Protein AF-A0A954YP99-F1 (afdb_monomer)

Structure (mmCIF, N/CA/C/O backbone):
data_AF-A0A954YP99-F1
#
_entry.id   AF-A0A954YP99-F1
#
loop_
_atom_site.group_PDB
_atom_site.id
_atom_site.type_symbol
_atom_site.label_atom_id
_atom_site.label_alt_id
_atom_site.label_comp_id
_atom_site.label_asym_id
_at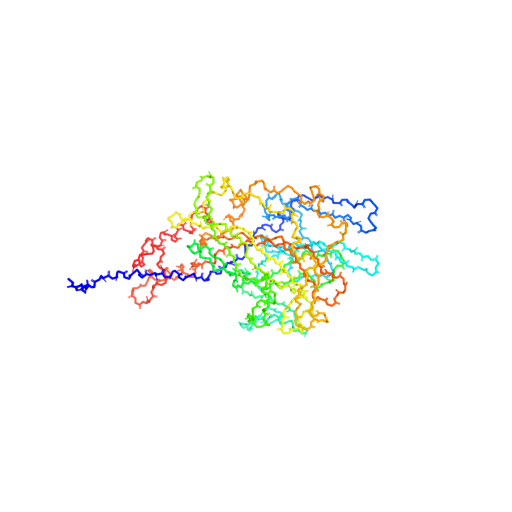om_site.label_entity_id
_atom_site.label_seq_id
_atom_site.pdbx_PDB_ins_code
_atom_site.Cartn_x
_atom_site.Cartn_y
_atom_site.Cartn_z
_atom_site.occupancy
_atom_site.B_iso_or_equiv
_atom_site.auth_seq_id
_atom_site.auth_comp_id
_atom_site.auth_asym_id
_atom_site.auth_atom_id
_atom_site.pdbx_PDB_model_num
ATOM 1 N N . MET A 1 1 ? 7.974 -40.562 61.029 1.00 40.94 1 MET A N 1
ATOM 2 C CA . MET A 1 1 ? 8.725 -40.797 59.776 1.00 40.94 1 MET A C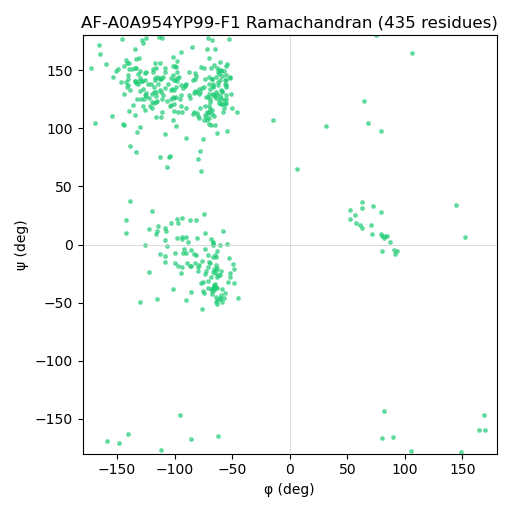A 1
ATOM 3 C C . MET A 1 1 ? 7.793 -41.476 58.787 1.00 40.94 1 MET A C 1
ATOM 5 O O . MET A 1 1 ? 6.973 -42.268 59.222 1.00 40.94 1 MET A O 1
ATOM 9 N N . HIS A 1 2 ? 7.946 -41.130 57.508 1.00 35.91 2 HIS A N 1
ATOM 10 C CA . HIS A 1 2 ? 7.177 -41.537 56.323 1.00 35.91 2 HIS A CA 1
ATOM 11 C C . HIS A 1 2 ? 5.825 -40.853 56.044 1.00 35.91 2 HIS A C 1
ATOM 13 O O . HIS A 1 2 ? 4.777 -41.191 56.578 1.00 35.91 2 HIS A O 1
ATOM 19 N N . LYS A 1 3 ? 5.947 -39.863 55.145 1.00 39.12 3 LYS A N 1
ATOM 20 C CA . LYS A 1 3 ? 4.950 -39.244 54.266 1.00 39.12 3 LYS A CA 1
ATOM 21 C C . LYS A 1 3 ? 4.755 -40.105 53.006 1.00 39.12 3 LYS A C 1
ATOM 23 O O . LYS A 1 3 ? 5.763 -40.579 52.487 1.00 39.12 3 LYS A O 1
ATOM 28 N N . SER A 1 4 ? 3.539 -40.113 52.457 1.00 35.22 4 SER A N 1
ATOM 29 C CA . SER A 1 4 ? 3.223 -40.114 51.008 1.00 35.22 4 SER A CA 1
ATOM 30 C C . SER A 1 4 ? 1.713 -39.842 50.862 1.00 35.22 4 SER A C 1
ATOM 32 O O . SER A 1 4 ? 0.910 -40.574 51.423 1.00 35.22 4 SER A O 1
ATOM 34 N N . PHE A 1 5 ? 1.297 -38.634 50.460 1.00 41.06 5 PHE A N 1
ATOM 35 C CA . PHE A 1 5 ? 1.070 -38.136 49.087 1.00 41.06 5 PHE A CA 1
ATOM 36 C C . PHE A 1 5 ? -0.115 -38.801 48.367 1.00 41.06 5 PHE A C 1
ATOM 38 O O . PHE A 1 5 ? -0.005 -39.920 47.881 1.00 41.06 5 PHE A O 1
ATOM 45 N N . GLY A 1 6 ? -1.223 -38.058 48.268 1.00 32.31 6 GLY A N 1
ATOM 46 C CA . GLY A 1 6 ? -2.384 -38.366 47.436 1.00 32.31 6 GLY A CA 1
ATOM 47 C C . GLY A 1 6 ? -2.767 -37.142 46.604 1.00 32.31 6 GLY A C 1
ATOM 48 O O . GLY A 1 6 ? -3.326 -36.194 47.141 1.00 32.31 6 GLY A O 1
ATOM 49 N N . LEU A 1 7 ? -2.362 -37.193 45.332 1.00 34.50 7 LEU A N 1
ATOM 50 C CA . LEU A 1 7 ? -2.960 -36.608 44.125 1.00 34.50 7 LEU A CA 1
ATOM 51 C C . LEU A 1 7 ? -3.726 -35.274 44.260 1.00 34.50 7 LEU A C 1
ATOM 53 O O . LEU A 1 7 ? -4.898 -35.239 44.625 1.00 34.50 7 LEU A O 1
ATOM 57 N N . GLY A 1 8 ? -3.071 -34.183 43.853 1.00 36.72 8 GLY A N 1
ATOM 58 C CA . GLY A 1 8 ? -3.746 -32.951 43.452 1.00 36.72 8 GLY A CA 1
ATOM 59 C C . GLY A 1 8 ? -4.282 -33.090 42.027 1.00 36.72 8 GLY A C 1
ATOM 60 O O . GLY A 1 8 ? -3.546 -33.490 41.126 1.00 36.72 8 GLY A O 1
ATOM 61 N N . ALA A 1 9 ? -5.560 -32.775 41.834 1.00 40.75 9 ALA A N 1
ATOM 62 C CA . ALA A 1 9 ? -6.166 -32.631 40.520 1.00 40.75 9 ALA A CA 1
ATOM 63 C C . ALA A 1 9 ? -5.625 -31.354 39.854 1.00 40.75 9 ALA A C 1
ATOM 65 O O . ALA A 1 9 ? -5.887 -30.248 40.324 1.00 40.75 9 ALA A O 1
ATOM 66 N N . MET A 1 10 ? -4.850 -31.512 38.779 1.00 38.91 10 MET A N 1
ATOM 67 C CA . MET A 1 10 ? -4.581 -30.435 37.827 1.00 38.91 10 MET A CA 1
ATOM 68 C C . MET A 1 10 ? -5.858 -30.194 37.021 1.00 38.91 10 MET A C 1
ATOM 70 O O . MET A 1 10 ? -6.283 -31.056 36.255 1.00 38.91 10 MET A O 1
ATOM 74 N N . PHE A 1 11 ? -6.460 -29.021 37.200 1.00 43.19 11 PHE A N 1
ATOM 75 C CA . PHE A 1 11 ? -7.370 -28.442 36.220 1.00 43.19 11 PHE A CA 1
ATOM 76 C C . PHE A 1 11 ? -6.549 -28.120 34.966 1.00 43.19 11 PHE A C 1
ATOM 78 O O . PHE A 1 11 ? -5.684 -27.246 35.000 1.00 43.19 11 PHE A O 1
ATOM 85 N N . GLY A 1 12 ? -6.780 -28.862 33.884 1.00 38.53 12 GLY A N 1
ATOM 86 C CA . GLY A 1 12 ? -6.288 -28.498 32.562 1.00 38.53 12 GLY A CA 1
ATOM 87 C C . GLY A 1 12 ? -7.093 -27.308 32.057 1.00 38.53 12 GLY A C 1
ATOM 88 O O . GLY A 1 12 ? -8.267 -27.462 31.729 1.00 38.53 12 GLY A O 1
ATOM 89 N N . LEU A 1 13 ? -6.476 -26.128 32.038 1.00 39.25 13 LEU A N 1
ATOM 90 C CA . LEU A 1 13 ? -6.964 -25.001 31.253 1.00 39.25 13 LEU A CA 1
ATOM 91 C C . LEU A 1 13 ? -6.729 -25.374 29.783 1.00 39.25 13 LEU A C 1
ATOM 93 O O . LEU A 1 13 ? -5.582 -25.468 29.347 1.00 39.25 13 LEU A O 1
ATOM 97 N N . ALA A 1 14 ? -7.796 -25.660 29.042 1.00 38.12 14 ALA A N 1
ATOM 98 C CA . ALA A 1 14 ? -7.721 -25.730 27.593 1.00 38.12 14 ALA A CA 1
ATOM 99 C C . ALA A 1 14 ? -7.518 -24.295 27.087 1.00 38.12 14 ALA A C 1
ATOM 101 O O . ALA A 1 14 ? -8.441 -23.486 27.138 1.00 38.12 14 ALA A O 1
ATOM 102 N N . LEU A 1 15 ? -6.291 -23.965 26.680 1.00 36.72 15 LEU A N 1
ATOM 103 C CA . LEU A 1 15 ? -6.023 -22.803 25.840 1.00 36.72 15 LEU A CA 1
ATOM 104 C C . LEU A 1 15 ? -6.711 -23.076 24.503 1.00 36.72 15 LEU A C 1
ATOM 106 O O . LEU A 1 15 ? -6.240 -23.900 23.720 1.00 36.72 15 LEU A O 1
ATOM 110 N N . VAL A 1 16 ? -7.862 -22.445 24.289 1.00 41.12 16 VAL A N 1
ATOM 111 C CA . VAL A 1 16 ? -8.417 -22.291 22.948 1.00 41.12 16 VAL A CA 1
ATOM 112 C C . VAL A 1 16 ? -7.462 -21.328 22.258 1.00 41.12 16 VAL A C 1
ATOM 114 O O . VAL A 1 16 ? -7.430 -20.150 22.595 1.00 41.12 16 VAL A O 1
ATOM 117 N N . ALA A 1 17 ? -6.587 -21.853 21.405 1.00 42.00 17 ALA A N 1
ATOM 118 C CA . ALA A 1 17 ? -5.835 -21.009 20.494 1.00 42.00 17 ALA A CA 1
ATOM 119 C C . ALA A 1 17 ? -6.859 -20.436 19.512 1.00 42.00 17 ALA A C 1
ATOM 121 O O . ALA A 1 17 ? -7.464 -21.202 18.759 1.00 42.00 17 ALA A O 1
ATOM 122 N N . SER A 1 18 ? -7.106 -19.128 19.576 1.00 45.28 18 SER A N 1
ATOM 123 C CA . SER A 1 18 ? -7.709 -18.409 18.461 1.00 45.28 18 SER A CA 1
ATOM 124 C C . SER A 1 18 ? -6.796 -18.639 17.262 1.00 45.28 18 SER A C 1
ATOM 126 O O . SER A 1 18 ? -5.599 -18.360 17.305 1.00 45.28 18 SER A O 1
ATOM 128 N N . THR A 1 19 ? -7.318 -19.276 16.222 1.00 47.50 19 THR A N 1
ATOM 129 C CA . THR A 1 19 ? -6.629 -19.313 14.938 1.00 47.50 19 THR A CA 1
ATOM 130 C C . THR A 1 19 ? -6.906 -17.977 14.277 1.00 47.50 19 THR A C 1
ATOM 132 O O . THR A 1 19 ? -8.053 -17.712 13.925 1.00 47.50 19 THR A O 1
ATOM 135 N N . ALA A 1 20 ? -5.884 -17.134 14.148 1.00 57.62 20 ALA A N 1
ATOM 136 C CA . ALA A 1 20 ? -5.952 -15.982 13.266 1.00 57.62 20 ALA A CA 1
ATOM 137 C C . ALA A 1 20 ? -6.299 -16.485 11.859 1.00 57.62 20 ALA A C 1
ATOM 139 O O . ALA A 1 20 ? -5.607 -17.353 11.319 1.00 57.62 20 ALA A O 1
ATOM 140 N N . PHE A 1 21 ? -7.410 -16.009 11.308 1.00 63.62 21 PHE A N 1
ATOM 141 C CA . PHE A 1 21 ? -7.768 -16.280 9.924 1.00 63.62 21 PHE A CA 1
ATOM 142 C C . PHE A 1 21 ? -7.177 -15.173 9.055 1.00 63.62 21 PHE A C 1
ATOM 144 O O . PHE A 1 21 ? -7.192 -14.002 9.433 1.00 63.62 21 PHE A O 1
ATOM 151 N N . ALA A 1 22 ? -6.622 -15.564 7.911 1.00 72.06 22 ALA A N 1
ATOM 152 C CA . ALA A 1 22 ? -6.276 -14.630 6.854 1.00 72.06 22 ALA A CA 1
ATOM 153 C C . ALA A 1 22 ? -7.556 -13.936 6.390 1.00 72.06 22 ALA A C 1
ATOM 155 O O . ALA A 1 22 ? -8.525 -14.629 6.068 1.00 72.06 22 ALA A O 1
ATOM 156 N N . VAL A 1 23 ? -7.555 -12.605 6.365 1.00 80.44 23 VAL A N 1
ATOM 157 C CA . VAL A 1 23 ? -8.650 -11.837 5.783 1.00 80.44 23 VAL A CA 1
ATOM 158 C C . VAL A 1 23 ? -8.098 -11.038 4.604 1.00 80.44 23 VAL A C 1
ATOM 160 O O . VAL A 1 23 ? -7.138 -10.281 4.786 1.00 80.44 23 VAL A O 1
ATOM 163 N N . PRO A 1 24 ? -8.642 -11.228 3.395 1.00 85.50 24 PRO A N 1
ATOM 164 C CA . PRO A 1 24 ? -8.290 -10.398 2.254 1.00 85.50 24 PRO A CA 1
ATOM 165 C C . PRO A 1 24 ? -8.787 -8.965 2.455 1.00 85.50 24 PRO A C 1
ATOM 167 O O . PRO A 1 24 ? -9.859 -8.736 3.019 1.00 85.50 24 PRO A O 1
ATOM 170 N N . PHE A 1 25 ? -7.999 -7.986 2.009 1.00 94.38 25 PHE A N 1
ATOM 171 C CA . PHE A 1 25 ? -8.396 -6.583 1.980 1.00 94.38 25 PHE A CA 1
ATOM 172 C C . PHE A 1 25 ? -8.318 -6.031 0.556 1.00 94.38 25 PHE A C 1
ATOM 174 O O . PHE A 1 25 ? -7.265 -6.050 -0.078 1.00 94.38 25 PHE A O 1
ATOM 181 N N . GLU A 1 26 ? -9.416 -5.458 0.072 1.00 94.12 26 GLU A N 1
ATOM 182 C CA . GLU A 1 26 ? -9.487 -4.814 -1.240 1.00 94.12 26 GLU A CA 1
ATOM 183 C C . GLU A 1 26 ? -8.972 -3.374 -1.161 1.00 94.12 26 GLU A C 1
ATOM 185 O O . GLU A 1 26 ? -9.419 -2.586 -0.319 1.00 94.12 26 GLU A O 1
ATOM 190 N N . LEU A 1 27 ? -8.068 -2.987 -2.064 1.00 94.44 27 LEU A N 1
ATOM 191 C CA . LEU A 1 27 ? -7.575 -1.612 -2.138 1.00 94.44 27 LEU A CA 1
ATOM 192 C C . LEU A 1 27 ? -8.719 -0.652 -2.490 1.00 94.44 27 LEU A C 1
ATOM 194 O O . LEU A 1 27 ? -9.439 -0.836 -3.476 1.00 94.44 27 LEU A O 1
ATOM 198 N N . LEU A 1 28 ? -8.856 0.415 -1.701 1.00 91.56 28 LEU A N 1
ATOM 199 C CA . LEU A 1 28 ? -9.925 1.388 -1.890 1.00 91.56 28 LEU A CA 1
ATOM 200 C C . LEU A 1 28 ? -9.701 2.229 -3.149 1.00 91.56 28 LEU A C 1
ATOM 202 O O . LEU A 1 28 ? -8.664 2.880 -3.325 1.00 91.56 28 LEU A O 1
ATOM 206 N N . THR A 1 29 ? -10.735 2.252 -3.987 1.00 87.06 29 THR A N 1
ATOM 207 C CA . THR A 1 29 ? -10.801 3.019 -5.234 1.00 87.06 29 THR A CA 1
ATOM 208 C C . THR A 1 29 ? -12.026 3.940 -5.263 1.00 87.06 29 THR A C 1
ATOM 210 O O . THR A 1 29 ? -12.814 3.972 -4.319 1.00 87.06 29 THR A O 1
ATOM 213 N N . GLY A 1 30 ? -12.193 4.731 -6.325 1.00 74.12 30 GLY A N 1
ATOM 214 C CA . GLY A 1 30 ? -13.378 5.568 -6.543 1.00 74.12 30 GLY A CA 1
ATOM 215 C C . GLY A 1 30 ? -13.323 6.953 -5.895 1.00 74.12 30 GLY A C 1
ATOM 216 O O . GLY A 1 30 ? -14.272 7.732 -6.020 1.00 74.12 30 GLY A O 1
ATOM 217 N N . VAL A 1 31 ? -12.215 7.306 -5.238 1.00 68.31 31 VAL A N 1
ATOM 218 C CA . VAL A 1 31 ? -11.969 8.684 -4.795 1.00 68.31 31 VAL A CA 1
ATOM 219 C C . VAL A 1 31 ? -11.614 9.535 -6.011 1.00 68.31 31 VAL A C 1
ATOM 221 O O . VAL A 1 31 ? -10.565 9.326 -6.606 1.00 68.31 31 VAL A O 1
ATOM 224 N N . ASP A 1 32 ? -12.530 10.453 -6.366 1.00 64.19 32 ASP A N 1
ATOM 225 C CA . ASP A 1 32 ? -12.520 11.390 -7.511 1.00 64.19 32 ASP A CA 1
ATOM 226 C C . ASP A 1 32 ? -11.138 11.524 -8.177 1.00 64.19 32 ASP A C 1
ATOM 228 O O . ASP A 1 32 ? -10.235 12.155 -7.621 1.00 64.19 32 ASP A O 1
ATOM 232 N N . GLU A 1 33 ? -11.005 10.939 -9.375 1.00 61.28 33 GLU A N 1
ATOM 233 C CA . GLU A 1 33 ? -9.792 10.866 -10.211 1.00 61.28 33 GLU A CA 1
ATOM 234 C C . GLU A 1 33 ? -9.068 12.218 -10.391 1.00 61.28 33 GLU A C 1
ATOM 236 O O . GLU A 1 33 ? -7.871 12.259 -10.680 1.00 61.28 33 GLU A O 1
ATOM 241 N N . GLY A 1 34 ? -9.779 13.335 -10.183 1.00 59.06 34 GLY A N 1
ATOM 242 C CA . GLY A 1 34 ? -9.252 14.692 -10.251 1.00 59.06 34 GLY A CA 1
ATOM 243 C C . GLY A 1 34 ? -9.112 15.413 -8.911 1.00 59.06 34 GLY A C 1
ATOM 244 O O . GLY A 1 34 ? -8.787 16.588 -8.929 1.00 59.06 34 GLY A O 1
ATOM 245 N N . ARG A 1 35 ? -9.375 14.809 -7.744 1.00 61.12 35 ARG A N 1
ATOM 246 C CA . ARG A 1 35 ? -9.148 15.428 -6.409 1.00 61.12 35 ARG A CA 1
ATOM 247 C C . ARG A 1 35 ? -7.773 15.161 -5.828 1.00 61.12 35 ARG A C 1
ATOM 249 O O . ARG A 1 35 ? -7.486 15.557 -4.699 1.00 61.12 35 ARG A O 1
ATOM 256 N N . TRP A 1 36 ? -6.927 14.539 -6.627 1.00 63.28 36 TRP A N 1
ATOM 257 C CA . TRP A 1 36 ? -5.536 14.342 -6.325 1.00 63.28 36 TRP A CA 1
ATOM 258 C C . TRP A 1 36 ? -4.647 15.065 -7.330 1.00 63.28 36 TRP A C 1
ATOM 260 O O . TRP A 1 36 ? -4.923 15.027 -8.530 1.00 63.28 36 TRP A O 1
ATOM 270 N N . PRO A 1 37 ? -3.528 15.623 -6.870 1.00 57.78 37 PRO A N 1
ATOM 271 C CA . PRO A 1 37 ? -3.311 16.249 -5.563 1.00 57.78 37 PRO A CA 1
ATOM 272 C C . PRO A 1 37 ? -3.769 17.722 -5.589 1.00 57.78 37 PRO A C 1
ATOM 274 O O . PRO A 1 37 ? -4.090 18.282 -6.639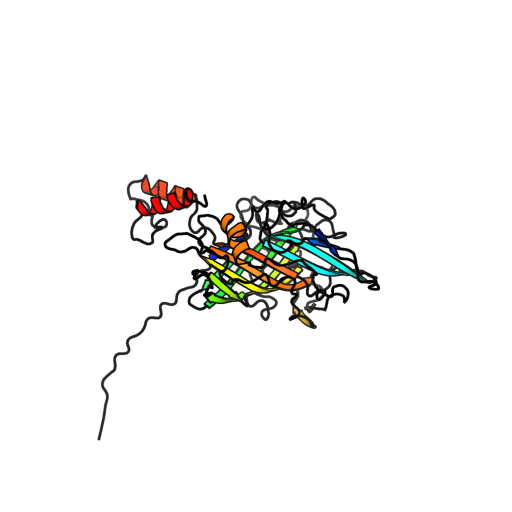 1.00 57.78 37 PRO A O 1
ATOM 277 N N . GLY A 1 38 ? -3.829 18.365 -4.422 1.00 56.12 38 GLY A N 1
ATOM 278 C CA . GLY A 1 38 ? -4.167 19.784 -4.272 1.00 56.12 38 GLY A CA 1
ATOM 279 C C . GLY A 1 38 ? -3.173 20.730 -4.961 1.00 56.12 38 GLY A C 1
ATOM 280 O O . GLY A 1 38 ? -2.387 20.320 -5.803 1.00 56.12 38 GLY A O 1
ATOM 281 N N . PRO A 1 39 ? -3.170 22.040 -4.664 1.00 56.53 39 PRO A N 1
ATOM 282 C CA . PRO A 1 39 ? -2.305 22.997 -5.356 1.00 56.53 39 PRO A CA 1
ATOM 283 C C . PRO A 1 39 ? -0.809 22.631 -5.322 1.00 56.53 39 PRO A C 1
ATOM 285 O O . PRO A 1 39 ? -0.252 22.293 -4.279 1.00 56.53 39 PRO A O 1
ATOM 288 N N . GLY A 1 40 ? -0.147 22.753 -6.475 1.00 61.34 40 GLY A N 1
ATOM 289 C CA . GLY A 1 40 ? 1.287 22.505 -6.629 1.00 61.34 40 GLY A CA 1
ATOM 290 C C . GLY A 1 40 ? 2.161 23.621 -6.052 1.00 61.34 40 GLY A C 1
ATOM 291 O O . GLY A 1 40 ? 1.943 24.804 -6.321 1.00 61.34 40 GLY A O 1
ATOM 292 N N . ARG A 1 41 ? 3.209 23.249 -5.319 1.00 56.59 41 ARG A N 1
ATOM 293 C CA . ARG A 1 41 ? 4.344 24.080 -4.910 1.00 56.59 41 ARG A CA 1
ATOM 294 C C . ARG A 1 41 ? 5.566 23.767 -5.754 1.00 56.59 41 ARG A C 1
ATOM 296 O O . ARG A 1 41 ? 6.058 22.645 -5.795 1.00 56.59 41 ARG A O 1
ATOM 303 N N . THR A 1 42 ? 6.121 24.801 -6.371 1.00 61.31 42 THR A N 1
ATOM 304 C CA . THR A 1 42 ? 7.378 24.687 -7.107 1.00 61.31 42 THR A CA 1
ATOM 305 C C . THR A 1 42 ? 8.560 24.542 -6.150 1.00 61.31 42 THR A C 1
ATOM 307 O O . THR A 1 42 ? 8.782 25.387 -5.281 1.00 61.31 42 THR A O 1
ATOM 310 N N . VAL A 1 43 ? 9.359 23.505 -6.367 1.00 53.31 43 VAL A N 1
ATOM 311 C CA . VAL A 1 43 ? 10.661 23.301 -5.732 1.00 53.31 43 VAL A CA 1
ATOM 312 C C . VAL A 1 43 ? 11.697 24.028 -6.561 1.00 53.31 43 VAL A C 1
ATOM 314 O O . VAL A 1 43 ? 11.789 23.828 -7.774 1.00 53.31 43 VAL A O 1
ATOM 317 N N . VAL A 1 44 ? 12.468 24.899 -5.919 1.00 53.84 44 VAL A N 1
ATOM 318 C CA . VAL A 1 44 ? 13.526 25.648 -6.595 1.00 53.84 44 VAL A CA 1
ATOM 319 C C . VAL A 1 44 ? 14.841 24.880 -6.462 1.00 53.84 44 VAL A C 1
ATOM 321 O O . VAL A 1 44 ? 15.176 24.467 -5.351 1.00 53.84 44 VAL A O 1
ATOM 324 N N . PRO A 1 45 ? 15.615 24.734 -7.551 1.00 53.03 45 PRO A N 1
ATOM 325 C CA . PRO A 1 45 ? 16.947 24.157 -7.496 1.00 53.03 45 PRO A CA 1
ATOM 326 C C . PRO A 1 45 ? 17.851 24.807 -6.451 1.00 53.03 45 PRO A C 1
ATOM 328 O O . PRO A 1 45 ? 17.864 26.033 -6.299 1.00 53.03 45 PRO A O 1
ATOM 331 N N . VAL A 1 46 ? 18.701 24.009 -5.806 1.00 49.34 46 VAL A N 1
ATOM 332 C CA . VAL A 1 46 ? 19.753 24.532 -4.929 1.00 49.34 46 VAL A CA 1
ATOM 333 C C . VAL A 1 46 ? 20.813 25.240 -5.773 1.00 49.34 46 VAL A C 1
ATOM 335 O O . VAL A 1 46 ? 21.435 24.653 -6.662 1.00 49.34 46 VAL A O 1
ATOM 338 N N . ALA A 1 47 ? 21.056 26.518 -5.477 1.00 40.69 47 ALA A N 1
ATOM 339 C CA . ALA A 1 47 ? 22.056 27.312 -6.180 1.00 40.69 47 ALA A CA 1
ATOM 340 C C . ALA A 1 47 ? 23.461 26.693 -6.036 1.00 40.69 47 ALA A C 1
ATOM 342 O O . ALA A 1 47 ? 23.982 26.558 -4.931 1.00 40.69 47 ALA A O 1
ATOM 343 N N . GLY A 1 48 ? 24.088 26.347 -7.166 1.00 50.44 48 GLY A N 1
ATOM 344 C CA . GLY A 1 48 ? 25.417 25.723 -7.214 1.00 50.44 48 GLY A CA 1
ATOM 345 C C . GLY A 1 48 ? 25.416 24.189 -7.245 1.00 50.44 48 GLY A C 1
ATOM 346 O O . GLY A 1 48 ? 26.478 23.600 -7.442 1.00 50.44 48 GLY A O 1
ATOM 347 N N . GLY A 1 49 ? 24.253 23.539 -7.115 1.00 49.47 49 GLY A N 1
ATOM 348 C CA . GLY A 1 49 ? 24.096 22.107 -7.374 1.00 49.47 49 GLY A CA 1
ATOM 349 C C . GLY A 1 49 ? 24.004 21.855 -8.877 1.00 49.47 49 GLY A C 1
ATOM 350 O O . GLY A 1 49 ? 23.010 22.216 -9.497 1.00 49.47 49 GLY A O 1
ATOM 351 N N . GLY A 1 50 ? 25.044 21.265 -9.473 1.00 42.91 50 GLY A N 1
ATOM 352 C CA . GLY A 1 50 ? 25.209 21.161 -10.931 1.00 42.91 50 GLY A CA 1
ATOM 353 C C . GLY A 1 50 ? 24.023 20.572 -11.708 1.00 42.91 50 GLY A C 1
ATOM 354 O O . GLY A 1 50 ? 23.827 20.970 -12.851 1.00 42.91 50 GLY A O 1
ATOM 355 N N . ASN A 1 51 ? 23.204 19.706 -11.098 1.00 48.62 51 ASN A N 1
ATOM 356 C CA . ASN A 1 51 ? 21.972 19.187 -11.714 1.00 48.62 51 ASN A CA 1
ATOM 357 C C . ASN A 1 51 ? 20.783 19.096 -10.726 1.00 48.62 51 ASN A C 1
ATOM 359 O O . ASN A 1 51 ? 19.964 18.187 -10.808 1.00 48.62 51 ASN A O 1
ATOM 363 N N . SER A 1 52 ? 20.649 20.067 -9.814 1.00 44.72 52 SER A N 1
ATOM 364 C CA . SER A 1 52 ? 19.371 20.275 -9.115 1.00 44.72 52 SER A CA 1
ATOM 365 C C . SER A 1 52 ? 18.343 20.824 -10.121 1.00 44.72 52 SER A C 1
ATOM 367 O O . SER A 1 52 ? 18.631 21.802 -10.815 1.00 44.72 52 SER A O 1
ATOM 369 N N . GLN A 1 53 ? 17.183 20.174 -10.255 1.00 48.09 53 GLN A N 1
ATOM 370 C CA . GLN A 1 53 ? 16.129 20.554 -11.208 1.00 48.09 53 GLN A CA 1
ATOM 371 C C . GLN A 1 53 ? 14.925 21.161 -10.482 1.00 48.09 53 GLN A C 1
ATOM 373 O O . GLN A 1 53 ? 14.657 20.801 -9.335 1.00 48.09 53 GLN A O 1
ATOM 378 N N . PRO A 1 54 ? 14.205 22.105 -11.114 1.00 53.44 54 PRO A N 1
ATOM 379 C CA . PRO A 1 54 ? 12.939 22.561 -10.579 1.00 53.44 54 PRO A CA 1
ATOM 380 C C . PRO A 1 54 ? 11.932 21.411 -10.637 1.00 53.44 54 PRO A C 1
ATOM 382 O O . PRO A 1 54 ? 11.850 20.707 -11.641 1.00 53.44 54 PRO A O 1
ATOM 385 N N . GLY A 1 55 ? 11.168 21.242 -9.566 1.00 57.56 55 GLY A N 1
ATOM 386 C CA . GLY A 1 55 ? 10.097 20.251 -9.463 1.00 57.56 55 GLY A CA 1
ATOM 387 C C . GLY A 1 55 ? 8.796 20.902 -9.014 1.00 57.56 55 GLY A C 1
ATOM 388 O O . GLY A 1 55 ? 8.767 22.095 -8.706 1.00 57.56 55 GLY A O 1
ATOM 389 N N . THR A 1 56 ? 7.721 20.126 -8.958 1.00 58.22 56 THR A N 1
ATOM 390 C CA . THR A 1 56 ? 6.489 20.521 -8.267 1.00 58.22 56 THR A CA 1
ATOM 391 C C . THR A 1 56 ? 6.137 19.416 -7.281 1.00 58.22 56 THR A C 1
ATOM 393 O O . THR A 1 56 ? 6.071 18.265 -7.691 1.00 58.22 56 THR A O 1
ATOM 396 N N . PHE A 1 57 ? 5.965 19.766 -6.006 1.00 57.94 57 PHE A N 1
ATOM 397 C CA . PHE A 1 57 ? 5.264 18.931 -5.028 1.00 57.94 57 PHE A CA 1
ATOM 398 C C . PHE A 1 57 ? 3.859 19.464 -4.920 1.00 57.94 57 PHE A C 1
ATOM 400 O O . PHE A 1 57 ? 3.694 20.675 -4.801 1.00 57.94 57 PHE A O 1
ATOM 407 N N . TYR A 1 58 ? 2.859 18.617 -4.903 1.00 61.00 58 TYR A N 1
ATOM 408 C CA . TYR A 1 58 ? 1.522 19.059 -4.591 1.00 61.00 58 TYR A CA 1
ATOM 409 C C . TYR A 1 58 ? 1.253 18.860 -3.106 1.00 61.00 58 TYR A C 1
ATOM 411 O O . TYR A 1 58 ? 1.662 17.883 -2.487 1.00 61.00 58 TYR A O 1
ATOM 419 N N . ASP A 1 59 ? 0.619 19.860 -2.500 1.00 50.47 59 ASP A N 1
ATOM 420 C CA . ASP A 1 59 ? 0.533 19.963 -1.040 1.00 50.47 59 ASP A CA 1
ATOM 421 C C . ASP A 1 59 ? -0.234 18.832 -0.374 1.00 50.47 59 ASP A C 1
ATOM 423 O O . ASP A 1 59 ? -0.000 18.548 0.803 1.00 50.47 59 ASP A O 1
ATOM 427 N N . ASP A 1 60 ? -1.084 18.179 -1.158 1.00 57.97 60 ASP A N 1
ATOM 428 C CA . ASP A 1 60 ? -1.899 17.064 -0.730 1.00 57.97 60 ASP A CA 1
ATOM 429 C C . ASP A 1 60 ? -1.428 15.735 -1.328 1.00 57.97 60 ASP A C 1
ATOM 431 O O . ASP A 1 60 ? -2.173 14.788 -1.177 1.00 57.97 60 ASP A O 1
ATOM 435 N N . ASP A 1 61 ? -0.223 15.620 -1.919 1.00 55.41 61 ASP A N 1
ATOM 436 C CA . ASP A 1 61 ? 0.377 14.384 -2.504 1.00 55.41 61 ASP A CA 1
ATOM 437 C C . ASP A 1 61 ? 0.525 13.194 -1.527 1.00 55.41 61 ASP A C 1
ATOM 439 O O . ASP A 1 61 ? 1.210 12.212 -1.807 1.00 55.41 61 ASP A O 1
ATOM 443 N N . ARG A 1 62 ? -0.089 13.254 -0.344 1.00 66.88 62 ARG A N 1
ATOM 444 C CA . ARG A 1 62 ? 0.147 12.315 0.759 1.00 66.88 62 ARG A CA 1
ATOM 445 C C . ARG A 1 62 ? -1.090 11.573 1.245 1.00 66.88 62 ARG A C 1
ATOM 447 O O . ARG A 1 62 ? -0.950 10.528 1.861 1.00 66.88 62 ARG A O 1
ATOM 454 N N . LEU A 1 63 ? -2.285 12.120 1.028 1.00 72.94 63 LEU A N 1
ATOM 455 C CA . LEU A 1 63 ? -3.555 11.509 1.437 1.00 72.94 63 LEU A CA 1
ATOM 456 C C . LEU A 1 63 ? -4.618 11.822 0.390 1.00 72.94 63 LEU A C 1
ATOM 458 O O . LEU A 1 63 ? -5.050 12.969 0.272 1.00 72.94 63 LEU A O 1
ATOM 462 N N . ALA A 1 64 ? -4.965 10.850 -0.447 1.00 71.69 64 ALA A N 1
ATOM 463 C CA . ALA A 1 64 ? -5.825 11.112 -1.594 1.00 71.69 64 ALA A CA 1
ATOM 464 C C . ALA A 1 64 ? -7.209 11.604 -1.168 1.00 71.69 64 ALA A C 1
ATOM 466 O O . ALA A 1 64 ? -7.756 11.157 -0.172 1.00 71.69 64 ALA A O 1
ATOM 467 N N . GLY A 1 65 ? -7.767 12.579 -1.894 1.00 69.31 65 GLY A N 1
ATOM 468 C CA . GLY A 1 65 ? -9.119 13.092 -1.641 1.00 69.31 65 GLY A CA 1
ATOM 469 C C . GLY A 1 65 ? -9.277 14.152 -0.538 1.00 69.31 65 GLY A C 1
ATOM 470 O O . GLY A 1 65 ? -10.411 14.533 -0.251 1.00 69.31 65 GLY A O 1
ATOM 471 N N . VAL A 1 66 ? -8.198 14.679 0.059 1.00 65.69 66 VAL A N 1
ATOM 472 C CA . VAL A 1 66 ? -8.277 15.713 1.126 1.00 65.69 66 VAL A CA 1
ATOM 473 C C . VAL A 1 66 ? -8.472 17.158 0.639 1.00 65.69 66 VAL A C 1
ATOM 475 O O . VAL A 1 66 ? -8.715 18.050 1.454 1.00 65.69 66 VAL A O 1
ATOM 478 N N . GLY A 1 67 ? -8.367 17.410 -0.668 1.00 61.97 67 GLY A N 1
ATOM 479 C CA . GLY A 1 67 ? -8.304 18.756 -1.244 1.00 61.97 67 GLY A CA 1
ATOM 480 C C . GLY A 1 67 ? -9.529 19.190 -2.059 1.00 61.97 67 GLY A C 1
ATOM 481 O O . GLY A 1 67 ? -10.486 18.448 -2.293 1.00 61.97 67 GLY A O 1
ATOM 482 N N . THR A 1 68 ? -9.487 20.435 -2.548 1.00 59.97 68 THR A N 1
ATOM 483 C CA . THR A 1 68 ? -10.299 20.841 -3.709 1.00 59.97 68 THR A CA 1
ATOM 484 C C . THR A 1 68 ? -9.921 19.993 -4.918 1.00 59.97 68 THR A C 1
ATOM 486 O O . THR A 1 68 ? -8.787 19.535 -4.978 1.00 59.97 68 THR A O 1
ATOM 489 N N . GLN A 1 69 ? -10.815 19.859 -5.906 1.00 65.81 69 GLN A N 1
ATOM 490 C CA . GLN A 1 69 ? -10.475 19.228 -7.186 1.00 65.81 69 GLN A CA 1
ATOM 491 C C . GLN A 1 69 ? -9.129 19.765 -7.703 1.00 65.81 69 GLN A C 1
ATOM 493 O O . GLN A 1 69 ? -8.979 20.965 -7.952 1.00 65.81 69 GLN A O 1
ATOM 498 N N . GLY A 1 70 ? -8.150 18.867 -7.741 1.00 63.56 70 GLY A N 1
ATOM 499 C CA . GLY A 1 70 ? -6.832 19.051 -8.308 1.00 63.56 70 GLY A CA 1
ATOM 500 C C . GLY A 1 70 ? -6.882 19.120 -9.837 1.00 63.56 70 GLY A C 1
ATOM 501 O O . GLY A 1 70 ? -7.950 19.059 -10.458 1.00 63.56 70 GLY A O 1
ATOM 502 N N . PRO A 1 71 ? -5.728 19.340 -10.481 1.00 65.31 71 PRO A N 1
ATOM 503 C CA . PRO A 1 71 ? -5.643 19.279 -11.932 1.00 65.31 71 PRO A CA 1
ATOM 504 C C . PRO A 1 71 ? -5.893 17.848 -12.428 1.00 65.31 71 PRO A C 1
ATOM 506 O O . PRO A 1 71 ? -5.614 16.881 -11.731 1.00 65.31 71 PRO A O 1
ATOM 509 N N . THR A 1 72 ? -6.360 17.704 -13.670 1.00 72.44 72 THR A N 1
ATOM 510 C CA . THR A 1 72 ? -6.413 16.390 -14.325 1.00 72.44 72 THR A CA 1
ATOM 511 C C . THR A 1 72 ? -5.023 15.765 -14.353 1.00 72.44 72 THR A C 1
ATOM 513 O O . THR A 1 72 ? -4.088 16.354 -14.910 1.00 72.44 72 THR A O 1
ATOM 516 N N . ILE A 1 73 ? -4.906 14.558 -13.803 1.00 72.50 73 ILE A N 1
ATOM 517 C CA . ILE A 1 73 ? -3.670 13.784 -13.843 1.00 72.50 73 ILE A CA 1
ATOM 518 C C . ILE A 1 73 ? -3.470 13.340 -15.288 1.00 72.50 73 ILE A C 1
ATOM 520 O O . ILE A 1 73 ? -4.272 12.619 -15.875 1.00 72.50 73 ILE A O 1
ATOM 524 N N . THR A 1 74 ? -2.422 13.867 -15.908 1.00 72.31 74 THR A N 1
ATOM 525 C CA . THR A 1 74 ? -2.092 13.566 -17.298 1.00 72.31 74 THR A CA 1
ATOM 526 C C . THR A 1 74 ? -0.858 12.696 -17.301 1.00 72.31 74 THR A C 1
ATOM 528 O O . THR A 1 74 ? 0.109 13.019 -16.623 1.00 72.31 74 THR A O 1
ATOM 531 N N . PHE A 1 75 ? -0.860 11.635 -18.101 1.00 73.19 75 PHE A N 1
ATOM 532 C CA . PHE A 1 75 ? 0.338 10.833 -18.309 1.00 73.19 75 PHE A CA 1
ATOM 533 C C . PHE A 1 75 ? 1.479 11.698 -18.870 1.00 73.19 75 PHE A C 1
ATOM 535 O O . PHE A 1 75 ? 1.359 12.289 -19.950 1.00 73.19 75 PHE A O 1
ATOM 542 N N . ILE A 1 76 ? 2.594 11.760 -18.140 1.00 67.56 76 ILE A N 1
ATOM 543 C CA . ILE A 1 76 ? 3.807 12.493 -18.508 1.00 67.56 76 ILE A CA 1
ATOM 544 C C . ILE A 1 76 ? 4.852 11.475 -18.965 1.00 67.56 76 ILE A C 1
ATOM 546 O O . ILE A 1 76 ? 5.814 11.153 -18.272 1.00 67.56 76 ILE A O 1
ATOM 550 N N . GLY A 1 77 ? 4.657 10.966 -20.176 1.00 66.06 77 GLY A N 1
ATOM 551 C CA . GLY A 1 77 ? 5.559 10.010 -20.800 1.00 66.06 77 GLY A CA 1
ATOM 552 C C . GLY A 1 77 ? 5.404 9.988 -22.314 1.00 66.06 77 GLY A C 1
ATOM 553 O O . GLY A 1 77 ? 4.766 10.849 -22.921 1.00 66.06 77 GLY A O 1
ATOM 554 N N . THR A 1 78 ? 6.023 9.002 -22.951 1.00 61.47 78 THR A N 1
ATOM 555 C CA . THR A 1 78 ? 5.854 8.754 -24.390 1.00 61.47 78 THR A CA 1
ATOM 556 C C . THR A 1 78 ? 4.816 7.644 -24.602 1.00 61.47 78 THR A C 1
ATOM 558 O O . THR A 1 78 ? 4.749 6.723 -23.807 1.00 61.47 78 THR A O 1
ATOM 561 N N . GLY A 1 79 ? 3.978 7.719 -25.642 1.00 66.81 79 GLY A N 1
ATOM 562 C CA . GLY A 1 79 ? 2.938 6.704 -25.900 1.00 66.81 79 GLY A CA 1
ATOM 563 C C . GLY A 1 79 ? 1.581 6.979 -25.235 1.00 66.81 79 GLY A C 1
ATOM 564 O O . GLY A 1 79 ? 1.291 8.111 -24.846 1.00 66.81 79 GLY A O 1
ATOM 565 N N . GLN A 1 80 ? 0.722 5.957 -25.193 1.00 72.69 80 GLN A N 1
ATOM 566 C CA . GLN A 1 80 ? -0.574 5.959 -24.504 1.00 72.69 80 GLN A CA 1
ATOM 567 C C . GLN A 1 80 ? -0.637 4.707 -23.617 1.00 72.69 80 GLN A C 1
ATOM 569 O O . GLN A 1 80 ? -0.402 3.620 -24.151 1.00 72.69 80 GLN A O 1
ATOM 574 N N . PRO A 1 81 ? -0.895 4.841 -22.306 1.00 75.62 81 PRO A N 1
ATOM 575 C CA . PRO A 1 81 ? -1.021 3.693 -21.413 1.00 75.62 81 PRO A CA 1
ATOM 576 C C . PRO A 1 81 ? -2.311 2.905 -21.702 1.00 75.62 81 PRO A C 1
ATOM 578 O O . PRO A 1 81 ? -3.234 3.442 -22.318 1.00 75.62 81 PRO A O 1
ATOM 581 N N . LEU A 1 82 ? -2.370 1.641 -21.264 1.00 81.94 82 LEU A N 1
ATOM 582 C CA . LEU A 1 82 ? -3.589 0.824 -21.317 1.00 81.94 82 LEU A CA 1
ATOM 583 C C . LEU A 1 82 ? -4.677 1.442 -20.434 1.00 81.94 82 LEU A C 1
ATOM 585 O O . LEU A 1 82 ? -5.806 1.598 -20.890 1.00 81.94 82 LEU A O 1
ATOM 589 N N . LEU A 1 83 ? -4.301 1.803 -19.204 1.00 85.12 83 LEU A N 1
ATOM 590 C CA . LEU A 1 83 ? -5.155 2.504 -18.244 1.00 85.12 83 LEU A CA 1
ATOM 591 C C . LEU A 1 83 ? -4.534 3.860 -17.915 1.00 85.12 83 LEU A C 1
ATOM 593 O O . LEU A 1 83 ? -3.319 3.955 -17.709 1.00 85.12 83 LEU A O 1
ATOM 597 N N . GLY A 1 84 ? -5.359 4.901 -17.891 1.00 81.69 84 GLY A N 1
ATOM 598 C CA . GLY A 1 84 ? -4.936 6.254 -17.556 1.00 81.69 84 GLY A CA 1
ATOM 599 C C . GLY A 1 84 ? -4.422 6.351 -16.113 1.00 81.69 84 GLY A C 1
ATOM 600 O O . GLY A 1 84 ? -4.863 5.592 -15.250 1.00 81.69 84 GLY A O 1
ATOM 601 N N . PRO A 1 85 ? -3.506 7.289 -15.811 1.00 78.75 85 PRO A N 1
ATOM 602 C CA . PRO A 1 85 ? -3.111 7.547 -14.431 1.00 78.75 85 PRO A CA 1
ATOM 603 C C . PRO A 1 85 ? -4.327 7.880 -13.565 1.00 78.75 85 PRO A C 1
ATOM 605 O O . PRO A 1 85 ? -5.106 8.765 -13.925 1.00 78.75 85 PRO A O 1
ATOM 608 N N . ASN A 1 86 ? -4.462 7.190 -12.430 1.00 79.38 86 ASN A N 1
ATOM 609 C CA . ASN A 1 86 ? -5.568 7.356 -11.484 1.00 79.38 86 ASN A CA 1
ATOM 610 C C . ASN A 1 86 ? -6.968 7.148 -12.104 1.00 79.38 86 ASN A C 1
ATOM 612 O O . ASN A 1 86 ? -7.944 7.681 -11.582 1.00 79.38 86 ASN A O 1
ATOM 616 N N . GLU A 1 87 ? -7.084 6.375 -13.194 1.00 83.56 87 GLU A N 1
ATOM 617 C CA . GLU A 1 87 ? -8.346 6.163 -13.931 1.00 83.56 87 GLU A CA 1
ATOM 618 C C . GLU A 1 87 ? -9.501 5.674 -13.044 1.00 83.56 87 GLU A C 1
ATOM 620 O O . GLU A 1 87 ? -10.657 6.018 -13.272 1.00 83.56 87 GLU A O 1
ATOM 625 N N . PHE A 1 88 ? -9.205 4.890 -12.006 1.00 84.69 88 PHE A N 1
ATOM 626 C CA . PHE A 1 88 ? -10.227 4.374 -11.091 1.00 84.69 88 PHE A CA 1
ATOM 627 C C . PHE A 1 88 ? -10.453 5.257 -9.862 1.00 84.69 88 PHE A C 1
ATOM 629 O O . PHE A 1 88 ? -11.368 4.984 -9.086 1.00 84.69 88 PHE A O 1
ATOM 636 N N . GLY A 1 89 ? -9.628 6.289 -9.660 1.00 81.38 89 GLY A N 1
ATOM 637 C CA . GLY A 1 89 ? -9.456 6.941 -8.366 1.00 81.38 89 GLY A CA 1
ATOM 638 C C . GLY A 1 89 ? -8.843 5.974 -7.351 1.00 81.38 89 GLY A C 1
ATOM 639 O O . GLY A 1 89 ? -9.402 4.911 -7.107 1.00 81.38 89 GLY A O 1
ATOM 640 N N . ALA A 1 90 ? -7.711 6.305 -6.740 1.00 82.62 90 ALA A N 1
ATOM 641 C CA . ALA A 1 90 ? -7.044 5.425 -5.781 1.00 82.62 90 ALA A CA 1
ATOM 642 C C . ALA A 1 90 ? -6.679 6.158 -4.491 1.00 82.62 90 ALA A C 1
ATOM 644 O O . ALA A 1 90 ? -6.229 7.304 -4.509 1.00 82.62 90 ALA A O 1
ATOM 645 N N . LEU A 1 91 ? -6.853 5.462 -3.365 1.00 86.56 91 LEU A N 1
ATOM 646 C CA . LEU A 1 91 ? -6.334 5.890 -2.067 1.00 86.56 91 LEU A CA 1
ATOM 647 C C . LEU A 1 91 ? -4.956 5.297 -1.746 1.00 86.56 91 LEU A C 1
ATOM 649 O O . LEU A 1 91 ? -4.245 5.831 -0.895 1.00 86.56 91 LEU A O 1
ATOM 653 N N . SER A 1 92 ? -4.591 4.216 -2.436 1.00 90.19 92 SER A N 1
ATOM 654 C CA . SER A 1 92 ? -3.303 3.540 -2.306 1.00 90.19 92 SER A CA 1
ATOM 655 C C . SER A 1 92 ? -2.352 3.980 -3.411 1.00 90.19 92 SER A C 1
ATOM 657 O O . SER A 1 92 ? -2.758 4.153 -4.561 1.00 90.19 92 SER A O 1
ATOM 659 N N . PHE A 1 93 ? -1.077 4.156 -3.086 1.00 86.88 93 PHE A N 1
ATOM 660 C CA . PHE A 1 93 ? -0.072 4.568 -4.057 1.00 86.88 93 PHE A CA 1
ATOM 661 C C . PHE A 1 93 ? 1.353 4.239 -3.608 1.00 86.88 93 PHE A C 1
ATOM 663 O O . PHE A 1 93 ? 1.658 4.167 -2.416 1.00 86.88 93 PHE A O 1
ATOM 670 N N . VAL A 1 94 ? 2.244 4.103 -4.590 1.00 85.50 94 VAL A N 1
ATOM 671 C CA . VAL A 1 94 ? 3.697 4.137 -4.400 1.00 85.50 94 VAL A CA 1
ATOM 672 C C . VAL A 1 94 ? 4.203 5.499 -4.852 1.00 85.50 94 VAL A C 1
ATOM 674 O O . VAL A 1 94 ? 4.065 5.870 -6.018 1.00 85.50 94 VAL A O 1
ATOM 677 N N . PHE A 1 95 ? 4.829 6.238 -3.945 1.00 79.06 95 PHE A N 1
ATOM 678 C CA . PHE A 1 95 ? 5.549 7.460 -4.269 1.00 79.06 95 PHE A CA 1
ATOM 679 C C . PHE A 1 95 ? 7.025 7.143 -4.478 1.00 79.06 95 PHE A C 1
ATOM 681 O O . PHE A 1 95 ? 7.726 6.671 -3.580 1.00 79.06 95 PHE A O 1
ATOM 688 N N . LYS A 1 96 ? 7.512 7.415 -5.685 1.00 76.62 96 LYS A N 1
ATOM 689 C CA . LYS A 1 96 ? 8.904 7.206 -6.072 1.00 76.62 96 LYS A CA 1
ATOM 690 C C . LYS A 1 96 ? 9.622 8.539 -6.012 1.00 76.62 96 LYS A C 1
ATOM 692 O O . LYS A 1 96 ? 9.194 9.497 -6.650 1.00 76.62 96 LYS A O 1
ATOM 697 N N . ARG A 1 97 ? 10.727 8.592 -5.272 1.00 70.25 97 ARG A N 1
ATOM 698 C CA . ARG A 1 97 ? 11.590 9.775 -5.150 1.00 70.25 97 ARG A CA 1
ATOM 699 C C . ARG A 1 97 ? 13.054 9.355 -5.174 1.00 70.25 97 ARG A C 1
ATOM 701 O O . ARG A 1 97 ? 13.687 9.183 -4.140 1.00 70.25 97 ARG A O 1
ATOM 708 N N . SER A 1 98 ? 13.613 9.195 -6.363 1.00 64.31 98 SER A N 1
ATOM 709 C CA . SER A 1 98 ? 14.965 8.663 -6.545 1.00 64.31 98 SER A CA 1
ATOM 710 C C . SER A 1 98 ? 15.840 9.567 -7.409 1.00 64.31 98 SER A C 1
ATOM 712 O O . SER A 1 98 ? 15.388 10.564 -7.968 1.00 64.31 98 SER A O 1
ATOM 714 N N . SER A 1 99 ? 17.122 9.218 -7.514 1.00 57.81 99 SER A N 1
ATOM 715 C CA . SER A 1 99 ? 18.055 9.832 -8.457 1.00 57.81 99 SER A CA 1
ATOM 716 C C . SER A 1 99 ? 18.537 8.806 -9.471 1.00 57.81 99 SER A C 1
ATOM 718 O O . SER A 1 99 ? 19.009 7.722 -9.134 1.00 57.81 99 SER A O 1
ATOM 720 N N . VAL A 1 100 ? 18.458 9.203 -10.727 1.00 55.12 100 VAL A N 1
ATOM 721 C CA . VAL A 1 100 ? 18.731 8.429 -11.930 1.00 55.12 100 VAL A CA 1
ATOM 722 C C . VAL A 1 100 ? 20.113 8.810 -12.447 1.00 55.12 100 VAL A C 1
ATOM 724 O O . VAL A 1 100 ? 20.262 9.929 -12.936 1.00 55.12 100 VAL A O 1
ATOM 727 N N . PRO A 1 101 ? 21.179 7.997 -12.351 1.00 50.25 101 PRO A N 1
ATOM 728 C CA . PRO A 1 101 ? 22.422 8.356 -13.024 1.00 50.25 101 PRO A CA 1
ATOM 729 C C . PRO A 1 101 ? 22.224 8.495 -14.539 1.00 50.25 101 PRO A C 1
ATOM 731 O O . PRO A 1 101 ? 21.692 7.643 -15.240 1.00 50.25 101 PRO A O 1
ATOM 734 N N . LEU A 1 102 ? 22.758 9.575 -15.076 1.00 54.22 102 LEU A N 1
ATOM 735 C CA . LEU A 1 102 ? 22.992 9.761 -16.494 1.00 54.22 102 LEU A CA 1
ATOM 736 C C . LEU A 1 102 ? 24.507 9.800 -16.705 1.00 54.22 102 LEU A C 1
ATOM 738 O O . LEU A 1 102 ? 25.259 10.165 -15.807 1.00 54.22 102 LEU A O 1
ATOM 742 N N . GLY A 1 103 ? 24.993 9.481 -17.906 1.00 46.47 103 GLY A N 1
ATOM 743 C CA . GLY A 1 103 ? 26.439 9.417 -18.195 1.00 46.47 103 GLY A CA 1
ATOM 744 C C . GLY A 1 103 ? 27.267 10.669 -17.829 1.00 46.47 103 GLY A C 1
ATOM 745 O O . GLY A 1 103 ? 28.490 10.590 -17.811 1.00 46.47 103 GLY A O 1
ATOM 746 N N . ASN A 1 104 ? 26.621 11.800 -17.502 1.00 51.78 104 ASN A N 1
ATOM 747 C CA . ASN A 1 104 ? 27.240 13.045 -17.034 1.00 51.78 104 ASN A CA 1
ATOM 748 C C . ASN A 1 104 ? 26.731 13.539 -15.649 1.00 51.78 104 ASN A C 1
ATOM 750 O O . ASN A 1 104 ? 26.967 14.699 -15.311 1.00 51.78 104 ASN A O 1
ATOM 754 N N . GLY A 1 105 ? 26.013 12.733 -14.852 1.00 52.69 105 GLY A N 1
ATOM 755 C CA . GLY A 1 105 ? 25.465 13.162 -13.553 1.00 52.69 105 GLY A CA 1
ATOM 756 C C . GLY A 1 105 ? 24.376 12.248 -12.985 1.00 52.69 105 GLY A C 1
ATOM 757 O O . GLY A 1 105 ? 24.279 11.103 -13.384 1.00 52.69 105 GLY A O 1
ATOM 758 N N . GLN A 1 106 ? 23.549 12.740 -12.065 1.00 52.50 106 GLN A N 1
ATOM 759 C CA . GLN A 1 106 ? 22.275 12.115 -11.681 1.00 52.50 106 GLN A CA 1
ATOM 760 C C . GLN A 1 106 ? 21.113 13.057 -12.056 1.00 52.50 106 GLN A C 1
ATOM 762 O O . GLN A 1 106 ? 21.321 14.269 -12.175 1.00 52.50 106 GLN A O 1
ATOM 767 N N . PHE A 1 107 ? 19.931 12.507 -12.322 1.00 54.25 107 PHE A N 1
ATOM 768 C CA . PHE A 1 107 ? 18.686 13.185 -12.668 1.00 54.25 107 PHE A CA 1
ATOM 769 C C . PHE A 1 107 ? 17.642 12.826 -11.605 1.00 54.25 107 PHE A C 1
ATOM 771 O O . PHE A 1 107 ? 17.394 11.647 -11.394 1.00 54.25 107 PHE A O 1
ATOM 778 N N . PRO A 1 108 ? 17.030 13.787 -10.908 1.00 55.69 108 PRO A N 1
ATOM 779 C CA . PRO A 1 108 ? 15.993 13.453 -9.942 1.00 55.69 108 PRO A CA 1
ATOM 780 C C . PRO A 1 108 ? 14.766 12.887 -10.673 1.00 55.69 108 PRO A C 1
ATOM 782 O O . PRO A 1 108 ? 14.269 13.493 -11.623 1.00 55.69 108 PRO A O 1
ATOM 785 N N . TYR A 1 109 ? 14.283 11.732 -10.229 1.00 63.41 109 TYR A N 1
ATOM 786 C CA . TYR A 1 109 ? 13.046 11.108 -10.679 1.00 63.41 109 TYR A CA 1
ATOM 787 C C . TYR A 1 109 ? 12.028 11.153 -9.547 1.00 63.41 109 TYR A C 1
ATOM 789 O O . TYR A 1 109 ? 12.281 10.697 -8.432 1.00 63.41 109 TYR A O 1
ATOM 797 N N . MET A 1 110 ? 10.868 11.716 -9.858 1.00 68.81 110 MET A N 1
ATOM 798 C CA . MET A 1 110 ? 9.699 11.665 -9.000 1.00 68.81 110 MET A CA 1
ATOM 799 C C . MET A 1 110 ? 8.532 11.160 -9.826 1.00 68.81 110 MET A C 1
ATOM 801 O O . MET A 1 110 ? 8.413 11.525 -10.999 1.00 68.81 110 MET A O 1
ATOM 805 N N . GLY A 1 111 ? 7.704 10.329 -9.216 1.00 71.62 111 GLY A N 1
ATOM 806 C CA . GLY A 1 111 ? 6.487 9.854 -9.843 1.00 71.62 111 GLY A CA 1
ATOM 807 C C . GLY A 1 111 ? 5.640 9.059 -8.869 1.00 71.62 111 GLY A C 1
ATOM 808 O O . GLY A 1 111 ? 6.156 8.422 -7.948 1.00 71.62 111 GLY A O 1
ATOM 809 N N . ILE A 1 112 ? 4.341 9.088 -9.106 1.00 77.88 112 ILE A N 1
ATOM 810 C CA . ILE A 1 112 ? 3.364 8.278 -8.396 1.00 77.88 112 ILE A CA 1
ATOM 811 C C . ILE A 1 112 ? 2.974 7.075 -9.250 1.00 77.88 112 ILE A C 1
ATOM 813 O O . ILE A 1 112 ? 2.845 7.146 -10.479 1.00 77.88 112 ILE A O 1
ATOM 817 N N . ASP A 1 113 ? 2.802 5.950 -8.574 1.00 82.88 113 ASP A N 1
ATOM 818 C CA . ASP A 1 113 ? 2.072 4.803 -9.079 1.00 82.88 113 ASP A CA 1
ATOM 819 C C . ASP A 1 113 ? 0.788 4.646 -8.266 1.00 82.88 113 ASP A C 1
ATOM 821 O O . ASP A 1 113 ? 0.847 4.343 -7.074 1.00 82.88 113 ASP A O 1
ATOM 825 N N . PHE A 1 114 ? -0.359 4.925 -8.882 1.00 86.12 114 PHE A N 1
ATOM 826 C CA . PHE A 1 114 ? -1.660 4.789 -8.234 1.00 86.12 114 PHE A CA 1
ATOM 827 C C . PHE A 1 114 ? -2.042 3.319 -8.221 1.00 86.12 114 PHE A C 1
ATOM 829 O O . PHE A 1 114 ? -2.203 2.724 -9.286 1.00 86.12 114 PHE A O 1
ATOM 836 N N . LEU A 1 115 ? -2.186 2.754 -7.027 1.00 91.00 115 LEU A N 1
ATOM 837 C CA . LEU A 1 115 ? -2.460 1.339 -6.834 1.00 91.00 115 LEU A CA 1
ATOM 838 C C . LEU A 1 115 ? -3.959 1.119 -6.669 1.00 91.00 115 LEU A C 1
ATOM 840 O O . LEU A 1 115 ? -4.589 1.708 -5.788 1.00 91.00 115 LEU A O 1
ATOM 844 N N . GLY A 1 116 ? -4.525 0.243 -7.488 1.00 88.25 116 GLY A N 1
ATOM 845 C CA . GLY A 1 116 ? -5.937 -0.094 -7.414 1.00 88.25 116 GLY A CA 1
ATOM 846 C C . GLY A 1 116 ? -6.534 -0.463 -8.764 1.00 88.25 116 GLY A C 1
ATOM 847 O O . GLY A 1 116 ? -5.874 -0.467 -9.801 1.00 88.25 116 GLY A O 1
ATOM 848 N N . GLY A 1 117 ? -7.833 -0.744 -8.735 1.00 87.69 117 GLY A N 1
ATOM 849 C CA . GLY A 1 117 ? -8.573 -1.205 -9.901 1.00 87.69 117 GLY A CA 1
ATOM 850 C C . GLY A 1 117 ? -8.378 -2.702 -10.157 1.00 87.69 117 GLY A C 1
ATOM 851 O O . GLY A 1 117 ? -7.910 -3.426 -9.268 1.00 87.69 117 GLY A O 1
ATOM 852 N N . PRO A 1 118 ? -8.780 -3.176 -11.346 1.00 89.00 118 PRO A N 1
ATOM 853 C CA . PRO A 1 118 ? -8.743 -4.587 -11.689 1.00 89.00 118 PRO A CA 1
ATOM 854 C C . PRO A 1 118 ? -7.325 -5.081 -11.967 1.00 89.00 118 PRO A C 1
ATOM 856 O O . PRO A 1 118 ? -6.462 -4.328 -12.426 1.00 89.00 118 PRO A O 1
ATOM 859 N N . LEU A 1 119 ? -7.099 -6.368 -11.720 1.00 89.88 119 LEU A N 1
ATOM 860 C CA . LEU A 1 119 ? -5.843 -7.050 -12.007 1.00 89.88 119 LEU A CA 1
ATOM 861 C C . LEU A 1 119 ? -5.626 -7.174 -13.520 1.00 89.88 119 LEU A C 1
ATOM 863 O O . LEU A 1 119 ? -6.573 -7.220 -14.314 1.00 89.88 119 LEU A O 1
ATOM 867 N N . LEU A 1 120 ? -4.356 -7.218 -13.916 1.00 87.06 120 LEU A N 1
ATOM 868 C CA . LEU A 1 120 ? -3.946 -7.382 -15.307 1.00 87.06 120 LEU A CA 1
ATOM 869 C C . LEU A 1 120 ? -3.425 -8.792 -15.560 1.00 87.06 120 LEU A C 1
ATOM 871 O O . LEU A 1 120 ? -2.642 -9.327 -14.773 1.00 87.06 120 LEU A O 1
ATOM 875 N N . ASP A 1 121 ? -3.831 -9.341 -16.696 1.00 86.00 121 ASP A N 1
ATOM 876 C CA . ASP A 1 121 ? -3.277 -10.552 -17.280 1.00 86.00 121 ASP A CA 1
ATOM 877 C C . ASP A 1 121 ? -2.303 -10.171 -18.398 1.00 86.00 121 ASP A C 1
ATOM 879 O O . ASP A 1 121 ? -2.657 -9.442 -19.332 1.00 86.00 121 ASP A O 1
ATOM 883 N N . LEU A 1 122 ? -1.046 -10.591 -18.254 1.00 83.56 122 LEU A N 1
ATOM 884 C CA . LEU A 1 122 ? 0.051 -10.085 -19.075 1.00 83.56 122 LEU A CA 1
ATOM 885 C C . LEU A 1 122 ? 0.219 -10.848 -20.388 1.00 83.56 122 LEU A C 1
ATOM 887 O O . LEU A 1 122 ? 0.809 -10.298 -21.319 1.00 83.56 122 LEU A O 1
ATOM 891 N N . ASP A 1 123 ? -0.326 -12.060 -20.505 1.00 80.44 123 ASP A N 1
ATOM 892 C CA . ASP A 1 123 ? -0.245 -12.838 -21.746 1.00 80.44 123 ASP A CA 1
ATOM 893 C C . ASP A 1 123 ? -1.323 -12.467 -22.783 1.00 80.44 123 ASP A C 1
ATOM 895 O O . ASP A 1 123 ? -1.248 -12.889 -23.940 1.00 80.44 123 ASP A O 1
ATOM 899 N N . GLY A 1 124 ? -2.283 -11.627 -22.384 1.00 79.75 124 GLY A N 1
ATOM 900 C CA . GLY A 1 124 ? -3.348 -11.108 -23.235 1.00 79.75 124 GLY A CA 1
ATOM 901 C C . GLY A 1 124 ? -4.568 -12.021 -23.373 1.00 79.75 124 GLY A C 1
ATOM 902 O O . GLY A 1 124 ? -5.464 -11.711 -24.171 1.00 79.75 124 GLY A O 1
ATOM 903 N N . ASN A 1 125 ? -4.652 -13.116 -22.612 1.00 81.88 125 ASN A N 1
ATOM 904 C CA . ASN A 1 125 ? -5.725 -14.096 -22.710 1.00 81.88 125 ASN A CA 1
ATOM 905 C C . ASN A 1 125 ? -6.758 -13.997 -21.574 1.00 81.88 125 ASN A C 1
ATOM 907 O O . ASN A 1 125 ? -6.932 -14.907 -20.769 1.00 81.88 125 ASN A O 1
ATOM 911 N N . ALA A 1 126 ? -7.637 -12.994 -21.658 1.00 68.69 126 ALA A N 1
ATOM 912 C CA . ALA A 1 126 ? -8.760 -12.812 -20.725 1.00 68.69 126 ALA A CA 1
ATOM 913 C C . ALA A 1 126 ? -9.786 -13.978 -20.675 1.00 68.69 126 ALA A C 1
ATOM 915 O O . ALA A 1 126 ? -10.809 -13.873 -19.997 1.00 68.69 126 ALA A O 1
ATOM 916 N N . GLY A 1 127 ? -9.598 -15.040 -21.470 1.00 71.00 127 GLY A N 1
ATOM 917 C CA . GLY A 1 127 ? -10.506 -16.178 -21.593 1.00 71.00 127 GLY A CA 1
ATOM 918 C C . GLY A 1 127 ? -10.004 -17.482 -20.974 1.00 71.00 127 GLY A C 1
ATOM 919 O O . GLY A 1 127 ? -10.794 -18.431 -20.903 1.00 71.00 127 GLY A O 1
ATOM 920 N N . ASP A 1 128 ? -8.741 -17.568 -20.551 1.00 69.31 128 ASP A N 1
ATOM 921 C CA . ASP A 1 128 ? -8.323 -18.641 -19.657 1.00 69.31 128 ASP A CA 1
ATOM 922 C C . ASP A 1 128 ? -8.488 -18.159 -18.211 1.00 69.31 128 ASP A C 1
ATOM 924 O O . ASP A 1 128 ? -8.307 -16.995 -17.884 1.00 69.31 128 ASP A O 1
ATOM 928 N N . ALA A 1 129 ? -9.008 -19.011 -17.336 1.00 63.16 129 ALA A N 1
ATOM 929 C CA . ALA A 1 129 ? -9.365 -18.609 -15.975 1.00 63.16 129 ALA A CA 1
ATOM 930 C C . ALA A 1 129 ? -8.123 -18.430 -15.072 1.00 63.16 129 ALA A C 1
ATOM 932 O O . ALA A 1 129 ? -8.204 -18.665 -13.867 1.00 63.16 129 ALA A O 1
ATOM 933 N N . THR A 1 130 ? -6.964 -18.116 -15.656 1.00 73.50 130 THR A N 1
ATOM 934 C CA . THR A 1 130 ? -5.650 -18.147 -15.022 1.00 73.50 130 THR A CA 1
ATOM 935 C C . THR A 1 130 ? -4.888 -16.879 -15.356 1.00 73.50 130 THR A C 1
ATOM 937 O O . THR A 1 130 ? -4.460 -16.682 -16.478 1.00 73.50 130 THR A O 1
ATOM 940 N N . ARG A 1 131 ? -4.665 -16.022 -14.363 1.00 81.75 131 ARG A N 1
ATOM 941 C CA . ARG A 1 131 ? -3.821 -14.847 -14.563 1.00 81.75 131 ARG A CA 1
ATOM 942 C C . ARG A 1 131 ? -2.381 -15.259 -14.867 1.00 81.75 131 ARG A C 1
ATOM 944 O O . ARG A 1 131 ? -1.798 -16.023 -14.098 1.00 81.75 131 ARG A O 1
ATOM 951 N N . SER A 1 132 ? -1.797 -14.677 -15.911 1.00 82.38 132 SER A N 1
ATOM 952 C CA . SER A 1 132 ? -0.365 -14.755 -16.181 1.00 82.38 132 SER A CA 1
ATOM 953 C C . SER A 1 132 ? 0.335 -13.455 -15.795 1.00 82.38 132 SER A C 1
ATOM 955 O O . SER A 1 132 ? -0.084 -12.355 -16.164 1.00 82.38 132 SER A O 1
ATOM 957 N N . LEU A 1 133 ? 1.455 -13.583 -15.083 1.00 82.62 133 LEU A N 1
ATOM 958 C CA . LEU A 1 133 ? 2.395 -12.488 -14.840 1.00 82.62 133 LEU A CA 1
ATOM 959 C C . LEU A 1 133 ? 3.533 -12.449 -15.876 1.00 82.62 133 LEU A C 1
ATOM 961 O O . LEU A 1 133 ? 4.458 -11.653 -15.750 1.00 82.62 133 LEU A O 1
ATOM 965 N N . ILE A 1 134 ? 3.485 -13.284 -16.919 1.00 79.00 134 ILE A N 1
ATOM 966 C CA . ILE A 1 134 ? 4.472 -13.274 -18.006 1.00 79.00 134 ILE A CA 1
ATOM 967 C C . ILE A 1 134 ? 3.864 -12.605 -19.244 1.00 79.00 134 ILE A C 1
ATOM 969 O O . ILE A 1 134 ? 2.908 -13.143 -19.807 1.00 79.00 134 ILE A O 1
ATOM 973 N N . PRO A 1 135 ? 4.445 -11.495 -19.736 1.00 75.44 135 PRO A N 1
ATOM 974 C CA . PRO A 1 135 ? 4.098 -10.943 -21.034 1.00 75.44 135 PRO A CA 1
ATOM 975 C C . PRO A 1 135 ? 4.407 -11.918 -22.173 1.00 75.44 135 PRO A C 1
ATOM 977 O O . PRO A 1 135 ? 5.486 -12.513 -22.216 1.00 75.44 135 PRO A O 1
ATOM 980 N N . VAL A 1 136 ? 3.493 -12.037 -23.138 1.00 76.69 136 VAL A N 1
ATOM 981 C CA . VAL A 1 136 ? 3.718 -12.809 -24.369 1.00 76.69 136 VAL A CA 1
ATOM 982 C C . VAL A 1 136 ? 4.049 -11.873 -25.525 1.00 76.69 136 VAL A C 1
ATOM 984 O O . VAL A 1 136 ? 3.307 -10.941 -25.831 1.00 76.69 136 VAL A O 1
ATOM 987 N N . ASP A 1 137 ? 5.166 -12.147 -26.203 1.00 74.25 137 ASP A N 1
ATOM 988 C CA . ASP A 1 137 ? 5.615 -11.392 -27.374 1.00 74.25 137 ASP A CA 1
ATOM 989 C C . ASP A 1 137 ? 4.494 -11.225 -28.414 1.00 74.25 137 ASP A C 1
ATOM 991 O O . ASP A 1 137 ? 4.049 -12.187 -29.045 1.00 74.25 137 ASP A O 1
ATOM 995 N N . GLY A 1 138 ? 4.109 -9.972 -28.663 1.00 73.62 138 GLY A N 1
ATOM 996 C CA . GLY A 1 138 ? 3.104 -9.612 -29.666 1.00 73.62 138 GLY A CA 1
ATOM 997 C C . GLY A 1 138 ? 1.666 -9.555 -29.151 1.00 73.62 138 GLY A C 1
ATOM 998 O O . GLY A 1 138 ? 0.800 -9.113 -29.907 1.00 73.62 138 GLY A O 1
ATOM 999 N N . GLU A 1 139 ? 1.432 -9.922 -27.893 1.00 78.50 139 GLU A N 1
ATOM 1000 C CA . GLU A 1 139 ? 0.154 -9.757 -27.205 1.00 78.50 139 GLU A CA 1
ATOM 1001 C C . GLU A 1 139 ? 0.185 -8.515 -26.299 1.00 78.50 139 GLU A C 1
ATOM 1003 O O . GLU A 1 139 ? 1.243 -8.053 -25.869 1.00 78.50 139 GLU A O 1
ATOM 1008 N N . ASN A 1 140 ? -0.987 -7.930 -26.048 1.00 79.00 140 ASN A N 1
ATOM 1009 C CA . ASN A 1 140 ? -1.127 -6.824 -25.100 1.00 79.00 140 ASN A CA 1
ATOM 1010 C C . ASN A 1 140 ? -1.735 -7.355 -23.809 1.00 79.00 140 ASN A C 1
ATOM 1012 O O . ASN A 1 140 ? -2.666 -8.154 -23.876 1.00 79.00 140 ASN A O 1
ATOM 1016 N N . ALA A 1 141 ? -1.293 -6.829 -22.667 1.00 81.88 141 ALA A N 1
ATOM 1017 C CA . ALA A 1 141 ? -1.952 -7.100 -21.399 1.00 81.88 141 ALA A CA 1
ATOM 1018 C C . ALA A 1 141 ? -3.443 -6.728 -21.457 1.00 81.88 141 ALA A C 1
ATOM 1020 O O . ALA A 1 141 ? -3.839 -5.753 -22.111 1.00 81.88 141 ALA A O 1
ATOM 1021 N N . VAL A 1 142 ? -4.260 -7.496 -20.747 1.00 86.25 142 VAL A N 1
ATOM 1022 C CA . VAL A 1 142 ? -5.712 -7.328 -20.693 1.00 86.25 142 VAL A CA 1
ATOM 1023 C C . VAL A 1 142 ? -6.183 -7.208 -19.254 1.00 86.25 142 VAL A C 1
ATOM 1025 O O . VAL A 1 142 ? -5.611 -7.778 -18.331 1.00 86.25 142 VAL A O 1
ATOM 1028 N N . VAL A 1 143 ? -7.246 -6.434 -19.061 1.00 87.44 143 VAL A N 1
ATOM 1029 C CA . VAL A 1 143 ? -7.926 -6.334 -17.771 1.00 87.44 143 VAL A CA 1
ATOM 1030 C C . VAL A 1 143 ? -8.651 -7.645 -17.495 1.00 87.44 143 VAL A C 1
ATOM 1032 O O . VAL A 1 143 ? -9.433 -8.089 -18.339 1.00 87.44 143 VAL A O 1
ATOM 1035 N N . ILE A 1 144 ? -8.442 -8.221 -16.310 1.00 86.06 144 ILE A N 1
ATOM 1036 C CA . ILE A 1 144 ? -9.214 -9.369 -15.835 1.00 86.06 144 ILE A CA 1
ATOM 1037 C C . ILE A 1 144 ? -10.509 -8.836 -15.214 1.00 86.06 144 ILE A C 1
ATOM 1039 O O . ILE A 1 144 ? -10.459 -8.149 -14.187 1.00 86.06 144 ILE A O 1
ATOM 1043 N N . PRO A 1 145 ? -11.679 -9.100 -15.819 1.00 82.69 145 PRO A N 1
ATOM 1044 C CA . PRO A 1 145 ? -12.943 -8.604 -15.291 1.00 82.69 145 PRO A CA 1
ATOM 1045 C C . PRO A 1 145 ? -13.201 -9.114 -13.872 1.00 82.69 145 PRO A C 1
ATOM 1047 O O . PRO A 1 145 ? -12.798 -10.221 -13.534 1.00 82.69 145 PRO A O 1
ATOM 1050 N N . GLU A 1 146 ? -13.914 -8.316 -13.074 1.00 80.62 146 GLU A N 1
ATOM 1051 C CA . GLU A 1 146 ? -14.390 -8.701 -11.730 1.00 80.62 146 GLU A CA 1
ATOM 1052 C C . GLU A 1 146 ? -13.278 -9.005 -10.712 1.00 80.62 146 GLU A C 1
ATOM 1054 O O . GLU A 1 146 ? -13.552 -9.526 -9.638 1.00 80.62 146 GLU A O 1
ATOM 1059 N N . THR A 1 147 ? -12.035 -8.631 -11.015 1.00 86.44 147 THR A N 1
ATOM 1060 C CA . THR A 1 147 ? -10.928 -8.667 -10.055 1.00 86.44 147 THR A CA 1
ATOM 1061 C C . THR A 1 147 ? -10.690 -7.295 -9.441 1.00 86.44 147 THR A C 1
ATOM 1063 O O . THR A 1 147 ? -11.037 -6.262 -10.024 1.00 86.44 147 THR A O 1
ATOM 1066 N N . THR A 1 148 ? -10.067 -7.288 -8.270 1.00 89.31 148 THR A N 1
ATOM 1067 C CA . THR A 1 148 ? -9.651 -6.090 -7.543 1.00 89.31 148 THR A CA 1
ATOM 1068 C C . THR A 1 148 ? -8.214 -6.270 -7.064 1.00 89.31 148 THR A C 1
ATOM 1070 O O . THR A 1 148 ? -7.737 -7.385 -6.872 1.00 89.31 148 THR A O 1
ATOM 1073 N N . SER A 1 149 ? -7.494 -5.160 -6.925 1.00 93.50 149 SER A N 1
ATOM 1074 C CA . SER A 1 149 ? -6.183 -5.150 -6.275 1.00 93.50 149 SER A CA 1
ATOM 1075 C C . SER A 1 149 ? -6.348 -5.389 -4.772 1.00 93.50 149 SER A C 1
ATOM 1077 O O . SER A 1 149 ? -7.238 -4.788 -4.162 1.00 93.50 149 SER A O 1
ATOM 1079 N N . ILE A 1 150 ? -5.484 -6.209 -4.174 1.00 93.69 150 ILE A N 1
ATOM 1080 C CA . ILE A 1 150 ? -5.629 -6.697 -2.797 1.00 93.69 150 ILE A CA 1
ATOM 1081 C C . ILE A 1 150 ? -4.342 -6.611 -1.968 1.00 93.69 150 ILE A C 1
ATOM 1083 O O . ILE A 1 150 ? -3.221 -6.567 -2.485 1.00 93.69 150 ILE A O 1
ATOM 1087 N N . ILE A 1 151 ? -4.531 -6.630 -0.651 1.00 94.44 151 ILE A N 1
ATOM 1088 C CA . ILE A 1 151 ? -3.524 -6.959 0.354 1.00 94.44 151 ILE A CA 1
ATOM 1089 C C . ILE A 1 151 ? -4.137 -7.951 1.346 1.00 94.44 151 ILE A C 1
ATOM 1091 O O . ILE A 1 151 ? -5.165 -7.667 1.951 1.00 94.44 151 ILE A O 1
ATOM 1095 N N . ASP A 1 152 ? -3.505 -9.101 1.548 1.00 93.12 152 ASP A N 1
ATOM 1096 C CA . ASP A 1 152 ? -4.003 -10.107 2.487 1.00 93.12 152 ASP A CA 1
ATOM 1097 C C . ASP A 1 152 ? -3.256 -9.994 3.807 1.00 93.12 152 ASP A C 1
ATOM 1099 O O . ASP A 1 152 ? -2.021 -10.046 3.850 1.00 93.12 152 ASP A O 1
ATOM 1103 N N . LEU A 1 153 ? -4.014 -9.874 4.897 1.00 94.25 153 LEU A N 1
ATOM 1104 C CA . LEU A 1 153 ? -3.468 -9.737 6.240 1.00 94.25 153 LEU A CA 1
ATOM 1105 C C . LEU A 1 153 ? -4.099 -10.777 7.167 1.00 94.25 153 LEU A C 1
ATOM 1107 O O . LEU A 1 153 ? -5.318 -10.929 7.217 1.00 94.25 153 LEU A O 1
ATOM 1111 N N . ALA A 1 154 ? -3.282 -11.459 7.966 1.00 94.31 154 ALA A N 1
ATOM 1112 C CA . ALA A 1 154 ? -3.778 -12.188 9.132 1.00 94.31 154 ALA A CA 1
ATOM 1113 C C . ALA A 1 154 ? -3.545 -11.332 10.374 1.00 94.31 154 ALA A C 1
ATOM 1115 O O . ALA A 1 154 ? -2.423 -11.237 10.868 1.00 94.31 154 ALA A O 1
ATOM 1116 N N . ILE A 1 155 ? -4.601 -10.682 10.865 1.00 93.44 155 ILE A N 1
ATOM 1117 C CA . ILE A 1 155 ? -4.529 -9.791 12.027 1.00 93.44 155 ILE A CA 1
ATOM 1118 C C . ILE A 1 155 ? -5.041 -10.534 13.264 1.00 93.44 155 ILE A C 1
ATOM 1120 O O . ILE A 1 155 ? -6.226 -10.849 13.361 1.00 93.44 155 ILE A O 1
ATOM 1124 N N . ASP A 1 156 ? -4.161 -10.766 14.239 1.00 93.12 156 ASP A N 1
ATOM 1125 C CA . ASP A 1 156 ? -4.508 -11.329 15.545 1.00 93.12 156 ASP A CA 1
ATOM 1126 C C . ASP A 1 156 ? -4.404 -10.256 16.631 1.00 93.12 156 ASP A C 1
ATOM 1128 O O . ASP A 1 156 ? -3.339 -9.987 17.199 1.00 93.12 156 ASP A O 1
ATOM 1132 N N . THR A 1 157 ? -5.538 -9.633 16.941 1.00 91.38 157 THR A N 1
ATOM 1133 C CA . THR A 1 157 ? -5.602 -8.575 17.953 1.00 91.38 157 THR A CA 1
ATOM 1134 C C . THR A 1 157 ? -5.415 -9.080 19.384 1.00 91.38 157 THR A C 1
ATOM 1136 O O . THR A 1 157 ? -5.089 -8.275 20.257 1.00 91.38 157 THR A O 1
ATOM 1139 N N . ASP A 1 158 ? -5.607 -10.378 19.636 1.00 89.56 158 ASP A N 1
ATOM 1140 C CA . ASP A 1 158 ? -5.477 -10.979 20.968 1.00 89.56 158 ASP A CA 1
ATOM 1141 C C . ASP A 1 158 ? -4.024 -11.363 21.269 1.00 89.56 158 ASP A C 1
ATOM 1143 O O . ASP A 1 158 ? -3.527 -11.145 22.379 1.00 89.56 158 ASP A O 1
ATOM 1147 N N . LEU A 1 159 ? -3.324 -11.913 20.272 1.00 90.31 159 LEU A N 1
ATOM 1148 C CA . LEU A 1 159 ? -1.894 -12.219 20.350 1.00 90.31 159 LEU A CA 1
ATOM 1149 C C . LEU A 1 159 ? -1.011 -11.001 20.066 1.00 90.31 159 LEU A C 1
ATOM 1151 O O . LEU A 1 159 ? 0.172 -11.011 20.414 1.00 90.31 159 LEU A O 1
ATOM 1155 N N . GLY A 1 160 ? -1.582 -9.953 19.475 1.00 94.38 160 GLY A N 1
ATOM 1156 C CA . GLY A 1 160 ? -0.880 -8.727 19.125 1.00 94.38 160 GLY A CA 1
ATOM 1157 C C . GLY A 1 160 ? 0.069 -8.891 17.937 1.00 94.38 160 GLY A C 1
ATOM 1158 O O . GLY A 1 160 ? 1.119 -8.247 17.897 1.00 94.38 160 GLY A O 1
ATOM 1159 N N . ALA A 1 161 ? -0.290 -9.756 16.987 1.00 95.94 161 ALA A N 1
ATOM 1160 C CA . ALA A 1 161 ? 0.485 -10.046 15.784 1.00 95.94 161 ALA A CA 1
ATOM 1161 C C . ALA A 1 161 ? -0.291 -9.694 14.506 1.00 95.94 161 ALA A C 1
ATOM 1163 O O . ALA A 1 161 ? -1.522 -9.743 14.475 1.00 95.94 161 ALA A O 1
ATOM 1164 N N . VAL A 1 162 ? 0.438 -9.343 13.452 1.00 96.25 162 VAL A N 1
ATOM 1165 C CA . VAL A 1 162 ? -0.110 -9.208 12.101 1.00 96.25 162 VAL A CA 1
ATOM 1166 C C . VAL A 1 162 ? 0.865 -9.794 11.095 1.00 96.25 162 V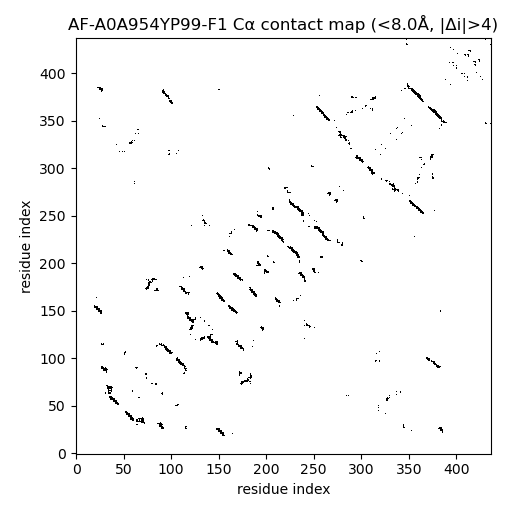AL A C 1
ATOM 1168 O O . VAL A 1 162 ? 2.053 -9.472 11.137 1.00 96.25 162 VAL A O 1
ATOM 1171 N N . ASP A 1 163 ? 0.346 -10.601 10.178 1.00 94.94 163 ASP A N 1
ATOM 1172 C CA . ASP A 1 163 ? 1.130 -11.217 9.114 1.00 94.94 163 ASP A CA 1
ATOM 1173 C C . ASP A 1 163 ? 0.674 -10.665 7.758 1.00 94.94 163 ASP A C 1
ATOM 1175 O O . ASP A 1 163 ? -0.526 -10.518 7.515 1.00 94.94 163 ASP A O 1
ATOM 1179 N N . LEU A 1 164 ? 1.631 -10.376 6.879 1.00 94.12 164 LEU A N 1
ATOM 1180 C CA . LEU A 1 164 ? 1.400 -10.009 5.483 1.00 94.12 164 LEU A CA 1
ATOM 1181 C C . LEU A 1 164 ? 1.481 -11.272 4.627 1.00 94.12 164 LEU A C 1
ATOM 1183 O O . LEU A 1 164 ? 2.535 -11.895 4.523 1.00 94.12 164 LEU A O 1
ATOM 1187 N N . LEU A 1 165 ? 0.361 -11.668 4.035 1.00 90.94 165 LEU A N 1
ATOM 1188 C CA . LEU A 1 165 ? 0.254 -12.963 3.365 1.00 90.94 165 LEU A CA 1
ATOM 1189 C C . LEU A 1 165 ? 0.358 -12.865 1.854 1.00 90.94 165 LEU A C 1
ATOM 1191 O O . LEU A 1 165 ? 0.982 -13.734 1.262 1.00 90.94 165 LEU A O 1
ATOM 1195 N N . THR A 1 166 ? -0.224 -11.812 1.282 1.00 90.62 166 THR A N 1
ATOM 1196 C CA . THR A 1 166 ? -0.276 -11.546 -0.158 1.00 90.62 166 THR A CA 1
ATOM 1197 C C . THR A 1 166 ? -0.327 -10.039 -0.371 1.00 90.62 166 THR A C 1
ATOM 1199 O O . THR A 1 166 ? -0.894 -9.293 0.429 1.00 90.62 166 THR A O 1
ATOM 1202 N N . PHE A 1 167 ? 0.224 -9.580 -1.482 1.00 92.50 167 PHE A N 1
ATOM 1203 C CA . PHE A 1 167 ? -0.011 -8.251 -2.020 1.00 92.50 167 PHE A CA 1
ATOM 1204 C C . PHE A 1 167 ? -0.032 -8.384 -3.529 1.00 92.50 167 PHE A C 1
ATOM 1206 O O . PHE A 1 167 ? 0.881 -8.987 -4.096 1.00 92.50 167 PHE A O 1
ATOM 1213 N N . ASP A 1 168 ? -1.070 -7.845 -4.155 1.00 91.31 168 ASP A N 1
ATOM 1214 C CA . ASP A 1 168 ? -1.238 -7.949 -5.591 1.00 91.31 168 ASP A CA 1
ATOM 1215 C C . ASP A 1 168 ? -2.071 -6.787 -6.121 1.00 91.31 168 ASP A C 1
ATOM 1217 O O . ASP A 1 168 ? -3.267 -6.667 -5.846 1.00 91.31 168 ASP A O 1
ATOM 1221 N N . ALA A 1 169 ? -1.423 -5.893 -6.858 1.00 92.50 169 ALA A N 1
ATOM 1222 C CA . ALA A 1 169 ? -2.039 -4.664 -7.310 1.00 92.50 169 ALA A CA 1
ATOM 1223 C C . ALA A 1 169 ? -1.638 -4.292 -8.732 1.00 92.50 169 ALA A C 1
ATOM 1225 O O . ALA A 1 169 ? -0.460 -4.283 -9.105 1.00 92.50 169 ALA A O 1
ATOM 1226 N N . THR A 1 170 ? -2.631 -3.855 -9.498 1.00 90.44 170 THR A N 1
ATOM 1227 C CA . THR A 1 170 ? -2.384 -3.068 -10.702 1.00 90.44 170 THR A CA 1
ATOM 1228 C C . THR A 1 170 ? -2.020 -1.651 -10.296 1.00 90.44 170 THR A C 1
ATOM 1230 O O . THR A 1 170 ? -2.676 -1.043 -9.446 1.00 90.44 170 THR A O 1
ATOM 1233 N N . GLY A 1 171 ? -0.975 -1.118 -10.917 1.00 87.75 171 GLY A N 1
ATOM 1234 C CA . GLY A 1 171 ? -0.616 0.283 -10.811 1.00 87.75 171 GLY A CA 1
ATOM 1235 C C . GLY A 1 171 ? -0.850 1.040 -12.116 1.00 87.75 171 GLY A C 1
ATOM 1236 O O . GLY A 1 171 ? -0.672 0.519 -13.226 1.00 87.75 171 GLY A O 1
ATOM 1237 N N . THR A 1 172 ? -1.271 2.294 -11.981 1.00 83.62 172 THR A N 1
ATOM 1238 C CA . THR A 1 172 ? -1.316 3.270 -13.072 1.00 83.62 172 THR A CA 1
ATOM 1239 C C . THR A 1 172 ? -0.351 4.398 -12.737 1.00 83.62 172 THR A C 1
ATOM 1241 O O . THR A 1 172 ? -0.572 5.177 -11.811 1.00 83.62 172 THR A O 1
ATOM 1244 N N . SER A 1 173 ? 0.755 4.492 -13.471 1.00 76.44 173 SER A N 1
ATOM 1245 C CA . SER A 1 173 ? 1.772 5.496 -13.180 1.00 76.44 173 SER A CA 1
ATOM 1246 C C . SER A 1 173 ? 1.509 6.775 -13.959 1.00 76.44 173 SER A C 1
ATOM 1248 O O . SER A 1 173 ? 1.271 6.753 -15.168 1.00 76.44 173 SER A O 1
ATOM 1250 N N . GLU A 1 174 ? 1.656 7.920 -13.290 1.00 69.12 174 GLU A N 1
ATOM 1251 C CA . GLU A 1 174 ? 1.680 9.222 -13.969 1.00 69.12 174 GLU A CA 1
ATOM 1252 C C . GLU A 1 174 ? 2.889 9.381 -14.913 1.00 69.12 174 GLU A C 1
ATOM 1254 O O . GLU A 1 174 ? 2.916 10.289 -15.748 1.00 69.12 174 GLU A O 1
ATOM 1259 N N . GLY A 1 175 ? 3.855 8.457 -14.847 1.00 62.38 175 GLY A N 1
ATOM 1260 C CA . GLY A 1 175 ? 5.103 8.511 -15.593 1.00 62.38 175 GLY A CA 1
ATOM 1261 C C . GLY A 1 175 ? 6.077 9.532 -15.006 1.00 62.38 175 GLY A C 1
ATOM 1262 O O . GLY A 1 175 ? 5.807 10.195 -14.012 1.00 62.38 175 GLY A O 1
ATOM 1263 N N . GLY A 1 176 ? 7.252 9.655 -15.621 1.00 56.81 176 GLY A N 1
ATOM 1264 C CA . GLY A 1 176 ? 8.170 10.752 -15.327 1.00 56.81 176 GLY A CA 1
ATOM 1265 C C . GLY A 1 176 ? 8.726 11.363 -16.609 1.00 56.81 176 GLY A C 1
ATOM 1266 O O . GLY A 1 176 ? 8.857 10.667 -17.623 1.00 56.81 176 GLY A O 1
ATOM 1267 N N . PRO A 1 177 ? 9.099 12.655 -16.599 1.00 49.38 177 PRO A N 1
ATOM 1268 C CA . PRO A 1 177 ? 9.656 13.309 -17.775 1.00 49.38 177 PRO A CA 1
ATOM 1269 C C . PRO A 1 177 ? 10.883 12.558 -18.311 1.00 49.38 177 PRO A C 1
ATOM 1271 O O . PRO A 1 177 ? 11.877 12.395 -17.610 1.00 49.38 177 PRO A O 1
ATOM 1274 N N . GLY A 1 178 ? 10.832 12.128 -19.575 1.00 48.03 178 GLY A N 1
ATOM 1275 C CA . GLY A 1 178 ? 11.949 11.428 -20.224 1.00 48.03 178 GLY A CA 1
ATOM 1276 C C . GLY A 1 178 ? 12.064 9.936 -19.892 1.00 48.03 178 GLY A C 1
ATOM 1277 O O . GLY A 1 178 ? 13.028 9.308 -20.327 1.00 48.03 178 GLY A O 1
ATOM 1278 N N . VAL A 1 179 ? 11.087 9.367 -19.182 1.00 47.22 179 VAL A N 1
ATOM 1279 C CA . VAL A 1 179 ? 10.990 7.926 -18.925 1.00 47.22 179 VAL A CA 1
ATOM 1280 C C . VAL A 1 179 ? 10.312 7.216 -20.108 1.00 47.22 179 VAL A C 1
ATOM 1282 O O . VAL A 1 179 ? 9.419 7.762 -20.762 1.00 47.22 179 VAL A O 1
ATOM 1285 N N . SER A 1 180 ? 10.812 6.021 -20.441 1.00 38.44 180 SER A N 1
ATOM 1286 C CA . SER A 1 180 ? 10.419 5.231 -21.619 1.00 38.44 180 SER A CA 1
ATOM 1287 C C . SER A 1 180 ? 8.907 4.943 -21.694 1.00 38.44 180 SER A C 1
ATOM 1289 O O . SER A 1 180 ? 8.211 4.866 -20.688 1.00 38.44 180 SER A O 1
ATOM 1291 N N . TRP A 1 181 ? 8.408 4.749 -22.917 1.00 37.47 181 TRP A N 1
ATOM 1292 C CA . TRP A 1 181 ? 6.998 4.724 -23.347 1.00 37.47 181 TRP A CA 1
ATOM 1293 C C . TRP A 1 181 ? 6.116 3.578 -22.828 1.00 37.47 181 TRP A C 1
ATOM 1295 O O . TRP A 1 181 ? 4.942 3.493 -23.174 1.00 37.47 181 TRP A O 1
ATOM 1305 N N . LYS A 1 182 ? 6.672 2.678 -22.027 1.00 46.50 182 LYS A N 1
ATOM 1306 C CA . LYS A 1 182 ? 6.029 1.436 -21.569 1.00 46.50 182 LYS A CA 1
ATOM 1307 C C . LYS A 1 182 ? 5.799 1.407 -20.048 1.00 46.50 182 LYS A C 1
ATOM 1309 O O . LYS A 1 182 ? 5.495 0.376 -19.470 1.00 46.50 182 LYS A O 1
ATOM 1314 N N . VAL A 1 183 ? 5.964 2.551 -19.383 1.00 57.59 183 VAL A N 1
ATOM 1315 C CA . VAL A 1 183 ? 5.893 2.693 -17.913 1.00 57.59 183 VAL A CA 1
ATOM 1316 C C . VAL A 1 183 ? 4.509 3.184 -17.453 1.00 57.59 183 VAL A C 1
ATOM 1318 O O . VAL A 1 183 ? 4.355 3.698 -16.358 1.00 57.59 183 VAL A O 1
ATOM 1321 N N . GLY A 1 184 ? 3.480 3.062 -18.294 1.00 68.12 184 GLY A N 1
ATOM 1322 C CA . GLY A 1 184 ? 2.141 3.575 -17.990 1.00 68.12 184 GLY A CA 1
ATOM 1323 C C . GLY A 1 184 ? 1.352 2.733 -16.990 1.00 68.12 184 GLY A C 1
ATOM 1324 O O . GLY A 1 184 ? 0.693 3.267 -16.104 1.00 68.12 184 GLY A O 1
ATOM 1325 N N . ASN A 1 185 ? 1.454 1.413 -17.121 1.00 80.50 185 ASN A N 1
ATOM 1326 C CA . ASN A 1 185 ? 0.789 0.452 -16.252 1.00 80.50 185 ASN A CA 1
ATOM 1327 C C . ASN A 1 185 ? 1.820 -0.493 -15.664 1.00 80.50 185 ASN A C 1
ATOM 1329 O O . ASN A 1 185 ? 2.862 -0.764 -16.277 1.00 80.50 185 ASN A O 1
ATOM 1333 N N . THR A 1 186 ? 1.539 -0.939 -14.450 1.00 82.38 186 THR A N 1
ATOM 1334 C CA . THR A 1 186 ? 2.473 -1.706 -13.642 1.00 82.38 186 THR A CA 1
ATOM 1335 C C . THR A 1 186 ? 1.726 -2.816 -12.924 1.00 82.38 186 THR A C 1
ATOM 1337 O O . THR A 1 186 ? 0.513 -2.742 -12.718 1.00 82.38 186 THR A O 1
ATOM 1340 N N . VAL A 1 187 ? 2.454 -3.864 -12.569 1.00 86.75 187 VAL A N 1
ATOM 1341 C CA . VAL A 1 187 ? 1.973 -4.906 -11.667 1.00 86.75 187 VAL A CA 1
ATOM 1342 C C . VAL A 1 187 ? 2.876 -4.893 -10.453 1.00 86.75 187 VAL A C 1
ATOM 1344 O O . VAL A 1 187 ? 4.096 -4.862 -10.603 1.00 86.75 187 VAL A O 1
ATOM 1347 N N . ASN A 1 188 ? 2.272 -4.875 -9.271 1.00 89.06 188 ASN A N 1
ATOM 1348 C CA . ASN A 1 188 ? 2.963 -4.826 -7.998 1.00 89.06 188 ASN A CA 1
ATOM 1349 C C . ASN A 1 188 ? 2.558 -6.057 -7.188 1.00 89.06 188 ASN A C 1
ATOM 1351 O O . ASN A 1 188 ? 1.376 -6.227 -6.912 1.00 89.06 188 ASN A O 1
ATOM 1355 N N . VAL A 1 189 ? 3.513 -6.909 -6.830 1.00 89.62 189 VAL A N 1
ATOM 1356 C CA . VAL A 1 189 ? 3.262 -8.164 -6.102 1.00 89.62 189 VAL A CA 1
ATOM 1357 C C . VAL A 1 189 ? 4.254 -8.346 -4.961 1.00 89.62 189 VAL A C 1
ATOM 1359 O O . VAL A 1 189 ? 5.258 -7.637 -4.896 1.00 89.62 189 VAL A O 1
ATOM 1362 N N . MET A 1 190 ? 4.026 -9.306 -4.067 1.00 90.19 190 MET A N 1
ATOM 1363 C CA . MET A 1 190 ? 5.064 -9.690 -3.107 1.00 90.19 190 MET A CA 1
ATOM 1364 C C . MET A 1 190 ? 6.307 -10.256 -3.789 1.00 90.19 190 MET A C 1
ATOM 1366 O O . MET A 1 190 ? 6.233 -10.923 -4.824 1.00 90.19 190 MET A O 1
ATOM 1370 N N . ALA A 1 191 ? 7.465 -10.029 -3.174 1.00 85.19 191 ALA A N 1
ATOM 1371 C CA . ALA A 1 191 ? 8.679 -10.700 -3.593 1.00 85.19 191 ALA A CA 1
ATOM 1372 C C . ALA A 1 191 ? 8.563 -12.222 -3.450 1.00 85.19 191 ALA A C 1
ATOM 1374 O O . ALA A 1 191 ? 7.894 -12.735 -2.556 1.00 85.19 191 ALA A O 1
ATOM 1375 N N . GLY A 1 192 ? 9.207 -12.953 -4.350 1.00 78.75 192 GLY A N 1
ATOM 1376 C CA . GLY A 1 192 ? 9.098 -14.406 -4.457 1.00 78.75 192 GLY A CA 1
ATOM 1377 C C . GLY A 1 192 ? 7.832 -14.891 -5.170 1.00 78.75 192 GLY A C 1
ATOM 1378 O O . GLY A 1 192 ? 7.571 -16.092 -5.140 1.00 78.75 192 GLY A O 1
ATOM 1379 N N . THR A 1 193 ? 7.048 -14.001 -5.792 1.00 82.94 193 THR A N 1
ATOM 1380 C CA . THR A 1 193 ? 5.857 -14.374 -6.576 1.00 82.94 193 THR A CA 1
ATOM 1381 C C . THR A 1 193 ? 6.248 -14.840 -7.977 1.00 82.94 193 THR A C 1
ATOM 1383 O O . THR A 1 193 ? 6.724 -14.064 -8.809 1.00 82.94 193 THR A O 1
ATOM 1386 N N . GLY A 1 194 ? 6.032 -16.121 -8.247 1.00 75.69 194 GLY A N 1
ATOM 1387 C CA . GLY A 1 194 ? 6.245 -16.728 -9.548 1.00 75.69 194 GLY A CA 1
ATOM 1388 C C . GLY A 1 194 ? 5.204 -16.303 -10.600 1.00 75.69 194 GLY A C 1
ATOM 1389 O O . GLY A 1 194 ? 4.158 -15.740 -10.275 1.00 75.69 194 GLY A O 1
ATOM 1390 N N . PRO A 1 195 ? 5.460 -16.615 -11.880 1.00 74.38 195 PRO A N 1
ATOM 1391 C CA . PRO A 1 195 ? 4.590 -16.368 -13.027 1.00 74.38 195 PRO A CA 1
ATOM 1392 C C . PRO A 1 195 ? 3.129 -16.789 -12.897 1.00 74.38 195 PRO A C 1
ATOM 1394 O O . PRO A 1 195 ? 2.253 -16.162 -13.487 1.00 74.38 195 PRO A O 1
ATOM 1397 N N . ASP A 1 196 ? 2.895 -17.875 -12.165 1.00 72.00 196 ASP A N 1
ATOM 1398 C CA . ASP A 1 196 ? 1.599 -18.497 -11.895 1.00 72.00 196 ASP A CA 1
ATOM 1399 C C . ASP A 1 196 ? 1.030 -18.067 -10.535 1.00 72.00 196 ASP A C 1
ATOM 1401 O O . ASP A 1 196 ? 0.241 -18.796 -9.935 1.00 72.00 196 ASP A O 1
ATOM 1405 N N . THR A 1 197 ? 1.500 -16.923 -10.028 1.00 74.75 197 THR A N 1
ATOM 1406 C CA . THR A 1 197 ? 1.174 -16.341 -8.722 1.00 74.75 197 THR A CA 1
ATOM 1407 C C . THR A 1 197 ? 1.558 -17.215 -7.523 1.00 74.75 197 THR A C 1
ATOM 1409 O O . THR A 1 197 ? 1.066 -16.995 -6.419 1.00 74.75 197 THR A O 1
ATOM 1412 N N . THR A 1 198 ? 2.420 -18.224 -7.699 1.00 80.00 198 THR A N 1
ATOM 1413 C CA . THR A 1 198 ? 2.901 -19.034 -6.570 1.00 80.00 198 THR A CA 1
ATOM 1414 C C . THR A 1 198 ? 3.983 -18.305 -5.783 1.00 80.00 198 THR A C 1
ATOM 1416 O O . THR A 1 198 ? 4.953 -17.817 -6.351 1.00 80.00 198 THR A O 1
ATOM 1419 N N . GLU A 1 199 ? 3.861 -18.255 -4.458 1.00 78.31 199 GLU A N 1
ATOM 1420 C CA . GLU A 1 199 ? 4.860 -17.596 -3.615 1.00 78.31 199 GLU A CA 1
ATOM 1421 C C . GLU A 1 199 ? 5.917 -18.572 -3.083 1.00 78.31 199 GLU A C 1
ATOM 1423 O O . GLU A 1 199 ? 5.602 -19.598 -2.473 1.00 78.31 199 GLU A O 1
ATOM 1428 N N . THR A 1 200 ? 7.193 -18.232 -3.268 1.00 79.50 200 THR A N 1
ATOM 1429 C CA . THR A 1 200 ? 8.342 -19.014 -2.777 1.00 79.50 200 THR A CA 1
ATOM 1430 C C . THR A 1 200 ? 8.942 -18.463 -1.477 1.00 79.50 200 THR A C 1
ATOM 1432 O O . THR A 1 200 ? 9.764 -19.135 -0.844 1.00 79.50 200 THR A O 1
ATOM 1435 N N . GLY A 1 201 ? 8.475 -17.289 -1.035 1.00 81.00 201 GLY A N 1
ATOM 1436 C CA . GLY A 1 201 ? 8.881 -16.606 0.194 1.00 81.00 201 GLY A CA 1
ATOM 1437 C C . GLY A 1 201 ? 9.793 -15.388 -0.034 1.00 81.00 201 GLY A C 1
ATOM 1438 O O . GLY A 1 201 ? 10.087 -15.033 -1.173 1.00 81.00 201 GLY A O 1
ATOM 1439 N N . PRO A 1 202 ? 10.244 -14.733 1.051 1.00 85.81 202 PRO A N 1
ATOM 1440 C CA . PRO A 1 202 ? 11.039 -13.505 0.982 1.00 85.81 202 PRO A CA 1
ATOM 1441 C C . PRO A 1 202 ? 12.433 -13.726 0.372 1.00 85.81 202 PRO A C 1
ATOM 1443 O O . PRO A 1 202 ? 13.158 -14.637 0.789 1.00 85.81 202 PRO A O 1
ATOM 1446 N N . ILE A 1 203 ? 12.869 -12.834 -0.530 1.00 85.56 203 ILE A N 1
ATOM 1447 C CA . ILE A 1 203 ? 14.262 -12.808 -1.021 1.00 85.56 203 ILE A CA 1
ATOM 1448 C C . ILE A 1 203 ? 15.202 -12.229 0.043 1.00 85.56 203 ILE A C 1
ATOM 1450 O O . ILE A 1 203 ? 16.300 -12.754 0.258 1.00 85.56 203 ILE A O 1
ATOM 1454 N N . ASN A 1 204 ? 14.783 -11.162 0.733 1.00 89.25 204 ASN A N 1
ATOM 1455 C CA . ASN A 1 204 ? 15.545 -10.528 1.808 1.00 89.25 204 ASN A CA 1
ATOM 1456 C C . ASN A 1 204 ? 14.849 -10.722 3.168 1.00 89.25 204 ASN A C 1
ATOM 1458 O O . ASN A 1 204 ? 14.323 -9.762 3.732 1.00 89.25 204 ASN A O 1
ATOM 1462 N N . PRO A 1 205 ? 14.915 -11.926 3.775 1.00 89.75 205 PRO A N 1
ATOM 1463 C CA . PRO A 1 205 ? 14.141 -12.286 4.973 1.00 89.75 205 PRO A CA 1
ATOM 1464 C C . PRO A 1 205 ? 14.493 -11.494 6.242 1.00 89.75 205 PRO A C 1
ATOM 1466 O O . PRO A 1 205 ? 13.833 -11.637 7.267 1.00 89.75 205 PRO A O 1
ATOM 1469 N N . LEU A 1 206 ? 15.570 -10.702 6.223 1.00 87.50 206 LEU A N 1
ATOM 1470 C CA . LEU A 1 206 ? 15.921 -9.814 7.335 1.00 87.50 206 LEU A CA 1
ATOM 1471 C C . LEU A 1 206 ? 15.105 -8.514 7.340 1.00 87.50 206 LEU A C 1
ATOM 1473 O O . LEU A 1 206 ? 15.067 -7.850 8.373 1.00 87.50 206 LEU A O 1
ATOM 1477 N N . ILE A 1 207 ? 14.498 -8.147 6.208 1.00 86.19 207 ILE A N 1
ATOM 1478 C CA . ILE A 1 207 ? 13.619 -6.977 6.079 1.00 86.19 207 ILE A CA 1
ATOM 1479 C C . ILE A 1 207 ? 12.202 -7.424 5.758 1.00 86.19 207 ILE A C 1
ATOM 1481 O O . ILE A 1 207 ? 11.268 -6.984 6.421 1.00 86.19 207 ILE A O 1
ATOM 1485 N N . ASP A 1 208 ? 12.051 -8.332 4.794 1.00 89.62 208 ASP A N 1
ATOM 1486 C CA . ASP A 1 208 ? 10.774 -8.966 4.493 1.00 89.62 208 ASP A CA 1
ATOM 1487 C C . ASP A 1 208 ? 10.500 -10.075 5.502 1.00 89.62 208 ASP A C 1
ATOM 1489 O O . ASP A 1 208 ? 10.679 -11.268 5.242 1.00 89.62 208 ASP A O 1
ATOM 1493 N N . THR A 1 209 ? 10.148 -9.666 6.717 1.00 90.06 209 THR A N 1
ATOM 1494 C CA . THR A 1 209 ? 9.684 -10.601 7.737 1.00 90.06 209 THR A CA 1
ATOM 1495 C C . THR A 1 209 ? 8.281 -11.087 7.429 1.00 90.06 209 THR A C 1
ATOM 1497 O O . THR A 1 209 ? 7.937 -12.163 7.905 1.00 90.06 209 THR A O 1
ATOM 1500 N N . ARG A 1 210 ? 7.484 -10.303 6.681 1.00 92.69 210 ARG A N 1
ATOM 1501 C CA . ARG A 1 210 ? 6.031 -10.471 6.522 1.00 92.69 210 ARG A CA 1
ATOM 1502 C C . ARG A 1 210 ? 5.277 -10.562 7.846 1.00 92.69 210 ARG A C 1
ATOM 1504 O O . ARG A 1 210 ? 4.185 -11.108 7.913 1.00 92.69 210 ARG A O 1
ATOM 1511 N N . LEU A 1 211 ? 5.881 -10.049 8.911 1.00 95.25 211 LEU A N 1
ATOM 1512 C CA . LEU A 1 211 ? 5.389 -10.116 10.279 1.00 95.25 211 LEU A CA 1
ATOM 1513 C C . LEU A 1 211 ? 5.527 -8.735 10.900 1.00 95.25 211 LEU A C 1
ATOM 1515 O O . LEU A 1 211 ? 6.552 -8.081 10.698 1.00 95.25 211 LEU A O 1
ATOM 1519 N N . GLY A 1 212 ? 4.538 -8.348 11.693 1.00 96.56 212 GLY A N 1
ATOM 1520 C CA . GLY A 1 212 ? 4.515 -7.125 12.480 1.00 96.56 212 GLY A CA 1
ATOM 1521 C C . GLY A 1 212 ? 3.729 -7.297 13.776 1.00 96.56 212 GLY A C 1
ATOM 1522 O O . GLY A 1 212 ? 3.325 -8.397 14.166 1.00 96.56 212 GLY A O 1
ATOM 1523 N N . PHE A 1 213 ? 3.506 -6.178 14.454 1.00 97.25 213 PHE A N 1
ATOM 1524 C CA . PHE A 1 213 ? 2.767 -6.117 15.708 1.00 97.25 213 PHE A CA 1
ATOM 1525 C C . PHE A 1 213 ? 1.463 -5.361 15.520 1.00 97.25 213 PHE A C 1
ATOM 1527 O O . PHE A 1 213 ? 1.421 -4.336 14.839 1.00 97.25 213 PHE A O 1
ATOM 1534 N N . VAL A 1 214 ? 0.414 -5.833 16.189 1.00 96.88 214 VAL A N 1
ATOM 1535 C CA . VAL A 1 214 ? -0.842 -5.097 16.320 1.00 96.88 214 VAL A CA 1
ATOM 1536 C C . VAL A 1 214 ? -1.119 -4.843 17.796 1.00 96.88 214 VAL A C 1
ATOM 1538 O O . VAL A 1 214 ? -1.045 -5.742 18.628 1.00 96.88 214 VAL A O 1
ATOM 1541 N N . THR A 1 215 ? -1.404 -3.599 18.164 1.00 97.19 215 THR A N 1
ATOM 1542 C CA . THR A 1 215 ? -1.697 -3.241 19.558 1.00 97.19 215 THR A CA 1
ATOM 1543 C C . THR A 1 215 ? -2.946 -2.390 19.633 1.00 97.19 215 THR A C 1
ATOM 1545 O O . THR A 1 215 ? -3.168 -1.511 18.804 1.00 97.19 215 THR A O 1
ATOM 1548 N N . GLN A 1 216 ? -3.800 -2.651 20.621 1.00 96.62 216 GLN A N 1
ATOM 1549 C CA . GLN A 1 216 ? -5.003 -1.848 20.798 1.00 96.62 216 GLN A CA 1
ATOM 1550 C C . GLN A 1 216 ? -4.625 -0.403 21.143 1.00 96.62 216 GLN A C 1
ATOM 1552 O O . GLN A 1 216 ? -3.894 -0.145 22.104 1.00 96.62 216 GLN A O 1
ATOM 1557 N N . HIS A 1 217 ? -5.152 0.542 20.369 1.00 96.62 217 HIS A N 1
ATOM 1558 C CA . HIS A 1 217 ? -4.933 1.963 20.590 1.00 96.62 217 HIS A CA 1
ATOM 1559 C C . HIS A 1 217 ? -5.866 2.486 21.674 1.00 96.62 217 HIS A C 1
ATOM 1561 O O . HIS A 1 217 ? -7.079 2.277 21.640 1.00 96.62 217 HIS A O 1
ATOM 1567 N N . VAL A 1 218 ? -5.304 3.220 22.630 1.00 95.75 218 VAL A N 1
ATOM 1568 C CA . VAL A 1 218 ? -6.084 3.895 23.669 1.00 95.75 218 VAL A CA 1
ATOM 1569 C C . VAL A 1 218 ? -6.441 5.290 23.167 1.00 95.75 218 VAL A C 1
ATOM 1571 O O . VAL A 1 218 ? -5.674 6.240 23.337 1.00 95.75 218 VAL A O 1
ATOM 1574 N N . ALA A 1 219 ? -7.605 5.412 22.530 1.00 94.44 219 ALA A N 1
ATOM 1575 C CA . ALA A 1 219 ? -8.022 6.664 21.914 1.00 94.44 219 ALA A CA 1
ATOM 1576 C C . ALA A 1 219 ? -8.290 7.775 22.942 1.00 94.44 219 ALA A C 1
ATOM 1578 O O . ALA A 1 219 ? -8.941 7.570 23.969 1.00 94.44 219 ALA A O 1
ATOM 1579 N N . LEU A 1 220 ? -7.848 8.997 22.630 1.00 94.06 220 LEU A N 1
ATOM 1580 C CA . LEU A 1 220 ? -8.008 10.162 23.515 1.00 94.06 220 LEU A CA 1
ATOM 1581 C C . LEU A 1 220 ? -9.466 10.616 23.667 1.00 94.06 220 LEU A C 1
ATOM 1583 O O . LEU A 1 220 ? -9.833 11.188 24.693 1.00 94.06 220 LEU A O 1
ATOM 1587 N N . ASN A 1 221 ? -10.290 10.363 22.651 1.00 92.50 221 ASN A N 1
ATOM 1588 C CA . ASN A 1 221 ? -11.724 10.644 22.650 1.00 92.50 221 ASN A CA 1
ATOM 1589 C C . ASN A 1 221 ? -12.561 9.478 23.220 1.00 92.50 221 ASN A C 1
ATOM 1591 O O . ASN A 1 221 ? -13.784 9.581 23.270 1.00 92.50 221 ASN A O 1
ATOM 1595 N N . GLY A 1 222 ? -11.916 8.394 23.675 1.00 92.06 222 GLY A N 1
ATOM 1596 C CA . GLY A 1 222 ? -12.576 7.207 24.222 1.00 92.06 222 GLY A CA 1
ATOM 1597 C C . GLY A 1 222 ? -13.093 6.217 23.177 1.00 92.06 222 GLY A C 1
ATOM 1598 O O . GLY A 1 222 ? -13.748 5.252 23.563 1.00 92.06 222 GLY A O 1
ATOM 1599 N N . ALA A 1 223 ? -12.811 6.434 21.889 1.00 92.25 223 ALA A N 1
ATOM 1600 C CA . ALA A 1 223 ? -13.116 5.470 20.841 1.00 92.25 223 ALA A CA 1
ATOM 1601 C C . ALA A 1 223 ? -12.428 4.113 21.081 1.00 92.25 223 ALA A C 1
ATOM 1603 O O . ALA A 1 223 ? -11.300 4.031 21.572 1.00 92.25 223 ALA A O 1
ATOM 1604 N N . THR A 1 224 ? -13.123 3.045 20.709 1.00 93.44 224 THR A N 1
ATOM 1605 C CA . THR A 1 224 ? -12.637 1.661 20.735 1.00 93.44 224 THR A CA 1
ATOM 1606 C C . THR A 1 224 ? -12.520 1.124 19.311 1.00 93.44 224 THR A C 1
ATOM 1608 O O . THR A 1 224 ? -12.845 1.830 18.363 1.00 93.44 224 THR A O 1
ATOM 1611 N N . ASN A 1 225 ? -12.066 -0.122 19.157 1.00 95.06 225 ASN A N 1
ATOM 1612 C CA . ASN A 1 225 ? -11.925 -0.796 17.860 1.00 95.06 225 ASN A CA 1
ATOM 1613 C C . ASN A 1 225 ? -10.928 -0.118 16.907 1.00 95.06 225 ASN A C 1
ATOM 1615 O O . ASN A 1 225 ? -11.121 -0.067 15.693 1.00 95.06 225 ASN A O 1
ATOM 1619 N N . ILE A 1 226 ? -9.849 0.408 17.485 1.00 97.00 226 ILE A N 1
ATOM 1620 C CA . ILE A 1 226 ? -8.728 1.007 16.770 1.00 97.00 226 ILE A CA 1
ATOM 1621 C C . ILE A 1 226 ? -7.475 0.281 17.238 1.00 97.00 226 ILE A C 1
ATOM 1623 O O . ILE A 1 226 ? -7.215 0.195 18.442 1.00 97.00 226 ILE A O 1
ATOM 1627 N N . TRP A 1 227 ? -6.688 -0.213 16.295 1.00 97.88 227 TRP A N 1
ATOM 1628 C CA . TRP A 1 227 ? -5.423 -0.872 16.560 1.00 97.88 227 TRP A CA 1
ATOM 1629 C C . TRP A 1 227 ? -4.308 -0.215 15.766 1.00 97.88 227 TRP A C 1
ATOM 1631 O O . TRP A 1 227 ? -4.479 0.185 14.616 1.00 97.88 227 TRP A O 1
ATOM 1641 N N . ARG A 1 228 ? -3.151 -0.100 16.404 1.00 97.44 228 ARG A N 1
ATOM 1642 C CA . ARG A 1 228 ? -1.908 0.352 15.802 1.00 97.44 228 ARG A CA 1
ATOM 1643 C C . ARG A 1 228 ? -1.200 -0.856 15.196 1.00 97.44 228 ARG A C 1
ATOM 1645 O O . ARG A 1 228 ? -0.996 -1.835 15.908 1.00 97.44 228 ARG A O 1
ATOM 1652 N N . ILE A 1 229 ? -0.813 -0.758 13.927 1.00 97.56 229 ILE A N 1
ATOM 1653 C CA . ILE A 1 229 ? 0.073 -1.721 13.259 1.00 97.56 229 ILE A CA 1
ATOM 1654 C C . ILE A 1 229 ? 1.483 -1.135 13.215 1.00 97.56 229 ILE A C 1
ATOM 1656 O O . ILE A 1 229 ? 1.643 0.032 12.843 1.00 97.56 229 ILE A O 1
ATOM 1660 N N . GLU A 1 230 ? 2.492 -1.922 13.585 1.00 96.31 230 GLU A N 1
ATOM 1661 C CA . GLU A 1 230 ? 3.901 -1.508 13.605 1.00 96.31 230 GLU A CA 1
ATOM 1662 C C . GLU A 1 230 ? 4.820 -2.622 13.102 1.00 96.31 230 GLU A C 1
ATOM 1664 O O . GLU A 1 230 ? 4.519 -3.805 13.257 1.00 96.31 230 GLU A O 1
ATOM 1669 N N . ASP A 1 231 ? 5.953 -2.220 12.522 1.00 94.50 231 ASP A N 1
ATOM 1670 C CA . ASP A 1 231 ? 7.036 -3.101 12.074 1.00 94.50 231 ASP A CA 1
ATOM 1671 C C . ASP A 1 231 ? 6.602 -4.255 11.151 1.00 94.50 231 ASP A C 1
ATOM 1673 O O . ASP A 1 231 ? 7.246 -5.300 11.136 1.00 94.50 231 ASP A O 1
ATOM 1677 N N . LEU A 1 232 ? 5.536 -4.075 10.360 1.00 95.94 232 LEU A N 1
ATOM 1678 C CA . LEU A 1 232 ? 5.087 -5.076 9.389 1.00 95.94 232 LEU A CA 1
ATOM 1679 C C . LEU A 1 232 ? 6.022 -5.071 8.174 1.00 95.94 232 LEU A C 1
ATOM 1681 O O . LEU A 1 232 ? 5.843 -4.279 7.248 1.00 95.94 232 LEU A O 1
ATOM 1685 N N . GLY A 1 233 ? 7.059 -5.907 8.221 1.00 93.94 233 GLY A N 1
ATOM 1686 C CA . GLY A 1 233 ? 8.075 -6.003 7.172 1.00 93.94 233 GLY A CA 1
ATOM 1687 C C . GLY A 1 233 ? 7.484 -6.410 5.823 1.00 93.94 233 GLY A C 1
ATOM 1688 O O . GLY A 1 233 ? 6.583 -7.247 5.775 1.00 93.94 233 GLY A O 1
ATOM 1689 N N . TYR A 1 234 ? 7.998 -5.824 4.742 1.00 93.19 234 TYR A N 1
ATOM 1690 C CA . TYR A 1 234 ? 7.595 -6.165 3.380 1.00 93.19 234 TYR A CA 1
ATOM 1691 C C . TYR A 1 234 ? 8.768 -6.106 2.403 1.00 93.19 234 TYR A C 1
ATOM 1693 O O . TYR A 1 234 ? 9.712 -5.316 2.550 1.00 93.19 234 TYR A O 1
ATOM 1701 N N . GLU A 1 235 ? 8.635 -6.888 1.337 1.00 91.31 235 GLU A N 1
ATOM 1702 C CA . GLU A 1 235 ? 9.354 -6.702 0.089 1.00 91.31 235 GLU A CA 1
ATOM 1703 C C . GLU A 1 235 ? 8.391 -6.884 -1.085 1.00 91.31 235 GLU A C 1
ATOM 1705 O O . GLU A 1 235 ? 7.777 -7.939 -1.243 1.00 91.31 235 GLU A O 1
ATOM 1710 N N . PHE A 1 236 ? 8.249 -5.843 -1.904 1.00 89.38 236 PHE A N 1
ATOM 1711 C CA . PHE A 1 236 ? 7.368 -5.845 -3.069 1.00 89.38 236 PHE A CA 1
ATOM 1712 C C . PHE A 1 236 ? 8.158 -5.724 -4.353 1.00 89.38 236 PHE A C 1
ATOM 1714 O O . PHE A 1 236 ? 9.137 -4.983 -4.438 1.00 89.38 236 PHE A O 1
ATOM 1721 N N . TRP A 1 237 ? 7.685 -6.413 -5.374 1.00 85.12 237 TRP A N 1
ATOM 1722 C CA . TRP A 1 237 ? 8.133 -6.270 -6.738 1.00 85.12 237 TRP A CA 1
ATOM 1723 C C . TRP A 1 237 ? 7.175 -5.408 -7.505 1.00 85.12 237 TRP A C 1
ATOM 1725 O O . TRP A 1 237 ? 5.967 -5.530 -7.356 1.00 85.12 237 TRP A O 1
ATOM 1735 N N . GLN A 1 238 ? 7.735 -4.576 -8.361 1.00 82.44 238 GLN A N 1
ATOM 1736 C CA . GLN A 1 238 ? 6.982 -3.895 -9.381 1.00 82.44 238 GLN A CA 1
ATOM 1737 C C . GLN A 1 238 ? 7.595 -4.191 -10.729 1.00 82.44 238 GLN A C 1
ATOM 1739 O O . GLN A 1 238 ? 8.782 -3.936 -10.946 1.00 82.44 238 GLN A O 1
ATOM 1744 N N . ASP A 1 239 ? 6.746 -4.590 -11.661 1.00 76.25 239 ASP A N 1
ATOM 1745 C CA . ASP A 1 239 ? 7.074 -4.623 -13.070 1.00 76.25 239 ASP A CA 1
ATOM 1746 C C . ASP A 1 239 ? 6.284 -3.595 -13.849 1.00 76.25 239 ASP A C 1
ATOM 1748 O O . ASP A 1 239 ? 5.115 -3.318 -13.595 1.00 76.25 239 ASP A O 1
ATOM 1752 N N . THR A 1 240 ? 6.967 -3.007 -14.820 1.00 71.19 240 THR A N 1
ATOM 1753 C CA . THR A 1 240 ? 6.333 -2.168 -15.836 1.00 71.19 240 THR A CA 1
ATOM 1754 C C . THR A 1 240 ? 5.886 -3.062 -16.979 1.00 71.19 240 THR A C 1
ATOM 1756 O O . THR A 1 240 ? 6.545 -4.059 -17.263 1.00 71.19 240 THR A O 1
ATOM 1759 N N . LEU A 1 241 ? 4.798 -2.729 -17.664 1.00 69.44 241 LEU A N 1
ATOM 1760 C CA . LEU A 1 241 ? 4.376 -3.489 -18.841 1.00 69.44 241 LEU A CA 1
ATOM 1761 C C . LEU A 1 241 ? 5.232 -3.103 -20.055 1.00 69.44 241 LEU A C 1
ATOM 1763 O O . LEU A 1 241 ? 4.827 -2.286 -20.882 1.00 69.44 241 LEU A O 1
ATOM 1767 N N . LEU A 1 242 ? 6.441 -3.676 -20.161 1.00 59.66 242 LEU A N 1
ATOM 1768 C CA . LEU A 1 242 ? 7.262 -3.596 -21.368 1.00 59.66 242 LEU A CA 1
ATOM 1769 C C . LEU A 1 242 ? 7.054 -4.864 -22.217 1.00 59.66 242 LEU A C 1
ATOM 1771 O O . LEU A 1 242 ? 7.050 -5.945 -21.649 1.00 59.66 242 LEU A O 1
ATOM 1775 N N . ASP A 1 243 ? 7.061 -4.783 -23.563 1.00 46.25 243 ASP A N 1
ATOM 1776 C CA . ASP A 1 243 ? 7.098 -5.989 -24.442 1.00 46.25 243 ASP A CA 1
ATOM 1777 C C . ASP A 1 243 ? 8.265 -6.976 -24.161 1.00 46.25 243 ASP A C 1
ATOM 1779 O O . ASP A 1 243 ? 8.401 -7.943 -24.883 1.00 46.25 243 ASP A O 1
ATOM 1783 N N . ASN A 1 244 ? 9.142 -6.713 -23.178 1.00 46.25 244 ASN A N 1
ATOM 1784 C CA . ASN A 1 244 ? 10.204 -7.610 -22.705 1.00 46.25 244 ASN A CA 1
ATOM 1785 C C . ASN A 1 244 ? 10.397 -7.532 -21.164 1.00 46.25 244 ASN A C 1
ATOM 1787 O O . ASN A 1 244 ? 11.503 -7.793 -20.690 1.00 46.25 244 ASN A O 1
ATOM 1791 N N . SER A 1 245 ? 9.416 -7.060 -20.376 1.00 46.31 245 SER A N 1
ATOM 1792 C CA . SER A 1 245 ? 9.630 -6.782 -18.937 1.00 46.31 245 SER A CA 1
ATOM 1793 C C . SER A 1 245 ? 9.662 -8.009 -18.034 1.00 46.31 245 SER A C 1
ATOM 1795 O O . SER A 1 245 ? 10.156 -7.885 -16.923 1.00 46.31 245 SER A O 1
ATOM 1797 N N . ALA A 1 246 ? 9.231 -9.185 -18.488 1.00 47.50 246 ALA A N 1
ATOM 1798 C CA . ALA A 1 246 ? 9.377 -10.407 -17.705 1.00 47.50 246 ALA A CA 1
ATOM 1799 C C . ALA A 1 246 ? 9.933 -11.526 -18.586 1.00 47.50 246 ALA A C 1
ATOM 1801 O O . ALA A 1 246 ? 9.217 -12.183 -19.334 1.00 47.50 246 ALA A O 1
ATOM 1802 N N . SER A 1 247 ? 11.249 -11.719 -18.526 1.00 41.81 247 SER A N 1
ATOM 1803 C CA . SER A 1 247 ? 11.899 -12.930 -19.044 1.00 41.81 247 SER A CA 1
ATOM 1804 C C . SER A 1 247 ? 12.584 -13.735 -17.937 1.00 41.81 247 SER A C 1
ATOM 1806 O O . SER A 1 247 ? 13.381 -14.622 -18.241 1.00 41.81 247 SER A O 1
ATOM 1808 N N . ALA A 1 248 ? 12.357 -13.377 -16.673 1.00 48.34 248 ALA A N 1
ATOM 1809 C CA . ALA A 1 248 ? 12.819 -14.135 -15.522 1.00 48.34 248 ALA A CA 1
ATOM 1810 C C . ALA A 1 248 ? 11.669 -15.004 -14.997 1.00 48.34 248 ALA A C 1
ATOM 1812 O O . ALA A 1 248 ? 10.502 -14.653 -15.154 1.00 48.34 248 ALA A O 1
ATOM 1813 N N . ASP A 1 249 ? 12.009 -16.128 -14.365 1.00 54.19 249 ASP A N 1
ATOM 1814 C CA . ASP A 1 249 ? 11.049 -17.017 -13.691 1.00 54.19 249 ASP A CA 1
ATOM 1815 C C . ASP A 1 249 ? 10.396 -16.349 -12.457 1.00 54.19 249 ASP A C 1
ATOM 1817 O O . ASP A 1 249 ? 9.630 -16.994 -11.754 1.00 54.19 249 ASP A O 1
ATOM 1821 N N . GLU A 1 250 ? 10.721 -15.083 -12.179 1.00 56.62 250 GLU A N 1
ATOM 1822 C CA . GLU A 1 250 ? 10.269 -14.246 -11.070 1.00 56.62 250 GLU A CA 1
ATOM 1823 C C . GLU A 1 250 ? 10.171 -12.785 -11.563 1.00 56.62 250 GLU A C 1
ATOM 1825 O O . GLU A 1 250 ? 11.019 -12.329 -12.336 1.00 56.62 250 GLU A O 1
ATOM 1830 N N . LEU A 1 251 ? 9.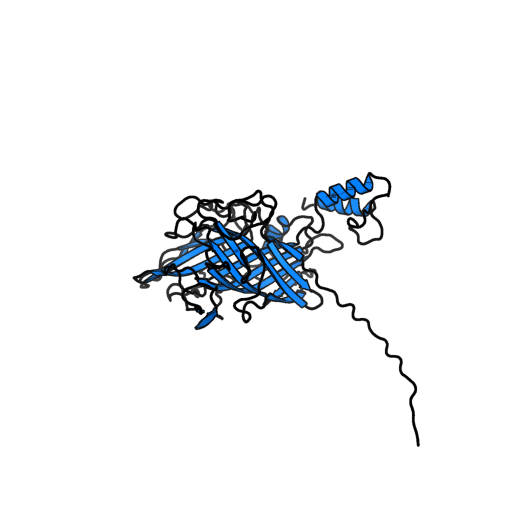126 -12.066 -11.140 1.00 65.94 251 LEU A N 1
ATOM 1831 C CA . LEU A 1 251 ? 8.947 -10.624 -11.367 1.00 65.94 251 LEU A CA 1
ATOM 1832 C C . LEU A 1 251 ? 10.036 -9.795 -10.633 1.00 65.94 251 LEU A C 1
ATOM 1834 O O . LEU A 1 251 ? 10.770 -10.328 -9.802 1.00 65.94 251 LEU A O 1
ATOM 1838 N N . GLY A 1 252 ? 10.170 -8.490 -10.910 1.00 66.75 252 GLY A N 1
ATOM 1839 C CA . GLY A 1 252 ? 10.947 -7.598 -10.033 1.00 66.75 252 GLY A CA 1
ATOM 1840 C C . GLY A 1 252 ? 11.757 -6.463 -10.650 1.00 66.75 252 GLY A C 1
ATOM 1841 O O . GLY A 1 252 ? 12.800 -6.145 -10.078 1.00 66.75 252 GLY A O 1
ATOM 1842 N N . THR A 1 253 ? 11.322 -5.818 -11.744 1.00 72.38 253 THR A N 1
ATOM 1843 C CA . THR A 1 253 ? 11.991 -4.628 -12.329 1.00 72.38 253 THR A CA 1
ATOM 1844 C C . THR A 1 253 ? 12.397 -3.603 -11.264 1.00 72.38 253 THR A C 1
ATOM 1846 O O . THR A 1 253 ? 13.535 -3.129 -11.264 1.00 72.38 253 THR A O 1
ATOM 1849 N N . PHE A 1 254 ? 11.495 -3.291 -10.335 1.00 78.44 254 PHE A N 1
ATOM 1850 C CA . PHE A 1 254 ? 11.806 -2.580 -9.101 1.00 78.44 254 PHE A CA 1
ATOM 1851 C C . PHE A 1 254 ? 11.473 -3.452 -7.900 1.00 78.44 254 PHE A C 1
ATOM 1853 O O . PHE A 1 254 ? 10.522 -4.228 -7.924 1.00 78.44 254 PHE A O 1
ATOM 1860 N N . GLN A 1 255 ? 12.244 -3.279 -6.837 1.00 82.50 255 GLN A N 1
ATOM 1861 C CA . GLN A 1 255 ? 12.072 -3.990 -5.581 1.00 82.50 255 GLN A CA 1
ATOM 1862 C C . GLN A 1 255 ? 12.009 -2.963 -4.454 1.00 82.50 255 GLN A C 1
ATOM 1864 O O . GLN A 1 255 ? 12.945 -2.189 -4.255 1.00 82.50 255 GLN A O 1
ATOM 1869 N N . PHE A 1 256 ? 10.893 -2.935 -3.740 1.00 86.94 256 PHE A N 1
ATOM 1870 C CA . PHE A 1 256 ? 10.626 -2.037 -2.623 1.00 86.94 256 PHE A CA 1
ATOM 1871 C C . PHE A 1 256 ? 10.798 -2.806 -1.333 1.00 86.94 256 PHE A C 1
ATOM 1873 O O . PHE A 1 256 ? 10.267 -3.903 -1.206 1.00 86.94 256 PHE A O 1
ATOM 1880 N N . LEU A 1 257 ? 11.505 -2.222 -0.376 1.00 88.88 257 LEU A N 1
ATOM 1881 C CA . LEU A 1 257 ? 11.780 -2.836 0.912 1.00 88.88 257 LEU A CA 1
ATOM 1882 C C . LEU A 1 257 ? 11.440 -1.855 2.027 1.00 88.88 257 LEU A C 1
ATOM 1884 O O . LEU A 1 257 ? 11.703 -0.650 1.923 1.00 88.88 257 LEU A O 1
ATOM 1888 N N . GLY A 1 258 ? 10.911 -2.377 3.124 1.00 90.81 258 GLY A N 1
ATOM 1889 C CA . GLY A 1 258 ? 10.641 -1.563 4.294 1.00 90.81 258 GLY A CA 1
ATOM 1890 C C . GLY A 1 258 ? 9.815 -2.289 5.335 1.00 90.81 258 GLY A C 1
ATOM 1891 O O . GLY A 1 258 ? 9.747 -3.514 5.376 1.00 90.81 258 GLY A O 1
ATOM 1892 N N . ALA A 1 259 ? 9.192 -1.490 6.190 1.00 92.44 259 ALA A N 1
ATOM 1893 C CA . ALA A 1 259 ? 8.164 -1.949 7.102 1.00 92.44 259 ALA A CA 1
ATOM 1894 C C . ALA A 1 259 ? 6.994 -0.970 7.065 1.00 92.44 259 ALA A C 1
ATOM 1896 O O . ALA A 1 259 ? 7.191 0.250 6.984 1.00 92.44 259 ALA A O 1
ATOM 1897 N N . PHE A 1 260 ? 5.784 -1.508 7.114 1.00 94.44 260 PHE A N 1
ATOM 1898 C CA . PHE A 1 260 ? 4.573 -0.736 7.287 1.00 94.44 260 PHE A CA 1
ATOM 1899 C C . PHE A 1 260 ? 4.356 -0.393 8.753 1.00 94.44 260 PHE A C 1
ATOM 1901 O O . PHE A 1 260 ? 4.641 -1.160 9.675 1.00 94.44 260 PHE A O 1
ATOM 1908 N N . SER A 1 261 ? 3.802 0.790 8.964 1.00 94.81 261 SER A N 1
ATOM 1909 C CA . SER A 1 261 ? 3.166 1.178 10.212 1.00 94.81 261 SER A CA 1
ATOM 1910 C C . SER A 1 261 ? 1.878 1.914 9.894 1.00 94.81 261 SER A C 1
ATOM 1912 O O . SER A 1 261 ? 1.756 2.561 8.856 1.00 94.81 261 SER A O 1
ATOM 1914 N N . GLY A 1 262 ? 0.898 1.835 10.782 1.00 95.69 262 GLY A N 1
ATOM 1915 C CA . GLY A 1 262 ? -0.419 2.331 10.439 1.00 95.69 262 GLY A CA 1
ATOM 1916 C C . GLY A 1 262 ? -1.497 1.942 11.426 1.00 95.69 262 GLY A C 1
ATOM 1917 O O . GLY A 1 262 ? -1.258 1.887 12.634 1.00 95.69 262 GLY A O 1
ATOM 1918 N N . TRP A 1 263 ? -2.696 1.730 10.903 1.00 97.50 263 TRP A N 1
ATOM 1919 C CA . TRP A 1 263 ? -3.917 1.589 11.675 1.00 97.50 263 TRP A CA 1
ATOM 1920 C C . TRP A 1 263 ? -4.805 0.512 11.068 1.00 97.50 263 TRP A C 1
ATOM 1922 O O . TRP A 1 263 ? -5.020 0.499 9.861 1.00 97.50 263 TRP A O 1
ATOM 1932 N N . TYR A 1 264 ? -5.350 -0.344 11.922 1.00 97.62 264 TYR A N 1
ATOM 1933 C CA . TYR A 1 264 ? -6.501 -1.183 11.615 1.00 97.62 264 TYR A CA 1
ATOM 1934 C C . TYR A 1 264 ? -7.683 -0.657 12.421 1.00 97.62 264 TYR A C 1
ATOM 1936 O O . TYR A 1 264 ? -7.568 -0.437 13.630 1.00 97.62 264 TYR A O 1
ATOM 1944 N N . VAL A 1 265 ? -8.803 -0.407 11.755 1.00 97.56 265 VAL A N 1
ATOM 1945 C CA . VAL A 1 265 ? -10.019 0.107 12.386 1.00 97.56 265 VAL A CA 1
ATOM 1946 C C . VAL A 1 265 ? -11.162 -0.824 12.030 1.00 97.56 265 VAL A C 1
ATOM 1948 O O . VAL A 1 265 ? -11.391 -1.091 10.853 1.00 97.56 265 VAL A O 1
ATOM 1951 N N . LYS A 1 266 ? -11.898 -1.283 13.043 1.00 94.56 266 LYS A N 1
ATOM 1952 C CA . LYS A 1 266 ? -13.101 -2.096 12.846 1.00 94.56 266 LYS A CA 1
ATOM 1953 C C . LYS A 1 266 ? -14.352 -1.312 13.186 1.00 94.56 266 LYS A C 1
ATOM 1955 O O . LYS A 1 266 ? -14.340 -0.437 14.058 1.00 94.56 266 LYS A O 1
ATOM 1960 N N . ARG A 1 267 ? -15.448 -1.680 12.534 1.00 92.06 267 ARG A N 1
ATOM 1961 C CA . ARG A 1 267 ? -16.785 -1.322 12.994 1.00 92.06 267 ARG A CA 1
ATOM 1962 C C . ARG A 1 267 ? -17.026 -1.922 14.372 1.00 92.06 267 ARG A C 1
ATOM 1964 O O . ARG A 1 267 ? -16.490 -2.971 14.731 1.00 92.06 267 ARG A O 1
ATOM 1971 N N . ASP A 1 268 ? -17.844 -1.238 15.154 1.00 86.88 268 ASP A N 1
ATOM 1972 C CA . ASP A 1 268 ? -18.407 -1.831 16.353 1.00 86.88 268 ASP A CA 1
ATOM 1973 C C . ASP A 1 268 ? -19.329 -2.998 15.954 1.00 86.88 268 ASP A C 1
ATOM 1975 O O . ASP A 1 268 ? -20.205 -2.811 15.105 1.00 86.88 268 ASP A O 1
ATOM 1979 N N . PRO A 1 269 ? -19.146 -4.201 16.527 1.00 79.69 269 PRO A N 1
ATOM 1980 C CA . PRO A 1 269 ? -19.927 -5.371 16.134 1.00 79.69 269 PRO A CA 1
ATOM 1981 C C . PRO A 1 269 ? -21.415 -5.231 16.482 1.00 79.69 269 PRO A C 1
ATOM 1983 O O . PRO A 1 269 ? -22.240 -5.892 15.865 1.00 79.69 269 PRO A O 1
ATOM 1986 N N . ILE A 1 270 ? -21.772 -4.360 17.434 1.00 80.38 270 ILE A N 1
ATOM 1987 C CA . ILE A 1 270 ? -23.156 -4.136 17.861 1.00 80.38 270 ILE A CA 1
ATOM 1988 C C . ILE A 1 270 ? -23.800 -3.021 17.035 1.00 80.38 270 ILE A C 1
ATOM 1990 O O . ILE A 1 270 ? -24.933 -3.167 16.584 1.00 80.38 270 ILE A O 1
ATOM 1994 N N . THR A 1 271 ? -23.121 -1.882 16.856 1.00 84.19 271 THR A N 1
ATOM 1995 C CA . THR A 1 271 ? -23.728 -0.736 16.150 1.00 84.19 271 THR A CA 1
ATOM 1996 C C . THR A 1 271 ? -23.505 -0.758 14.642 1.00 84.19 271 THR A C 1
ATOM 1998 O O . THR A 1 271 ? -24.193 -0.030 13.930 1.00 84.19 271 THR A O 1
ATOM 2001 N N . ARG A 1 272 ? -22.554 -1.565 14.148 1.00 82.06 272 ARG A N 1
ATOM 2002 C CA . ARG A 1 272 ? -22.087 -1.588 12.748 1.00 82.06 272 ARG A CA 1
ATOM 2003 C C . ARG A 1 272 ? -21.547 -0.231 12.263 1.00 82.06 272 ARG A C 1
ATOM 2005 O O . ARG A 1 272 ? -21.390 0.006 11.063 1.00 82.06 272 ARG A O 1
ATOM 2012 N N . GLU A 1 273 ? -21.209 0.669 13.183 1.00 89.50 273 GLU A N 1
ATOM 2013 C CA . GLU A 1 273 ? -20.618 1.972 12.878 1.00 89.50 273 GLU A CA 1
ATOM 2014 C C . GLU A 1 273 ? -19.109 1.951 13.117 1.00 89.50 273 GLU A C 1
ATOM 2016 O O . GLU A 1 273 ? -18.615 1.296 14.036 1.00 89.50 273 GLU A O 1
ATOM 2021 N N . PHE A 1 274 ? -18.364 2.701 12.305 1.00 95.38 274 PHE A N 1
ATOM 2022 C CA . PHE A 1 274 ? -16.972 2.994 12.622 1.00 95.38 274 PHE A CA 1
ATOM 2023 C C . PHE A 1 274 ? -16.889 3.954 13.816 1.00 95.38 274 PHE A C 1
ATOM 2025 O O . PHE A 1 274 ? -17.721 4.860 13.937 1.00 95.38 274 PHE A O 1
ATOM 2032 N N . PRO A 1 275 ? -15.883 3.803 14.695 1.00 95.56 275 PRO A N 1
ATOM 2033 C CA . PRO A 1 275 ? -15.613 4.804 15.717 1.00 95.56 275 PRO A CA 1
ATOM 2034 C C . PRO A 1 275 ? -15.302 6.160 15.072 1.00 95.56 275 PRO A C 1
ATOM 2036 O O . PRO A 1 275 ? -14.712 6.218 14.000 1.00 95.56 275 PRO A O 1
ATOM 2039 N N . THR A 1 276 ? -15.628 7.266 15.746 1.00 95.69 276 THR A N 1
ATOM 2040 C CA . THR A 1 276 ? -15.144 8.592 15.329 1.00 95.69 276 THR A CA 1
ATOM 2041 C C . THR A 1 276 ? -13.641 8.701 15.585 1.00 95.69 276 THR A C 1
ATOM 2043 O O . THR A 1 276 ? -13.192 8.610 16.735 1.00 95.69 276 THR A O 1
ATOM 2046 N N . LEU A 1 277 ? -12.863 8.923 14.527 1.00 96.00 277 LEU A N 1
ATOM 2047 C CA . LEU A 1 277 ? -11.399 8.886 14.568 1.00 96.00 277 LEU A CA 1
ATOM 2048 C C . LEU A 1 277 ? -10.791 10.276 14.790 1.00 96.00 277 LEU A C 1
ATOM 2050 O O . LEU A 1 277 ? -9.702 10.393 15.359 1.00 96.00 277 LEU A O 1
ATOM 2054 N N . THR A 1 278 ? -11.503 11.343 14.429 1.00 93.38 278 THR A N 1
ATOM 2055 C CA . THR A 1 278 ? -11.112 12.726 14.726 1.00 93.38 278 THR A CA 1
ATOM 2056 C C . THR A 1 278 ? -10.884 12.905 16.226 1.00 93.38 278 THR A C 1
ATOM 2058 O O . THR A 1 278 ? -11.751 12.624 17.062 1.00 93.38 278 THR A O 1
ATOM 2061 N N . GLY A 1 279 ? -9.698 13.397 16.587 1.00 92.94 279 GLY A N 1
ATOM 2062 C CA . GLY A 1 279 ? -9.311 13.578 17.985 1.00 92.94 279 GLY A CA 1
ATOM 2063 C C . GLY A 1 279 ? -9.037 12.281 18.758 1.00 92.94 279 GLY A C 1
ATOM 2064 O O . GLY A 1 279 ? -8.821 12.350 19.968 1.00 92.94 279 GLY A O 1
ATOM 2065 N N . ALA A 1 280 ? -8.982 11.114 18.104 1.00 94.31 280 ALA A N 1
ATOM 2066 C CA . ALA A 1 280 ? -8.616 9.845 18.744 1.00 94.31 280 ALA A CA 1
ATOM 2067 C C . ALA A 1 280 ? -7.122 9.765 19.117 1.00 94.31 280 ALA A C 1
ATOM 2069 O O . ALA A 1 280 ? -6.706 8.855 19.832 1.00 94.31 280 ALA A O 1
ATOM 2070 N N . GLY A 1 281 ? -6.297 10.721 18.676 1.00 92.38 281 GLY A N 1
ATOM 2071 C CA . GLY A 1 281 ? -4.851 10.704 18.920 1.00 92.38 281 GLY A CA 1
ATOM 2072 C C . GLY A 1 281 ? -4.086 9.767 17.981 1.00 92.38 281 GLY A C 1
ATOM 2073 O O . GLY A 1 281 ? -3.031 9.271 18.355 1.00 92.38 281 GLY A O 1
ATOM 2074 N N . ILE A 1 282 ? -4.618 9.545 16.776 1.00 89.81 282 ILE A N 1
ATOM 2075 C CA . ILE A 1 282 ? -4.019 8.746 15.688 1.00 89.81 282 ILE A CA 1
ATOM 2076 C C . ILE A 1 282 ? -2.784 9.450 15.082 1.00 89.81 282 ILE A C 1
ATOM 2078 O O . ILE A 1 282 ? -1.943 8.837 14.432 1.00 89.81 282 ILE A O 1
ATOM 2082 N N . GLY A 1 283 ? -2.603 10.741 15.365 1.00 87.06 283 GLY A N 1
ATOM 2083 C CA . GLY A 1 283 ? -1.399 11.478 14.998 1.00 87.06 283 GLY A CA 1
ATOM 2084 C C . GLY A 1 283 ? -1.422 11.950 13.548 1.00 87.06 283 GLY A C 1
ATOM 2085 O O . GLY A 1 283 ? -2.452 12.401 13.053 1.00 87.06 283 GLY A O 1
ATOM 2086 N N . GLN A 1 284 ? -0.259 11.919 12.904 1.00 82.94 284 GLN A N 1
ATOM 2087 C CA . GLN A 1 284 ? -0.031 12.447 11.558 1.00 82.94 284 GLN A CA 1
ATOM 2088 C C . GLN A 1 284 ? 0.689 11.393 10.716 1.00 82.94 284 GLN A C 1
ATOM 2090 O O . GLN A 1 284 ? 1.329 10.496 11.266 1.00 82.94 284 GLN A O 1
ATOM 2095 N N . THR A 1 285 ? 0.625 11.543 9.395 1.00 79.56 285 THR A N 1
ATOM 2096 C CA . THR A 1 285 ? 1.512 10.813 8.480 1.00 79.56 285 THR A CA 1
ATOM 2097 C C . THR A 1 285 ? 2.987 11.086 8.852 1.00 79.56 285 THR A C 1
ATOM 2099 O O . THR A 1 285 ? 3.333 12.234 9.160 1.00 79.56 285 THR A O 1
ATOM 2102 N N . PRO A 1 286 ? 3.878 10.071 8.838 1.00 74.56 286 PRO A N 1
ATOM 2103 C CA . PRO A 1 286 ? 5.315 10.253 8.987 1.00 74.56 286 PRO A CA 1
ATOM 2104 C C . PRO A 1 286 ? 5.940 10.998 7.797 1.00 74.56 286 PRO A C 1
ATOM 2106 O O . PRO A 1 286 ? 7.091 11.425 7.885 1.00 74.56 286 PRO A O 1
ATOM 2109 N N . TRP A 1 287 ? 5.219 11.212 6.695 1.00 69.12 287 TRP A N 1
ATOM 2110 C CA . TRP A 1 287 ? 5.749 11.917 5.534 1.00 69.12 287 TRP A CA 1
ATOM 2111 C C . TRP A 1 287 ? 6.000 13.396 5.867 1.00 69.12 287 TRP A C 1
ATOM 2113 O O . TRP A 1 287 ? 5.215 14.033 6.578 1.00 69.12 287 TRP A O 1
ATOM 2123 N N . PRO A 1 288 ? 7.082 14.010 5.351 1.00 62.28 288 PRO A N 1
ATOM 2124 C CA . PRO A 1 288 ? 7.953 13.532 4.275 1.00 62.28 288 PRO A CA 1
ATOM 2125 C C . PRO A 1 288 ? 9.185 12.751 4.757 1.00 62.28 288 PRO A C 1
ATOM 2127 O O . PRO A 1 288 ? 10.182 12.731 4.032 1.00 62.28 288 PRO A O 1
ATOM 2130 N N . ALA A 1 289 ? 9.181 12.169 5.965 1.00 70.00 289 ALA A N 1
ATOM 2131 C CA . ALA A 1 289 ? 10.351 11.451 6.472 1.00 70.00 289 ALA A CA 1
ATOM 2132 C C . ALA A 1 289 ? 10.849 10.412 5.458 1.00 70.00 289 ALA A C 1
ATOM 2134 O O . ALA A 1 289 ? 10.054 9.813 4.746 1.00 70.00 289 ALA A O 1
ATOM 2135 N N . VAL A 1 290 ? 12.168 10.243 5.375 1.00 68.94 290 VAL A N 1
ATOM 2136 C CA . VAL A 1 290 ? 12.837 9.300 4.470 1.00 68.94 290 VAL A CA 1
ATOM 2137 C C . VAL A 1 290 ? 13.485 8.208 5.302 1.00 68.94 290 VAL A C 1
ATOM 2139 O O . VAL A 1 290 ? 14.193 8.510 6.269 1.00 68.94 290 VAL A O 1
ATOM 2142 N N . GLY A 1 291 ? 13.285 6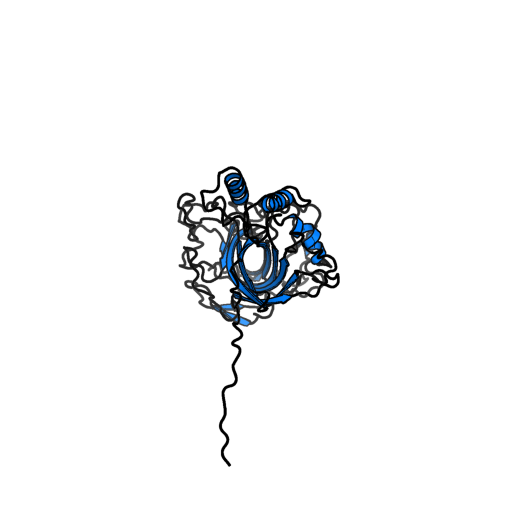.952 4.909 1.00 70.69 291 GLY A N 1
ATOM 2143 C CA . GLY A 1 291 ? 13.973 5.817 5.506 1.00 70.69 291 GLY A CA 1
ATOM 2144 C C . GLY A 1 291 ? 15.463 5.834 5.183 1.00 70.69 291 GLY A C 1
ATOM 2145 O O . GLY A 1 291 ? 15.868 5.690 4.035 1.00 70.69 291 GLY A O 1
ATOM 2146 N N . THR A 1 292 ? 16.311 5.975 6.201 1.00 73.94 292 THR A N 1
ATOM 2147 C CA . THR A 1 292 ? 17.778 5.910 6.041 1.00 73.94 292 THR A CA 1
ATOM 2148 C C . THR A 1 292 ? 18.387 4.623 6.589 1.00 73.94 292 THR A C 1
ATOM 2150 O O . THR A 1 292 ? 19.589 4.408 6.458 1.00 73.94 292 THR A O 1
ATOM 2153 N N . ASN A 1 293 ? 17.564 3.742 7.165 1.00 75.94 293 ASN A N 1
ATOM 2154 C CA . ASN A 1 293 ? 18.011 2.536 7.865 1.00 75.94 293 ASN A CA 1
ATOM 2155 C C . ASN A 1 293 ? 18.707 1.516 6.948 1.00 75.94 293 ASN A C 1
ATOM 2157 O O . ASN A 1 293 ? 19.518 0.737 7.434 1.00 75.94 293 ASN A O 1
ATOM 2161 N N . GLY A 1 294 ? 18.423 1.533 5.641 1.00 78.00 294 GLY A N 1
ATOM 2162 C CA . GLY A 1 294 ? 19.073 0.665 4.655 1.00 78.00 294 GLY A CA 1
ATOM 2163 C C . GLY A 1 294 ? 20.390 1.208 4.088 1.00 78.00 294 GLY A C 1
ATOM 2164 O O . GLY A 1 294 ? 21.031 0.523 3.302 1.00 78.00 294 GLY A O 1
ATOM 2165 N N . LEU A 1 295 ? 20.814 2.430 4.434 1.00 79.38 295 LEU A N 1
ATOM 2166 C CA . LEU A 1 295 ? 21.984 3.061 3.811 1.00 79.38 295 LEU A CA 1
ATOM 2167 C C . LEU A 1 295 ? 23.284 2.284 4.027 1.00 79.38 295 LEU A C 1
ATOM 2169 O O . LEU A 1 295 ? 23.735 2.099 5.154 1.00 79.38 295 LEU A O 1
ATOM 2173 N N . GLY A 1 296 ? 23.949 1.943 2.924 1.00 80.31 296 GLY A N 1
ATOM 2174 C CA . GLY A 1 296 ? 25.203 1.192 2.919 1.00 80.31 296 GLY A CA 1
ATOM 2175 C C . GLY A 1 296 ? 25.023 -0.316 3.085 1.00 80.31 296 GLY A C 1
ATOM 2176 O O . GLY A 1 296 ? 26.004 -1.049 2.947 1.00 80.31 296 GLY A O 1
ATOM 2177 N N . GLU A 1 297 ? 23.798 -0.781 3.331 1.00 86.81 297 GLU A N 1
ATOM 2178 C CA . GLU A 1 297 ? 23.471 -2.201 3.371 1.00 86.81 297 GLU A CA 1
ATOM 2179 C C . GLU A 1 297 ? 23.362 -2.770 1.954 1.00 86.81 297 GLU A C 1
ATOM 2181 O O . GLU A 1 297 ? 23.091 -2.058 0.982 1.00 86.81 297 GLU A O 1
ATOM 2186 N N . THR A 1 298 ? 23.630 -4.070 1.835 1.00 88.44 298 THR A N 1
ATOM 2187 C CA . THR A 1 298 ? 23.584 -4.802 0.565 1.00 88.44 298 THR A CA 1
ATOM 2188 C C . THR A 1 298 ? 22.497 -5.861 0.615 1.00 88.44 298 THR A C 1
ATOM 2190 O O . THR A 1 298 ? 22.488 -6.693 1.521 1.00 88.44 298 THR A O 1
ATOM 2193 N N . PHE A 1 299 ? 21.627 -5.845 -0.386 1.00 88.69 299 PHE A N 1
ATOM 2194 C CA . PHE A 1 299 ? 20.478 -6.731 -0.513 1.00 88.69 299 PHE A CA 1
ATOM 2195 C C . PHE A 1 299 ? 20.605 -7.612 -1.744 1.00 88.69 299 PHE A C 1
ATOM 2197 O O . PHE A 1 299 ? 21.324 -7.289 -2.694 1.00 88.69 299 PHE A O 1
ATOM 2204 N N . THR A 1 300 ? 19.918 -8.744 -1.699 1.00 87.56 300 THR A N 1
ATOM 2205 C CA . THR A 1 300 ? 19.843 -9.687 -2.810 1.00 87.56 300 THR A CA 1
ATOM 2206 C C . THR A 1 300 ? 18.840 -9.168 -3.833 1.00 87.56 300 THR A C 1
ATOM 2208 O O . THR A 1 300 ? 17.746 -8.729 -3.467 1.00 87.56 300 THR A O 1
ATOM 2211 N N . THR A 1 301 ? 19.236 -9.215 -5.101 1.00 79.62 301 THR A N 1
ATOM 2212 C CA . THR A 1 301 ? 18.393 -8.879 -6.255 1.00 79.62 301 THR A CA 1
ATOM 2213 C C . THR A 1 301 ? 17.740 -10.150 -6.821 1.00 79.62 301 THR A C 1
ATOM 2215 O O . THR A 1 301 ? 18.176 -11.259 -6.489 1.00 79.62 301 THR A O 1
ATOM 2218 N N . PRO A 1 302 ? 16.718 -10.029 -7.685 1.00 71.19 302 PRO A N 1
ATOM 2219 C CA . PRO A 1 302 ? 16.059 -11.167 -8.305 1.00 71.19 302 PRO A CA 1
ATOM 2220 C C . PRO A 1 302 ? 17.017 -12.072 -9.102 1.00 71.19 302 PRO A C 1
ATOM 2222 O O . PRO A 1 302 ? 17.997 -11.599 -9.702 1.00 71.19 302 PRO A O 1
ATOM 2225 N N . PRO A 1 303 ? 16.727 -13.383 -9.176 1.00 63.97 303 PRO A N 1
ATOM 2226 C CA . PRO A 1 303 ? 17.439 -14.315 -10.037 1.00 63.97 303 PRO A CA 1
ATOM 2227 C C . PRO A 1 303 ? 17.432 -13.861 -11.504 1.00 63.97 303 PRO A C 1
ATOM 2229 O O . PRO A 1 303 ? 16.421 -13.436 -12.047 1.00 63.97 303 PRO A O 1
ATOM 2232 N N . GLY A 1 304 ? 18.578 -13.975 -12.181 1.00 61.56 304 GLY A N 1
ATOM 2233 C CA . GLY A 1 304 ? 18.707 -13.598 -13.596 1.00 61.56 304 GLY A CA 1
ATOM 2234 C C . GLY A 1 304 ? 19.154 -12.153 -13.841 1.00 61.56 304 GLY A C 1
ATOM 2235 O O . GLY A 1 304 ? 19.525 -11.830 -14.973 1.00 61.56 304 GLY A O 1
ATOM 2236 N N . PHE A 1 305 ? 19.237 -11.311 -12.804 1.00 63.88 305 PHE A N 1
ATOM 2237 C CA . PHE A 1 305 ? 19.854 -9.992 -12.929 1.00 63.88 305 PHE A CA 1
ATOM 2238 C C . PHE A 1 305 ? 21.395 -10.087 -13.037 1.00 63.88 305 PHE A C 1
ATOM 2240 O O . PHE A 1 305 ? 22.010 -10.916 -12.358 1.00 63.88 305 PHE A O 1
ATOM 2247 N N . PRO A 1 306 ? 22.078 -9.255 -13.860 1.00 65.56 306 PRO A N 1
ATOM 2248 C CA . PRO A 1 306 ? 23.535 -9.331 -14.024 1.00 65.56 306 PRO A CA 1
ATOM 2249 C C . PRO A 1 306 ? 24.336 -9.094 -12.736 1.00 65.56 306 PRO A C 1
ATOM 2251 O O . PRO A 1 306 ? 25.464 -9.580 -12.622 1.00 65.56 306 PRO A O 1
ATOM 2254 N N . ALA A 1 307 ? 23.775 -8.347 -11.781 1.00 73.94 307 ALA A N 1
ATOM 2255 C CA . ALA A 1 307 ? 24.347 -8.130 -10.459 1.00 73.94 307 ALA A CA 1
ATOM 2256 C C . ALA A 1 307 ? 23.477 -8.851 -9.414 1.00 73.94 307 ALA A C 1
ATOM 2258 O O . ALA A 1 307 ? 22.346 -8.430 -9.219 1.00 73.94 307 ALA A O 1
ATOM 2259 N N . PRO A 1 308 ? 23.966 -9.895 -8.719 1.00 79.75 308 PRO A N 1
ATOM 2260 C CA . PRO A 1 308 ? 23.158 -10.684 -7.773 1.00 79.75 308 PRO A CA 1
ATOM 2261 C C . PRO A 1 308 ? 22.861 -9.954 -6.452 1.00 79.75 308 PRO A C 1
ATOM 2263 O O . PRO A 1 308 ? 22.204 -10.496 -5.566 1.00 79.75 308 PRO A O 1
ATOM 2266 N N . THR A 1 309 ? 23.415 -8.755 -6.282 1.00 85.44 309 THR A N 1
ATOM 2267 C CA . THR A 1 309 ? 23.248 -7.929 -5.093 1.00 85.44 309 THR A CA 1
ATOM 2268 C C . THR A 1 309 ? 23.307 -6.454 -5.460 1.00 85.44 309 THR A C 1
ATOM 2270 O O . THR A 1 309 ? 24.061 -6.080 -6.364 1.00 85.44 309 THR A O 1
ATOM 2273 N N . ALA A 1 310 ? 22.616 -5.635 -4.680 1.00 81.38 310 ALA A N 1
ATOM 2274 C CA . ALA A 1 310 ? 22.546 -4.186 -4.800 1.00 81.38 310 ALA A CA 1
ATOM 2275 C C . ALA A 1 310 ? 22.863 -3.534 -3.450 1.00 81.38 310 ALA A C 1
ATOM 2277 O O . ALA A 1 310 ? 22.462 -4.043 -2.404 1.00 81.38 310 ALA A O 1
ATOM 2278 N N . THR A 1 311 ? 23.596 -2.420 -3.455 1.00 83.25 311 THR A N 1
ATOM 2279 C CA . THR A 1 311 ? 23.913 -1.668 -2.231 1.00 83.25 311 THR A CA 1
ATOM 2280 C C . THR A 1 311 ? 23.094 -0.393 -2.219 1.00 83.25 311 THR A C 1
ATOM 2282 O O . THR A 1 311 ? 23.230 0.428 -3.124 1.00 83.25 311 THR A O 1
ATOM 2285 N N . ILE A 1 312 ? 22.304 -0.176 -1.169 1.00 78.94 312 ILE A N 1
ATOM 2286 C CA . ILE A 1 312 ? 21.523 1.054 -1.047 1.00 78.94 312 ILE A CA 1
ATOM 2287 C C . ILE A 1 312 ? 22.474 2.216 -0.794 1.00 78.94 312 ILE A C 1
ATOM 2289 O O . ILE A 1 312 ? 23.167 2.286 0.226 1.00 78.94 312 ILE A O 1
ATOM 2293 N N . THR A 1 313 ? 22.504 3.154 -1.731 1.00 72.88 313 THR A N 1
ATOM 2294 C CA . THR A 1 313 ? 23.327 4.353 -1.612 1.00 72.88 313 THR A CA 1
ATOM 2295 C C . THR A 1 313 ? 22.489 5.543 -1.185 1.00 72.88 313 THR A C 1
ATOM 2297 O O . THR A 1 313 ? 21.282 5.610 -1.428 1.00 72.88 313 THR A O 1
ATOM 2300 N N . SER A 1 314 ? 23.133 6.516 -0.537 1.00 61.66 314 SER A N 1
ATOM 2301 C CA . SER A 1 314 ? 22.504 7.821 -0.379 1.00 61.66 314 SER A CA 1
ATOM 2302 C C . SER A 1 314 ? 22.213 8.366 -1.767 1.00 61.66 314 SER A C 1
ATOM 2304 O O . SER A 1 314 ? 23.112 8.369 -2.613 1.00 61.66 314 SER A O 1
ATOM 2306 N N . GLY A 1 315 ? 20.987 8.858 -1.965 1.00 57.25 315 GLY A N 1
ATOM 2307 C CA . GLY A 1 315 ? 20.654 9.688 -3.116 1.00 57.25 315 GLY A CA 1
ATOM 2308 C C . GLY A 1 315 ? 21.617 10.872 -3.241 1.00 57.25 315 GLY A C 1
ATOM 2309 O O . GLY A 1 315 ? 22.521 11.085 -2.420 1.00 57.25 315 GLY A O 1
ATOM 2310 N N . TRP A 1 316 ? 21.459 11.663 -4.290 1.00 52.28 316 TRP A N 1
ATOM 2311 C CA . TRP A 1 316 ? 22.385 12.754 -4.526 1.00 52.28 316 TRP A CA 1
ATOM 2312 C C . TRP A 1 316 ? 22.307 13.789 -3.386 1.00 52.28 316 TRP A C 1
ATOM 2314 O O . TRP A 1 316 ? 21.217 14.073 -2.915 1.00 52.28 316 TRP A O 1
ATOM 2324 N N . PRO A 1 317 ? 23.402 14.445 -2.951 1.00 48.44 317 PRO A N 1
ATOM 2325 C CA . PRO A 1 317 ? 23.333 15.600 -2.049 1.00 48.44 317 PRO A CA 1
ATOM 2326 C C . PRO A 1 317 ? 22.348 16.727 -2.414 1.00 48.44 317 PRO A C 1
ATOM 2328 O O . PRO A 1 317 ? 22.064 17.567 -1.570 1.00 48.44 317 PRO A O 1
ATOM 2331 N N . ALA A 1 318 ? 21.856 16.803 -3.656 1.00 46.09 318 ALA A N 1
ATOM 2332 C CA . ALA A 1 318 ? 20.775 17.719 -4.039 1.00 46.09 318 ALA A CA 1
ATOM 2333 C C . ALA A 1 318 ? 19.368 17.139 -3.789 1.00 46.09 318 ALA A C 1
ATOM 2335 O O . ALA A 1 318 ? 18.419 17.908 -3.664 1.00 46.09 318 ALA A O 1
ATOM 2336 N N . ASP A 1 319 ? 19.266 15.821 -3.636 1.00 48.28 319 ASP A N 1
ATOM 2337 C CA . ASP A 1 319 ? 18.131 15.092 -3.069 1.00 48.28 319 ASP A CA 1
ATOM 2338 C C . ASP A 1 319 ? 18.195 15.114 -1.534 1.00 48.28 319 ASP A C 1
ATOM 2340 O O . ASP A 1 319 ? 17.656 14.242 -0.873 1.00 48.28 319 ASP A O 1
ATOM 2344 N N . MET A 1 320 ? 18.907 16.067 -0.925 1.00 46.47 320 MET A N 1
ATOM 2345 C CA . MET A 1 320 ? 18.953 16.224 0.527 1.00 46.47 320 MET A CA 1
ATOM 2346 C C . MET A 1 320 ? 17.549 16.565 1.053 1.00 46.47 320 MET A C 1
ATOM 2348 O O . MET A 1 320 ? 17.073 17.702 1.001 1.00 46.47 320 MET A O 1
ATOM 2352 N N . PHE A 1 321 ? 16.869 15.509 1.497 1.00 49.78 321 PHE A N 1
ATOM 2353 C CA . PHE A 1 321 ? 15.470 15.438 1.917 1.00 49.78 321 PHE A CA 1
ATOM 2354 C C . PHE A 1 321 ? 15.183 16.088 3.287 1.00 49.78 321 PHE A C 1
ATOM 2356 O O . PHE A 1 321 ? 14.097 15.955 3.841 1.00 49.78 321 PHE A O 1
ATOM 2363 N N . ASP A 1 322 ? 16.155 16.807 3.835 1.00 41.12 322 ASP A N 1
ATOM 2364 C CA . ASP A 1 322 ? 16.167 17.485 5.130 1.00 41.12 322 ASP A CA 1
ATOM 2365 C C . ASP A 1 322 ? 15.835 18.991 5.039 1.00 41.12 322 ASP A C 1
ATOM 2367 O O . ASP A 1 322 ? 15.864 19.712 6.042 1.00 41.12 322 ASP A O 1
ATOM 2371 N N . ALA A 1 323 ? 15.462 19.491 3.855 1.00 39.56 323 ALA A N 1
ATOM 2372 C CA . ALA A 1 323 ? 14.991 20.864 3.702 1.00 39.56 323 ALA A CA 1
ATOM 2373 C C . ALA A 1 323 ? 13.637 21.092 4.429 1.00 39.56 323 ALA A C 1
ATOM 2375 O O . ALA A 1 323 ? 12.669 20.357 4.210 1.00 39.56 323 ALA A O 1
ATOM 2376 N N . PRO A 1 324 ? 13.505 22.138 5.272 1.00 39.94 324 PRO A N 1
ATOM 2377 C CA . PRO A 1 324 ? 12.233 22.474 5.910 1.00 39.94 324 PRO A CA 1
ATOM 2378 C C . PRO A 1 324 ? 11.138 22.750 4.868 1.00 39.94 324 PRO A C 1
ATOM 2380 O O . PRO A 1 324 ? 11.340 23.563 3.967 1.00 39.94 324 PRO A O 1
ATOM 2383 N N . ASN A 1 325 ? 9.957 22.143 5.033 1.00 41.38 325 ASN A N 1
ATOM 2384 C CA . ASN A 1 325 ? 8.792 22.253 4.132 1.00 41.38 325 ASN A CA 1
ATOM 2385 C C . ASN A 1 325 ? 8.932 21.560 2.762 1.00 41.38 325 ASN A C 1
ATOM 2387 O O . ASN A 1 325 ? 8.129 21.832 1.866 1.00 41.38 325 ASN A O 1
ATOM 2391 N N . ASN A 1 326 ? 9.894 20.647 2.607 1.00 40.91 326 ASN A N 1
ATOM 2392 C CA . ASN A 1 326 ? 10.094 19.847 1.397 1.00 40.91 326 ASN A CA 1
ATOM 2393 C C . ASN A 1 326 ? 9.068 18.701 1.290 1.00 40.91 326 ASN A C 1
ATOM 2395 O O . ASN A 1 326 ? 9.406 17.526 1.380 1.00 40.91 326 ASN A O 1
ATOM 2399 N N . GLY A 1 327 ? 7.790 19.073 1.173 1.00 47.38 327 GLY A N 1
ATOM 2400 C CA . GLY A 1 327 ? 6.711 18.148 0.833 1.00 47.38 327 GLY A CA 1
ATOM 2401 C C . GLY A 1 327 ? 5.314 18.495 1.359 1.00 47.38 327 GLY A C 1
ATOM 2402 O O . GLY A 1 327 ? 4.445 17.652 1.224 1.00 47.38 327 GLY A O 1
ATOM 2403 N N . GLY A 1 328 ? 5.072 19.650 1.989 1.00 46.69 328 GLY A N 1
ATOM 2404 C CA . GLY A 1 328 ? 3.721 20.022 2.457 1.00 46.69 328 GLY A CA 1
ATOM 2405 C C . GLY A 1 328 ? 3.510 19.927 3.974 1.00 46.69 328 GLY A C 1
ATOM 2406 O O . GLY A 1 328 ? 4.333 19.376 4.707 1.00 46.69 328 GLY A O 1
ATOM 2407 N N . SER A 1 329 ? 2.428 20.546 4.458 1.00 46.81 329 SER A N 1
ATOM 2408 C CA . SER A 1 329 ? 1.956 20.389 5.838 1.00 46.81 329 SER A CA 1
ATOM 2409 C C . SER A 1 329 ? 1.115 19.122 5.885 1.00 46.81 329 SER A C 1
ATOM 2411 O O . SER A 1 329 ? 0.067 19.096 5.250 1.00 46.81 329 SER A O 1
ATOM 2413 N N . GLY A 1 330 ? 1.554 18.084 6.600 1.00 52.94 330 GLY A N 1
ATOM 2414 C CA . GLY A 1 330 ? 0.702 16.912 6.813 1.00 52.94 330 GLY A CA 1
ATOM 2415 C C . GLY A 1 330 ? -0.650 17.321 7.407 1.00 52.94 330 GLY A C 1
ATOM 2416 O O . GLY A 1 330 ? -0.749 18.368 8.060 1.00 52.94 330 GLY A O 1
ATOM 2417 N N . SER A 1 331 ? -1.687 16.500 7.204 1.00 57.62 331 SER A N 1
ATOM 2418 C CA . SER A 1 331 ? -2.897 16.638 8.017 1.00 57.62 331 SER A CA 1
ATOM 2419 C C . SER A 1 331 ? -2.473 16.650 9.480 1.00 57.62 331 SER A C 1
ATOM 2421 O O . SER A 1 331 ? -1.704 15.791 9.916 1.00 57.62 331 SER A O 1
ATOM 2423 N N . THR A 1 332 ? -2.947 17.633 10.244 1.00 62.97 332 THR A N 1
ATOM 2424 C CA . THR A 1 332 ? -2.604 17.688 11.664 1.00 62.97 332 THR A CA 1
ATOM 2425 C C . THR A 1 332 ? -3.263 16.569 12.466 1.00 62.97 332 THR A C 1
ATOM 2427 O O . THR A 1 332 ? -2.833 16.323 13.592 1.00 62.97 332 THR A O 1
ATOM 2430 N N . ASP A 1 333 ? -4.284 15.925 11.888 1.00 81.62 333 ASP A N 1
ATOM 2431 C CA . ASP A 1 333 ? -5.045 14.824 12.472 1.00 81.62 333 ASP A CA 1
ATOM 2432 C C . ASP A 1 333 ? -5.437 13.807 11.384 1.00 81.62 333 ASP A C 1
ATOM 2434 O O . ASP A 1 333 ? -6.357 14.035 10.593 1.00 81.62 333 ASP A O 1
ATOM 2438 N N . LEU A 1 334 ? -4.730 12.677 11.337 1.00 88.19 334 LEU A N 1
ATOM 2439 C CA . LEU A 1 334 ? -5.029 11.565 10.432 1.00 88.19 334 LEU A CA 1
ATOM 2440 C C . LEU A 1 334 ? -6.418 10.957 10.711 1.00 88.19 334 LEU A C 1
ATOM 2442 O O . LEU A 1 334 ? -7.069 10.477 9.789 1.00 88.19 334 LEU A O 1
ATOM 2446 N N . GLY A 1 335 ? -6.930 11.064 11.942 1.00 92.38 335 GLY A N 1
ATOM 2447 C CA . GLY A 1 335 ? -8.287 10.626 12.265 1.00 92.38 335 GLY A CA 1
ATOM 2448 C C . GLY A 1 335 ? -9.366 11.419 11.522 1.00 92.38 335 GLY A C 1
ATOM 2449 O O . GLY A 1 335 ? -10.336 10.843 11.041 1.00 92.38 335 GLY A O 1
ATOM 2450 N N . SER A 1 336 ? -9.155 12.724 11.328 1.00 88.62 336 SER A N 1
ATOM 2451 C CA . SER A 1 336 ? -10.046 13.559 10.508 1.00 88.62 336 SER A CA 1
ATOM 2452 C C . SER A 1 336 ? -10.029 13.155 9.034 1.00 88.62 336 SER A C 1
ATOM 2454 O O . SER A 1 336 ? -11.059 13.201 8.364 1.00 88.62 336 SER A O 1
ATOM 2456 N N . TYR A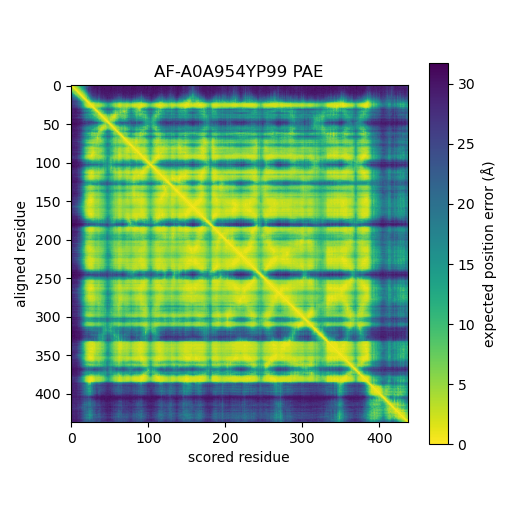 1 337 ? -8.877 12.729 8.515 1.00 87.81 337 TYR A N 1
ATOM 2457 C CA . TYR A 1 337 ? -8.803 12.183 7.161 1.00 87.81 337 TYR A CA 1
ATOM 2458 C C . TYR A 1 337 ? -9.616 10.891 7.039 1.00 87.81 337 TYR A C 1
ATOM 2460 O O . TYR A 1 337 ? -10.401 10.743 6.101 1.00 87.81 337 TYR A O 1
ATOM 2468 N N . PHE A 1 338 ? -9.487 9.994 8.016 1.00 92.69 338 PHE A N 1
ATOM 2469 C CA . PHE A 1 338 ? -10.249 8.754 8.022 1.00 92.69 338 PHE A CA 1
ATOM 2470 C C . PHE A 1 338 ? -11.759 9.002 8.053 1.00 92.69 338 PHE A C 1
ATOM 2472 O O . PHE A 1 338 ? -12.464 8.455 7.211 1.00 92.69 338 PHE A O 1
ATOM 2479 N N . ASP A 1 339 ? -12.244 9.885 8.929 1.00 92.25 339 ASP A N 1
ATOM 2480 C CA . ASP A 1 339 ? -13.678 10.194 9.036 1.00 92.25 339 ASP A CA 1
ATOM 2481 C C . ASP A 1 339 ? -14.257 10.835 7.763 1.00 92.25 339 ASP A C 1
ATOM 2483 O O . ASP A 1 339 ? -15.401 10.572 7.400 1.00 92.25 339 ASP A O 1
ATOM 2487 N N . ASN A 1 340 ? -13.489 11.700 7.090 1.00 86.38 340 ASN A N 1
ATOM 2488 C CA . ASN A 1 340 ? -14.008 12.518 5.989 1.00 86.38 340 ASN A CA 1
ATOM 2489 C C . ASN A 1 340 ? -13.749 11.938 4.593 1.00 86.38 340 ASN A C 1
ATOM 2491 O O . ASN A 1 340 ? -14.392 12.382 3.641 1.00 86.38 340 ASN A O 1
ATOM 2495 N N . VAL A 1 341 ? -12.799 11.008 4.453 1.00 86.12 341 VAL A N 1
ATOM 2496 C CA . VAL A 1 341 ? -12.374 10.499 3.141 1.00 86.12 341 VAL A CA 1
ATOM 2497 C C . VAL A 1 341 ? -12.364 8.979 3.074 1.00 86.12 341 VAL A C 1
ATOM 2499 O O . VAL A 1 341 ? -12.952 8.433 2.149 1.00 86.12 341 VAL A O 1
ATOM 2502 N N . VAL A 1 342 ? -11.745 8.296 4.043 1.00 91.25 342 VAL A N 1
ATOM 2503 C CA . VAL A 1 342 ? -11.610 6.828 3.999 1.00 91.25 342 VAL A CA 1
ATOM 2504 C C . VAL A 1 342 ? -12.920 6.134 4.366 1.00 91.25 342 VAL A C 1
ATOM 2506 O O . VAL A 1 342 ? -13.441 5.351 3.588 1.00 91.25 342 VAL A O 1
ATOM 2509 N N . ILE A 1 343 ? -13.502 6.433 5.527 1.00 92.94 343 ILE A N 1
ATOM 2510 C CA . ILE A 1 343 ? -14.746 5.789 5.978 1.00 92.94 343 ILE A CA 1
ATOM 2511 C C . ILE A 1 343 ? -15.888 5.941 4.954 1.00 92.94 343 ILE A C 1
ATOM 2513 O O . ILE A 1 343 ? -16.571 4.949 4.707 1.00 92.94 343 ILE A O 1
ATOM 2517 N N . PRO A 1 344 ? -16.096 7.110 4.313 1.00 90.19 344 PRO A N 1
ATOM 2518 C CA . PRO A 1 344 ? -17.120 7.257 3.278 1.00 90.19 344 PRO A CA 1
ATOM 2519 C C . PRO A 1 344 ? -16.904 6.418 2.010 1.00 90.19 344 PRO A C 1
ATOM 2521 O O . PRO A 1 344 ? -17.842 6.284 1.227 1.00 90.19 344 PRO A O 1
ATOM 2524 N N . THR A 1 345 ? -15.695 5.905 1.762 1.00 87.94 345 THR A N 1
ATOM 2525 C CA . THR A 1 345 ? -15.385 5.071 0.585 1.00 87.94 345 THR A CA 1
ATOM 2526 C C . THR A 1 345 ? -15.369 3.583 0.912 1.00 87.94 345 THR A C 1
ATOM 2528 O O . THR A 1 345 ? -15.461 2.760 0.003 1.00 87.94 345 THR A O 1
ATOM 2531 N N . VAL A 1 346 ? -15.303 3.233 2.199 1.00 90.50 346 VAL A N 1
ATOM 2532 C CA . VAL A 1 346 ? -15.438 1.857 2.673 1.00 90.50 346 VAL A CA 1
ATOM 2533 C C . VAL A 1 346 ? -16.876 1.384 2.477 1.00 90.50 346 VAL A C 1
ATOM 2535 O O . VAL A 1 346 ? -17.840 2.064 2.834 1.00 90.50 346 VAL A O 1
ATOM 2538 N N . SER A 1 347 ? -17.023 0.174 1.944 1.00 86.31 347 SER A N 1
ATOM 2539 C CA . SER A 1 347 ? -18.316 -0.469 1.758 1.00 86.31 347 SER A CA 1
ATOM 2540 C C . SER A 1 347 ? -19.096 -0.544 3.080 1.00 86.31 347 SER A C 1
ATOM 2542 O O . SER A 1 347 ? -18.516 -0.845 4.131 1.00 86.31 347 SER A O 1
ATOM 2544 N N . PRO A 1 348 ? -20.428 -0.350 3.062 1.00 81.81 348 PRO A N 1
ATOM 2545 C CA . PRO A 1 348 ? -21.249 -0.570 4.251 1.00 81.81 348 PRO A CA 1
ATOM 2546 C C . PRO A 1 348 ? -21.164 -2.015 4.774 1.00 81.81 348 PRO A C 1
ATOM 2548 O O . PRO A 1 348 ? -21.375 -2.227 5.963 1.00 81.81 348 PRO A O 1
ATOM 2551 N N . PHE A 1 349 ? -20.801 -2.980 3.920 1.00 80.94 349 PHE A N 1
ATOM 2552 C CA . PHE A 1 349 ? -20.659 -4.402 4.261 1.00 80.94 349 PHE A CA 1
ATOM 2553 C C . PHE A 1 349 ? -19.259 -4.805 4.732 1.00 80.94 349 PHE A C 1
ATOM 2555 O O . PHE A 1 349 ? -19.067 -5.941 5.146 1.00 80.94 349 PHE A O 1
ATOM 2562 N N . SER A 1 350 ? -18.278 -3.905 4.663 1.00 88.19 350 SER A N 1
ATOM 2563 C CA . SER A 1 350 ? -16.932 -4.200 5.151 1.00 88.19 350 SER A CA 1
ATOM 2564 C C . SER A 1 350 ? -16.858 -3.992 6.663 1.00 88.19 350 SER A C 1
ATOM 2566 O O . SER A 1 350 ? -17.306 -2.959 7.174 1.00 88.19 350 SER A O 1
ATOM 2568 N N . ASP A 1 351 ? -16.284 -4.959 7.378 1.00 89.56 351 ASP A N 1
ATOM 2569 C CA . ASP A 1 351 ? -16.173 -4.945 8.841 1.00 89.56 351 ASP A CA 1
ATOM 2570 C C . ASP A 1 351 ? -15.041 -4.050 9.358 1.00 89.56 351 ASP A C 1
ATOM 2572 O O . ASP A 1 351 ? -15.042 -3.644 10.527 1.00 89.56 351 ASP A O 1
ATOM 2576 N N . GLY A 1 352 ? -14.095 -3.690 8.495 1.00 94.31 352 GLY A N 1
ATOM 2577 C CA . GLY A 1 352 ? -12.921 -2.929 8.879 1.00 94.31 352 GLY A CA 1
ATOM 2578 C C . GLY A 1 352 ? 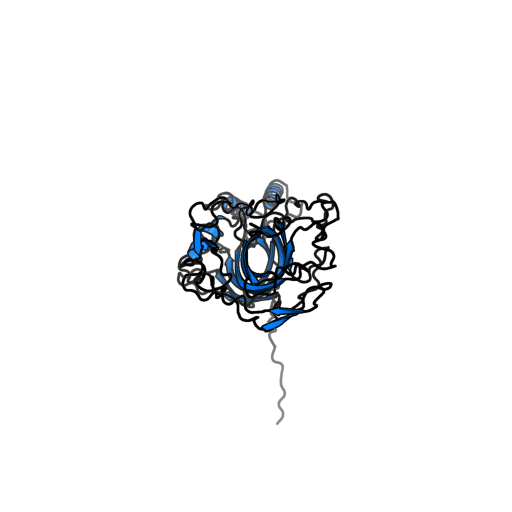-12.167 -2.342 7.697 1.00 94.31 352 GLY A C 1
ATOM 2579 O O . GLY A 1 352 ? -12.443 -2.632 6.539 1.00 94.31 352 GLY A O 1
ATOM 2580 N N . PHE A 1 353 ? -11.187 -1.501 7.993 1.00 96.75 353 PHE A N 1
ATOM 2581 C CA . PHE A 1 353 ? -10.217 -1.047 7.006 1.00 96.75 353 PHE A CA 1
ATOM 2582 C C . PHE A 1 353 ? -8.833 -0.942 7.632 1.00 96.75 353 PHE A C 1
ATOM 2584 O O . PHE A 1 353 ? -8.680 -0.759 8.846 1.00 96.75 353 PHE A O 1
ATOM 2591 N N . VAL A 1 354 ? -7.821 -1.020 6.779 1.00 97.31 354 VAL A N 1
ATOM 2592 C CA . VAL A 1 354 ? -6.433 -0.746 7.120 1.00 97.31 354 VAL A CA 1
ATOM 2593 C C . VAL A 1 354 ? -5.946 0.507 6.410 1.00 97.31 354 VAL A C 1
ATOM 2595 O O . VAL A 1 354 ? -6.288 0.783 5.262 1.00 97.31 354 VAL A O 1
ATOM 2598 N N . TYR A 1 355 ? -5.120 1.260 7.120 1.00 96.31 355 TYR A N 1
ATOM 2599 C CA . TYR A 1 355 ? -4.239 2.282 6.580 1.00 96.31 355 TYR A CA 1
ATOM 2600 C C . TYR A 1 355 ? -2.822 1.864 6.940 1.00 96.31 355 TYR A C 1
ATOM 2602 O O . TYR A 1 355 ? -2.496 1.792 8.123 1.00 96.31 355 TYR A O 1
ATOM 2610 N N . LEU A 1 356 ? -1.983 1.598 5.951 1.00 95.62 356 LEU A N 1
ATOM 2611 C CA . LEU A 1 356 ? -0.587 1.231 6.127 1.00 95.62 356 LEU A CA 1
ATOM 2612 C C . LEU A 1 356 ? 0.279 2.217 5.364 1.00 95.62 356 LEU A C 1
ATOM 2614 O O . LEU A 1 356 ? -0.021 2.591 4.235 1.00 95.62 356 LEU A O 1
ATOM 2618 N N . GLU A 1 357 ? 1.375 2.625 5.980 1.00 91.44 357 GLU A N 1
ATOM 2619 C CA . GLU A 1 357 ? 2.284 3.592 5.398 1.00 91.44 357 GLU A CA 1
ATOM 2620 C C . GLU A 1 357 ? 3.725 3.201 5.698 1.00 91.44 357 GLU A C 1
ATOM 2622 O O . GLU A 1 357 ? 4.036 2.703 6.785 1.00 91.44 357 GLU A O 1
ATOM 2627 N N . SER A 1 358 ? 4.610 3.416 4.731 1.00 88.38 358 SER A N 1
ATOM 2628 C CA . SER A 1 358 ? 6.033 3.146 4.892 1.00 88.38 358 SER A CA 1
ATOM 2629 C C . SER A 1 358 ? 6.895 4.310 4.435 1.00 88.38 358 SER A C 1
ATOM 2631 O O . SER A 1 358 ? 6.559 5.003 3.479 1.00 88.38 358 SER A O 1
ATOM 2633 N N . ILE A 1 359 ? 8.027 4.465 5.122 1.00 79.88 359 ILE A N 1
ATOM 2634 C CA . ILE A 1 359 ? 9.170 5.284 4.716 1.00 79.88 359 ILE A CA 1
ATOM 2635 C C . ILE A 1 359 ? 10.303 4.350 4.272 1.00 79.88 359 ILE A C 1
ATOM 2637 O O . ILE A 1 359 ? 11.307 4.176 4.966 1.00 79.88 359 ILE A O 1
ATOM 2641 N N . GLY A 1 360 ? 10.071 3.652 3.164 1.00 77.56 360 GLY A N 1
ATOM 2642 C CA . GLY A 1 360 ? 10.905 2.559 2.678 1.00 77.56 360 GLY A CA 1
ATOM 2643 C C . GLY A 1 360 ? 12.086 3.007 1.813 1.00 77.56 360 GLY A C 1
ATOM 2644 O O . GLY A 1 360 ? 12.468 4.176 1.741 1.00 77.56 360 GLY A O 1
ATOM 2645 N N . PHE A 1 361 ? 12.692 2.029 1.151 1.00 78.81 361 PHE A N 1
ATOM 2646 C CA . PHE A 1 361 ? 13.741 2.210 0.150 1.00 78.81 361 PHE A CA 1
ATOM 2647 C C . PHE A 1 361 ? 13.595 1.142 -0.935 1.00 78.81 361 PHE A C 1
ATOM 2649 O O . PHE A 1 361 ? 12.696 0.305 -0.878 1.00 78.81 361 PHE A O 1
ATOM 2656 N N . GLY A 1 362 ? 14.436 1.186 -1.967 1.00 78.75 362 GLY A N 1
ATOM 2657 C CA . GLY A 1 362 ? 14.251 0.275 -3.084 1.00 78.75 362 GLY A CA 1
ATOM 2658 C C . GLY A 1 362 ? 15.443 0.154 -4.011 1.00 78.75 362 GLY A C 1
ATOM 2659 O O . GLY A 1 362 ? 16.374 0.965 -4.010 1.00 78.75 362 GLY A O 1
ATOM 2660 N N . ILE A 1 363 ? 15.379 -0.904 -4.801 1.00 76.88 363 ILE A N 1
ATOM 2661 C CA . ILE A 1 363 ? 16.426 -1.408 -5.676 1.00 76.88 363 ILE A CA 1
ATOM 2662 C C . ILE A 1 363 ? 15.881 -1.397 -7.100 1.00 76.88 363 ILE A C 1
ATOM 2664 O O . ILE A 1 363 ? 14.721 -1.747 -7.335 1.00 76.88 363 ILE A O 1
ATOM 2668 N N . ASN A 1 364 ? 16.717 -0.979 -8.049 1.00 73.06 364 ASN A N 1
ATOM 2669 C CA . ASN A 1 364 ? 16.393 -1.115 -9.462 1.00 73.06 364 ASN A CA 1
ATOM 2670 C C . ASN A 1 364 ? 17.059 -2.375 -10.018 1.00 73.06 364 ASN A C 1
ATOM 2672 O O . ASN A 1 364 ? 18.279 -2.421 -10.164 1.00 73.06 364 ASN A O 1
ATOM 2676 N N . ASN A 1 365 ? 16.245 -3.348 -10.412 1.00 65.31 365 ASN A N 1
ATOM 2677 C CA . ASN A 1 365 ? 16.704 -4.583 -11.041 1.00 65.31 365 ASN A CA 1
ATOM 2678 C C . ASN A 1 365 ? 16.467 -4.582 -12.558 1.00 65.31 365 ASN A C 1
ATOM 2680 O O . ASN A 1 365 ? 16.480 -5.636 -13.193 1.00 65.31 365 ASN A O 1
ATOM 2684 N N . SER A 1 366 ? 16.250 -3.420 -13.182 1.00 58.56 366 SER A N 1
ATOM 2685 C CA . SER A 1 366 ? 16.334 -3.315 -14.640 1.00 58.56 366 SER A CA 1
ATOM 2686 C C . SER A 1 366 ? 17.779 -3.140 -15.090 1.00 58.56 366 SER A C 1
ATOM 2688 O O . SER A 1 366 ? 18.569 -2.414 -14.491 1.00 58.56 366 SER A O 1
ATOM 2690 N N . GLY A 1 367 ? 18.132 -3.766 -16.219 1.00 46.06 367 GLY A N 1
ATOM 2691 C CA . GLY A 1 367 ? 19.425 -3.545 -16.878 1.00 46.06 367 GLY A CA 1
ATOM 2692 C C . GLY A 1 367 ? 19.549 -2.137 -17.469 1.00 46.06 367 GLY A C 1
ATOM 2693 O O . GLY A 1 367 ? 20.527 -1.855 -18.161 1.00 46.06 367 GLY A O 1
ATOM 2694 N N . ASP A 1 368 ? 18.545 -1.284 -17.237 1.00 41.44 368 ASP A N 1
ATOM 2695 C CA . ASP A 1 368 ? 18.537 0.117 -17.591 1.00 41.44 368 ASP A CA 1
ATOM 2696 C C . ASP A 1 368 ? 19.452 0.875 -16.612 1.00 41.44 368 ASP A C 1
ATOM 2698 O O . ASP A 1 368 ? 19.096 1.067 -15.446 1.00 41.44 368 ASP A O 1
ATOM 2702 N N . PRO A 1 369 ? 20.644 1.321 -17.058 1.00 38.03 369 PRO A N 1
ATOM 2703 C CA . PRO A 1 369 ? 21.607 2.016 -16.208 1.00 38.03 369 PRO A CA 1
ATOM 2704 C C . PRO A 1 369 ? 21.106 3.389 -15.747 1.00 38.03 369 PRO A C 1
ATOM 2706 O O . PRO A 1 369 ? 21.860 4.101 -15.098 1.00 38.03 369 PRO A O 1
ATOM 2709 N N . VAL A 1 370 ? 19.888 3.774 -16.136 1.00 37.22 370 VAL A N 1
ATOM 2710 C CA . VAL A 1 370 ? 19.204 5.016 -15.797 1.00 37.22 370 VAL A CA 1
ATOM 2711 C C . VAL A 1 370 ? 18.782 5.020 -14.323 1.00 37.22 370 VAL A C 1
ATOM 2713 O O . VAL A 1 370 ? 18.891 6.072 -13.723 1.00 37.22 370 VAL A O 1
ATOM 2716 N N . TYR A 1 371 ? 18.457 3.907 -13.649 1.00 49.16 371 TYR A N 1
ATOM 2717 C CA . TYR A 1 371 ? 18.148 3.947 -12.201 1.00 49.16 371 TYR A CA 1
ATOM 2718 C C . TYR A 1 371 ? 19.217 3.238 -11.351 1.00 49.16 371 TYR A C 1
ATOM 2720 O O . TYR A 1 371 ? 19.605 2.112 -11.651 1.00 49.16 371 TYR A O 1
ATOM 2728 N N . LEU A 1 372 ? 19.694 3.900 -10.287 1.00 56.09 372 LEU A N 1
ATOM 2729 C CA . LEU A 1 372 ? 20.516 3.280 -9.234 1.00 56.09 372 LEU A CA 1
ATOM 2730 C C . LEU A 1 372 ? 19.672 2.991 -8.001 1.00 56.09 372 LEU A C 1
ATOM 2732 O O . LEU A 1 372 ? 18.631 3.611 -7.779 1.00 56.09 372 LEU A O 1
ATOM 2736 N N . ASP A 1 373 ? 20.206 2.110 -7.167 1.00 66.38 373 ASP A N 1
ATOM 2737 C CA . ASP A 1 373 ? 19.680 1.762 -5.852 1.00 66.38 373 ASP A CA 1
ATOM 2738 C C . ASP A 1 373 ? 19.665 2.992 -4.933 1.00 66.38 373 ASP A C 1
ATOM 2740 O O . ASP A 1 373 ? 20.705 3.627 -4.696 1.00 66.38 373 ASP A O 1
ATOM 2744 N N . SER A 1 374 ? 18.481 3.351 -4.424 1.00 62.41 374 SER A N 1
ATOM 2745 C CA . SER A 1 374 ? 18.262 4.629 -3.736 1.00 62.41 374 SER A CA 1
ATOM 2746 C C . SER A 1 374 ? 17.323 4.514 -2.530 1.00 62.41 374 SER A C 1
ATOM 2748 O O . SER A 1 374 ? 16.521 3.591 -2.409 1.00 62.41 374 SER A O 1
ATOM 2750 N N . ILE A 1 375 ? 17.426 5.486 -1.623 1.00 64.38 375 ILE A N 1
ATOM 2751 C CA . ILE A 1 375 ? 16.720 5.534 -0.329 1.00 64.38 375 ILE A CA 1
ATOM 2752 C C . ILE A 1 375 ? 15.322 6.158 -0.360 1.00 64.38 375 ILE A C 1
ATOM 2754 O O . ILE A 1 375 ? 14.864 6.661 0.658 1.00 64.38 375 ILE A O 1
ATOM 2758 N N . GLY A 1 376 ? 14.658 6.216 -1.510 1.00 66.31 376 GLY A N 1
ATOM 2759 C CA . GLY A 1 376 ? 13.495 7.086 -1.650 1.00 66.31 376 GLY A CA 1
ATOM 2760 C C . GLY A 1 376 ? 12.304 6.428 -2.313 1.00 66.31 376 GLY A C 1
ATOM 2761 O O . GLY A 1 376 ? 12.027 6.682 -3.486 1.00 66.31 376 GLY A O 1
ATOM 2762 N N . TYR A 1 377 ? 11.571 5.644 -1.529 1.00 76.31 377 TYR A N 1
ATOM 2763 C CA . TYR A 1 377 ? 10.239 5.191 -1.897 1.00 76.31 377 TYR A CA 1
ATOM 2764 C C . TYR A 1 377 ? 9.359 5.165 -0.673 1.00 76.31 377 TYR A C 1
ATOM 2766 O O . TYR A 1 377 ? 9.775 4.722 0.393 1.00 76.31 377 TYR A O 1
ATOM 2774 N N . ASP A 1 378 ? 8.128 5.585 -0.862 1.00 79.06 378 ASP A N 1
ATOM 2775 C CA . ASP A 1 378 ? 7.130 5.490 0.173 1.00 79.06 378 ASP A CA 1
ATOM 2776 C C . ASP A 1 378 ? 5.891 4.840 -0.402 1.00 79.06 378 ASP A C 1
ATOM 2778 O O . ASP A 1 378 ? 5.589 4.963 -1.591 1.00 79.06 378 ASP A O 1
ATOM 2782 N N . ILE A 1 379 ? 5.184 4.128 0.454 1.00 87.31 379 ILE A N 1
ATOM 2783 C CA . ILE A 1 379 ? 3.999 3.387 0.058 1.00 87.31 379 ILE A CA 1
ATOM 2784 C C . ILE A 1 379 ? 2.905 3.751 1.042 1.00 87.31 379 ILE A C 1
ATOM 2786 O O . ILE A 1 379 ? 3.137 3.727 2.252 1.00 87.31 379 ILE A O 1
ATOM 2790 N N . VAL A 1 380 ? 1.733 4.080 0.512 1.00 90.69 380 VAL A N 1
ATOM 2791 C CA . VAL A 1 380 ? 0.487 4.178 1.268 1.00 90.69 380 VAL A CA 1
ATOM 2792 C C . VAL A 1 380 ? -0.446 3.106 0.728 1.00 90.69 380 VAL A C 1
ATOM 2794 O O . VAL A 1 380 ? -0.738 3.089 -0.466 1.00 90.69 380 VAL A O 1
ATOM 2797 N N . ILE A 1 381 ? -0.912 2.221 1.602 1.00 94.25 381 ILE A N 1
ATOM 2798 C CA . ILE A 1 381 ? -1.943 1.231 1.304 1.00 94.25 381 ILE A CA 1
ATOM 2799 C C . ILE A 1 381 ? -3.158 1.553 2.164 1.00 94.25 381 ILE A C 1
ATOM 2801 O O . ILE A 1 381 ? -3.070 1.617 3.389 1.00 94.25 381 ILE A O 1
ATOM 2805 N N . ILE A 1 382 ? -4.298 1.753 1.519 1.00 94.81 382 ILE A N 1
ATOM 2806 C CA . ILE A 1 382 ? -5.594 1.902 2.168 1.00 94.81 382 ILE A CA 1
ATOM 2807 C C . ILE A 1 382 ? -6.525 0.873 1.550 1.00 94.81 382 ILE A C 1
ATOM 2809 O O . ILE A 1 382 ? -6.812 0.923 0.350 1.00 94.81 382 ILE A O 1
ATOM 2813 N N . ALA A 1 383 ? -6.974 -0.063 2.375 1.00 95.88 383 ALA A N 1
ATOM 2814 C CA . ALA A 1 383 ? -7.750 -1.206 1.929 1.00 95.88 383 ALA A CA 1
ATOM 2815 C C . ALA A 1 383 ? -8.866 -1.521 2.929 1.00 95.88 383 ALA A C 1
ATOM 2817 O O . ALA A 1 383 ? -8.706 -1.316 4.133 1.00 95.88 383 ALA A O 1
ATOM 2818 N N . GLN A 1 384 ? -10.004 -1.986 2.428 1.00 94.56 384 GLN A N 1
ATOM 2819 C CA . GLN A 1 384 ? -11.137 -2.429 3.241 1.00 94.56 384 GLN A CA 1
ATOM 2820 C C . GLN A 1 384 ? -11.113 -3.944 3.389 1.00 94.56 384 GLN A C 1
ATOM 2822 O O . GLN A 1 384 ? -10.691 -4.629 2.467 1.00 94.56 384 GLN A O 1
ATOM 2827 N N . GLU A 1 385 ? -11.589 -4.458 4.516 1.00 92.44 385 GLU A N 1
ATOM 2828 C CA . GLU A 1 385 ? -11.779 -5.896 4.722 1.00 92.44 385 GLU A CA 1
ATOM 2829 C C . GLU A 1 385 ? -12.754 -6.406 3.649 1.00 92.44 385 GLU A C 1
ATOM 2831 O O . GLU A 1 385 ? -13.819 -5.795 3.463 1.00 92.44 385 GLU A O 1
ATOM 2836 N N . GLU A 1 386 ? -12.375 -7.443 2.893 1.00 77.69 386 GLU A N 1
ATOM 2837 C CA . GLU A 1 386 ? -13.233 -8.002 1.847 1.00 77.69 386 GLU A CA 1
ATOM 2838 C C . GLU A 1 386 ? -14.568 -8.409 2.472 1.00 77.69 386 GLU A C 1
ATOM 2840 O O . GLU A 1 386 ? -14.645 -8.870 3.614 1.00 77.69 386 GLU A O 1
ATOM 2845 N N . LYS A 1 387 ? -15.644 -8.171 1.726 1.00 64.12 387 LYS A N 1
ATOM 2846 C CA . LYS A 1 387 ? -17.005 -8.407 2.189 1.00 64.12 387 LYS A CA 1
ATOM 2847 C C . LYS A 1 387 ? -17.137 -9.873 2.590 1.00 64.12 387 LYS A C 1
ATOM 2849 O O . LYS A 1 387 ? -17.122 -10.747 1.733 1.00 64.12 387 LYS A O 1
ATOM 2854 N N . SER A 1 388 ? -17.358 -10.133 3.874 1.00 50.59 388 SER A N 1
ATOM 2855 C CA . SER A 1 388 ? -17.847 -11.445 4.307 1.00 50.59 388 SER A CA 1
ATOM 2856 C C . SER A 1 388 ? -19.240 -11.728 3.738 1.00 50.59 388 SER A C 1
ATOM 2858 O O . SER A 1 388 ? -19.643 -12.885 3.675 1.00 50.59 388 SER A O 1
ATOM 2860 N N . THR A 1 389 ? -19.958 -10.667 3.336 1.00 50.88 389 THR A N 1
ATOM 2861 C CA . THR A 1 389 ? -21.351 -10.693 2.898 1.00 50.88 389 THR A CA 1
ATOM 2862 C C . THR A 1 389 ? -21.601 -9.773 1.694 1.00 50.88 389 THR A C 1
ATOM 2864 O O . THR A 1 389 ? -21.457 -8.549 1.766 1.00 50.88 389 THR A O 1
ATOM 2867 N N . ASP A 1 390 ? -21.964 -10.353 0.552 1.00 50.16 390 ASP A N 1
ATOM 2868 C CA . ASP A 1 390 ? -22.167 -9.657 -0.717 1.00 50.16 390 ASP A CA 1
ATOM 2869 C C . ASP A 1 390 ? -23.649 -9.627 -1.177 1.00 50.16 390 ASP A C 1
ATOM 2871 O O . ASP A 1 390 ? -24.591 -10.045 -0.497 1.00 50.16 390 ASP A O 1
ATOM 2875 N N . LEU A 1 391 ? -23.895 -9.060 -2.363 1.00 48.38 391 LEU A N 1
ATOM 2876 C CA . LEU A 1 391 ? -25.232 -9.024 -2.975 1.00 48.38 391 LEU A CA 1
ATOM 2877 C C . LEU A 1 391 ? -25.748 -10.421 -3.364 1.00 48.38 391 LEU A C 1
ATOM 2879 O O . LEU A 1 391 ? -26.963 -10.610 -3.485 1.00 48.38 391 LEU A O 1
ATOM 2883 N N . TRP A 1 392 ? -24.853 -11.383 -3.583 1.00 50.59 392 TRP A N 1
ATOM 2884 C CA . TRP A 1 392 ? -25.203 -12.778 -3.818 1.00 50.59 392 TRP A CA 1
ATOM 2885 C C . TRP A 1 392 ? -25.617 -13.470 -2.526 1.00 50.59 392 TRP A C 1
ATOM 2887 O O . TRP A 1 392 ? -26.551 -14.270 -2.577 1.00 50.59 392 TRP A O 1
ATOM 2897 N N . ASP A 1 393 ? -25.045 -13.085 -1.390 1.00 52.94 393 ASP A N 1
ATOM 2898 C CA . ASP A 1 393 ? -25.473 -13.513 -0.063 1.00 52.94 393 ASP A CA 1
ATOM 2899 C C . ASP A 1 393 ? -26.844 -12.925 0.275 1.00 52.94 393 ASP A C 1
ATOM 2901 O O . ASP A 1 393 ? -27.716 -13.654 0.739 1.00 52.94 393 ASP A O 1
ATOM 2905 N N . TYR A 1 394 ? -27.130 -11.670 -0.104 1.00 54.97 394 TYR A N 1
ATOM 2906 C CA . TYR A 1 394 ? -28.497 -11.127 -0.035 1.00 54.97 394 TYR A CA 1
ATOM 2907 C C . TYR A 1 394 ? -29.483 -11.904 -0.909 1.00 54.97 394 TYR A C 1
ATOM 2909 O O . TYR A 1 394 ? -30.596 -12.228 -0.490 1.00 54.97 394 TYR A O 1
ATOM 2917 N N . ALA A 1 395 ? -29.098 -12.195 -2.153 1.00 56.34 395 ALA A N 1
ATOM 2918 C CA . ALA A 1 395 ? -29.929 -12.970 -3.065 1.00 56.34 395 ALA A CA 1
ATOM 2919 C C . ALA A 1 395 ? -30.113 -14.414 -2.558 1.00 56.34 395 ALA A C 1
ATOM 2921 O O . ALA A 1 395 ? -31.189 -14.995 -2.728 1.00 56.34 395 ALA A O 1
ATOM 2922 N N . GLY A 1 396 ? -29.089 -14.973 -1.908 1.00 60.69 396 GLY A N 1
ATOM 2923 C CA . GLY A 1 396 ? -29.088 -16.249 -1.199 1.00 60.69 396 GLY A CA 1
ATOM 2924 C C . GLY A 1 396 ? -30.056 -16.240 -0.021 1.00 60.69 396 GLY A C 1
ATOM 2925 O O . GLY A 1 396 ? -30.956 -17.080 0.021 1.00 60.69 396 GLY A O 1
ATOM 2926 N N . LEU A 1 397 ? -29.971 -15.228 0.844 1.00 63.69 397 LEU A N 1
ATOM 2927 C CA . LEU A 1 397 ? -30.871 -14.975 1.968 1.00 63.69 397 LEU A CA 1
ATOM 2928 C C . LEU A 1 397 ? -32.324 -14.807 1.496 1.00 63.69 397 LEU A C 1
ATOM 2930 O O . LEU A 1 397 ? -33.218 -15.509 1.968 1.00 63.69 397 LEU A O 1
ATOM 2934 N N . GLN A 1 398 ? -32.580 -13.966 0.485 1.00 64.50 398 GLN A N 1
ATOM 2935 C CA . GLN A 1 398 ? -33.916 -13.804 -0.108 1.00 64.50 398 GLN A CA 1
ATOM 2936 C C . GLN A 1 398 ? -34.463 -15.123 -0.672 1.00 64.50 398 GLN A C 1
ATOM 2938 O O . GLN A 1 398 ? -35.661 -15.422 -0.569 1.00 64.50 398 GLN A O 1
ATOM 2943 N N . ARG A 1 399 ? -33.599 -15.939 -1.281 1.00 64.69 399 ARG A N 1
ATOM 2944 C CA . ARG A 1 399 ? -33.970 -17.255 -1.809 1.00 64.69 399 ARG A CA 1
ATOM 2945 C C . ARG A 1 399 ? -34.251 -18.258 -0.689 1.00 64.69 399 ARG A C 1
ATOM 2947 O O . ARG A 1 399 ? -35.202 -19.031 -0.814 1.00 64.69 399 ARG A O 1
ATOM 2954 N N . CYS A 1 400 ? -33.493 -18.208 0.402 1.00 63.22 400 CYS A N 1
ATOM 2955 C CA . CYS A 1 400 ? -33.718 -18.999 1.609 1.00 63.22 400 CYS A CA 1
ATOM 2956 C C . CYS A 1 400 ? -35.048 -18.628 2.281 1.00 63.22 400 CYS A C 1
ATOM 2958 O O . CYS A 1 400 ? -35.888 -19.504 2.469 1.00 63.22 400 CYS A O 1
ATOM 2960 N N . MET A 1 401 ? -35.329 -17.339 2.503 1.00 64.75 401 MET A N 1
ATOM 2961 C CA . MET A 1 401 ? -36.602 -16.890 3.088 1.00 64.75 401 MET A CA 1
ATOM 2962 C C . MET A 1 401 ? -37.832 -17.219 2.225 1.00 64.75 401 MET A C 1
ATOM 2964 O O . MET A 1 401 ? -38.945 -17.367 2.733 1.00 64.75 401 MET A O 1
ATOM 2968 N N . SER A 1 402 ? -37.662 -17.320 0.904 1.00 68.50 402 SER A N 1
ATOM 2969 C CA . SER A 1 402 ? -38.763 -17.596 -0.028 1.00 68.50 402 SER A CA 1
ATOM 2970 C C . SER A 1 402 ? -38.985 -19.083 -0.328 1.00 68.50 402 SER A C 1
ATOM 2972 O O . SER A 1 402 ? -39.958 -19.414 -1.017 1.00 68.50 402 SER A O 1
ATOM 2974 N N . THR A 1 403 ? -38.149 -19.998 0.189 1.00 60.44 403 THR A N 1
ATOM 2975 C CA . THR A 1 403 ? -38.290 -21.447 -0.039 1.00 60.44 403 THR A CA 1
ATOM 2976 C C . THR A 1 403 ? -38.551 -22.247 1.248 1.00 60.44 403 THR A C 1
ATOM 2978 O O . THR A 1 403 ? -37.986 -21.957 2.295 1.00 60.44 403 THR A O 1
ATOM 2981 N N . PRO A 1 404 ? -39.410 -23.290 1.222 1.00 55.41 404 PRO A N 1
ATOM 2982 C CA . PRO A 1 404 ? -39.680 -24.096 2.413 1.00 55.41 404 PRO A CA 1
ATOM 2983 C C . PRO A 1 404 ? -38.481 -25.002 2.764 1.00 55.41 404 PRO A C 1
ATOM 2985 O O . PRO A 1 404 ? -38.221 -25.962 2.042 1.00 55.41 404 PRO A O 1
ATOM 2988 N N . MET A 1 405 ? -37.788 -24.682 3.867 1.00 52.97 405 MET A N 1
ATOM 2989 C CA . MET A 1 405 ? -36.793 -25.449 4.660 1.00 52.97 405 MET A CA 1
ATOM 2990 C C . MET A 1 405 ? -36.318 -26.820 4.119 1.00 52.97 405 MET A C 1
ATOM 2992 O O . MET A 1 405 ? -36.545 -27.854 4.752 1.00 52.97 405 MET A O 1
ATOM 2996 N N . ALA A 1 406 ? -35.630 -26.869 2.976 1.00 46.38 406 ALA A N 1
ATOM 2997 C CA . ALA A 1 406 ? -35.056 -28.131 2.488 1.00 46.38 406 ALA A CA 1
ATOM 2998 C C . ALA A 1 406 ? -33.680 -28.016 1.816 1.00 46.38 406 ALA A C 1
ATOM 3000 O O . ALA A 1 406 ? -33.213 -28.999 1.245 1.00 46.38 406 ALA A O 1
ATOM 3001 N N . VAL A 1 407 ? -33.010 -26.865 1.880 1.00 48.72 407 VAL A N 1
ATOM 3002 C CA . VAL A 1 407 ? -31.649 -26.699 1.345 1.00 48.72 407 VAL A CA 1
ATOM 3003 C C . VAL A 1 407 ? -30.807 -25.966 2.387 1.00 48.72 407 VAL A C 1
ATOM 3005 O O . VAL A 1 407 ? -31.325 -25.089 3.069 1.00 48.72 407 VAL A O 1
ATOM 3008 N N . GLU A 1 408 ? -29.558 -26.398 2.559 1.00 51.38 408 GLU A N 1
ATOM 3009 C CA . GLU A 1 408 ? -28.579 -25.887 3.526 1.00 51.38 408 GLU A CA 1
ATOM 3010 C C . GLU A 1 408 ? -28.401 -24.366 3.380 1.00 51.38 408 GLU A C 1
ATOM 3012 O O . GLU A 1 408 ? -27.676 -23.902 2.509 1.00 51.38 408 GLU A O 1
ATOM 3017 N N . CYS A 1 409 ? -29.094 -23.599 4.225 1.00 55.00 409 CYS A N 1
ATOM 3018 C CA . CYS A 1 409 ? -28.989 -22.140 4.306 1.00 55.00 409 CYS A CA 1
ATOM 3019 C C . CYS A 1 409 ? -27.973 -21.682 5.365 1.00 55.00 409 CYS A C 1
ATOM 3021 O O . CYS A 1 409 ? -27.808 -20.495 5.542 1.00 55.00 409 CYS A O 1
ATOM 3023 N N . ALA A 1 410 ? -27.243 -22.591 6.018 1.00 50.28 410 ALA A N 1
ATOM 3024 C CA . ALA A 1 410 ? -26.356 -22.290 7.146 1.00 50.28 410 ALA A CA 1
ATOM 3025 C C . ALA A 1 410 ? -25.298 -21.163 6.981 1.00 50.28 410 ALA A C 1
ATOM 3027 O O . ALA A 1 410 ? -24.905 -20.644 8.017 1.00 50.28 410 ALA A O 1
ATOM 3028 N N . PRO A 1 411 ? -24.801 -20.768 5.786 1.00 51.94 411 PRO A N 1
ATOM 3029 C CA . PRO A 1 411 ? -23.797 -19.698 5.705 1.00 51.94 411 PRO A CA 1
ATOM 3030 C C . PRO A 1 411 ? -24.342 -18.254 5.796 1.00 51.94 411 PRO A C 1
ATOM 3032 O O . PRO A 1 411 ? -23.557 -17.338 5.600 1.00 51.94 411 PRO A O 1
ATOM 3035 N N . PHE A 1 412 ? -25.638 -18.027 6.059 1.00 54.94 412 PHE A N 1
ATOM 3036 C CA . PHE A 1 412 ? -26.268 -16.688 6.005 1.00 54.94 412 PHE A CA 1
ATOM 3037 C C . PHE A 1 412 ? -26.888 -16.209 7.330 1.00 54.94 412 PHE A C 1
ATOM 3039 O O . PHE A 1 412 ? -27.885 -15.496 7.298 1.00 54.94 412 PHE A O 1
ATOM 3046 N N . ASP A 1 413 ? -26.350 -16.651 8.462 1.00 58.03 413 ASP A N 1
ATOM 3047 C CA . ASP A 1 413 ? -26.693 -16.166 9.808 1.00 58.03 413 ASP A CA 1
ATOM 3048 C C . ASP A 1 413 ? -25.755 -14.989 10.140 1.00 58.03 413 ASP A C 1
ATOM 3050 O O . ASP A 1 413 ? -24.531 -15.136 10.080 1.00 58.03 413 ASP A O 1
ATOM 3054 N N . PHE A 1 414 ? -26.327 -13.802 10.348 1.00 57.78 414 PHE A N 1
ATOM 3055 C CA . PHE A 1 414 ? -25.625 -12.516 10.446 1.00 57.78 414 PHE A CA 1
ATOM 3056 C C . PHE A 1 414 ? -25.602 -11.943 11.863 1.00 57.78 414 PHE A C 1
ATOM 3058 O O . PHE A 1 414 ? -24.849 -10.994 12.112 1.00 57.78 414 PHE A O 1
ATOM 3065 N N . ASP A 1 415 ? -26.439 -12.449 12.766 1.00 57.44 415 ASP A N 1
ATOM 3066 C CA . ASP A 1 415 ? -26.497 -12.003 14.158 1.00 57.44 415 ASP A CA 1
ATOM 3067 C C . ASP A 1 415 ? -25.913 -13.019 15.159 1.00 57.44 415 ASP A C 1
ATOM 3069 O O . ASP A 1 415 ? -25.966 -12.788 16.374 1.00 57.44 415 ASP A O 1
ATOM 3073 N N . ASP A 1 416 ? -25.218 -14.040 14.634 1.00 53.62 416 ASP A N 1
ATOM 3074 C CA . ASP A 1 416 ? -24.476 -15.070 15.375 1.00 53.62 416 ASP A CA 1
ATOM 3075 C C . ASP A 1 416 ? -25.393 -15.935 16.263 1.00 53.62 416 ASP A C 1
ATOM 3077 O O . ASP A 1 416 ? -24.983 -16.404 17.342 1.00 53.62 416 ASP A O 1
ATOM 3081 N N . ASP A 1 417 ? -26.643 -16.146 15.845 1.00 58.56 417 ASP A N 1
ATOM 3082 C CA . ASP A 1 417 ? -27.591 -16.972 16.578 1.00 58.56 417 ASP A CA 1
ATOM 3083 C C . ASP A 1 417 ? -27.646 -18.435 16.073 1.00 58.56 417 ASP A C 1
ATOM 3085 O O . ASP A 1 417 ? -26.600 -19.057 15.868 1.00 58.56 417 ASP A O 1
ATOM 3089 N N . ALA A 1 418 ? -28.795 -19.110 16.115 1.00 52.06 418 ALA A N 1
ATOM 3090 C CA . ALA A 1 418 ? -28.903 -20.517 15.725 1.00 52.06 418 ALA A CA 1
ATOM 3091 C C . ALA A 1 418 ? -29.726 -20.729 14.449 1.00 52.06 418 ALA A C 1
ATOM 3093 O O . ALA A 1 418 ? -29.801 -21.880 13.978 1.00 52.06 418 ALA A O 1
ATOM 3094 N N . ASP A 1 419 ? -30.376 -19.691 13.921 1.00 55.44 419 ASP A N 1
ATOM 3095 C CA . ASP A 1 419 ? -31.284 -19.813 12.797 1.00 55.44 419 ASP A CA 1
ATOM 3096 C C . ASP A 1 419 ? -31.423 -18.544 11.968 1.00 55.44 419 ASP A C 1
ATOM 3098 O O . ASP A 1 419 ? -31.520 -17.446 12.469 1.00 55.44 419 ASP A O 1
ATOM 3102 N N . ILE A 1 420 ? -31.565 -18.735 10.656 1.00 55.53 420 ILE A N 1
ATOM 3103 C CA . ILE A 1 420 ? -31.831 -17.617 9.757 1.00 55.53 420 ILE A CA 1
ATOM 3104 C C . ILE A 1 420 ? -33.264 -17.137 9.922 1.00 55.53 420 ILE A C 1
ATOM 3106 O O . ILE A 1 420 ? -34.207 -17.883 9.600 1.00 55.53 420 ILE A O 1
ATOM 3110 N N . ASP A 1 421 ? -33.430 -15.882 10.321 1.00 61.25 421 ASP A N 1
ATOM 3111 C CA . ASP A 1 421 ? -34.732 -15.314 10.618 1.00 61.25 421 ASP A CA 1
ATOM 3112 C C . ASP A 1 421 ? -34.919 -13.855 10.137 1.00 61.25 421 ASP A C 1
ATOM 3114 O O . ASP A 1 421 ? -34.315 -13.381 9.169 1.00 61.25 421 ASP A O 1
ATOM 3118 N N . SER A 1 422 ? -35.931 -13.176 10.682 1.00 60.44 422 SER A N 1
ATOM 3119 C CA . SER A 1 422 ? -36.252 -11.804 10.289 1.00 60.44 422 SER A CA 1
ATOM 3120 C C . SER A 1 422 ? -35.255 -10.767 10.799 1.00 60.44 422 SER A C 1
ATOM 3122 O O . SER A 1 422 ? -35.189 -9.683 10.215 1.00 60.44 422 SER A O 1
ATOM 3124 N N . ASP A 1 423 ? -34.525 -11.067 11.866 1.00 60.16 423 ASP A N 1
ATOM 3125 C CA . ASP A 1 423 ? -33.569 -10.162 12.488 1.00 60.16 423 ASP A CA 1
ATOM 3126 C C . ASP A 1 423 ? -32.270 -10.108 11.653 1.00 60.16 423 ASP A C 1
ATOM 3128 O O . ASP A 1 423 ? -31.756 -9.005 11.424 1.00 60.16 423 ASP A O 1
ATOM 3132 N N . ASP A 1 424 ? -31.872 -11.210 10.997 1.00 58.38 424 ASP A N 1
ATOM 3133 C CA . ASP A 1 424 ? -30.865 -11.211 9.916 1.00 58.38 424 ASP A CA 1
ATOM 3134 C C . ASP A 1 424 ? -31.257 -10.290 8.758 1.00 58.38 424 ASP A C 1
ATOM 3136 O O . ASP A 1 424 ? -30.465 -9.484 8.260 1.00 58.38 424 ASP A O 1
ATOM 3140 N N . TYR A 1 425 ? -32.519 -10.382 8.322 1.00 61.19 425 TYR A N 1
ATOM 3141 C CA . TYR A 1 425 ? -33.027 -9.577 7.215 1.00 61.19 425 TYR A CA 1
ATOM 3142 C C . TYR A 1 425 ? -33.051 -8.086 7.563 1.00 61.19 425 TYR A C 1
ATOM 3144 O O . TYR A 1 425 ? -32.726 -7.252 6.717 1.00 61.19 425 TYR A O 1
ATOM 3152 N N . VAL A 1 426 ? -33.417 -7.738 8.799 1.00 62.78 426 VAL A N 1
ATOM 3153 C CA . VAL A 1 426 ? -33.399 -6.352 9.288 1.00 62.78 426 VAL A CA 1
ATOM 3154 C C . VAL A 1 426 ? -31.966 -5.835 9.403 1.00 62.78 426 VAL A C 1
ATOM 3156 O O . VAL A 1 426 ? -31.703 -4.695 9.014 1.00 62.78 426 VAL A O 1
ATOM 3159 N N . SER A 1 427 ? -31.031 -6.661 9.874 1.00 61.69 427 SER A N 1
ATOM 3160 C CA . SER A 1 427 ? -29.602 -6.333 9.907 1.00 61.69 427 SER A CA 1
ATOM 3161 C C . SER A 1 427 ? -29.068 -6.055 8.499 1.00 61.69 427 SER A C 1
ATOM 3163 O O . SER A 1 427 ? -28.421 -5.029 8.271 1.00 61.69 427 SER A O 1
ATOM 3165 N N . PHE A 1 428 ? -29.453 -6.879 7.522 1.00 62.19 428 PHE A N 1
ATOM 3166 C CA . PHE A 1 428 ? -29.102 -6.687 6.116 1.00 62.19 428 PHE A CA 1
ATOM 3167 C C . PHE A 1 428 ? -29.769 -5.452 5.479 1.00 62.19 428 PHE A C 1
ATOM 3169 O O . PHE A 1 428 ? -29.131 -4.688 4.752 1.00 62.19 428 PHE A O 1
ATOM 3176 N N . GLU A 1 429 ? -31.054 -5.207 5.746 1.00 61.28 429 GLU A N 1
ATOM 3177 C CA . GLU A 1 429 ? -31.787 -4.048 5.218 1.00 61.28 429 GLU A CA 1
ATOM 3178 C C . GLU A 1 429 ? -31.243 -2.730 5.791 1.00 61.28 429 GLU A C 1
ATOM 3180 O O . GLU A 1 429 ? -31.107 -1.745 5.060 1.00 61.28 429 GLU A O 1
ATOM 3185 N N . ASN A 1 430 ? -30.851 -2.717 7.068 1.00 58.66 430 ASN A N 1
ATOM 3186 C CA . ASN A 1 430 ? -30.185 -1.572 7.689 1.00 58.66 430 ASN A CA 1
ATOM 3187 C C . ASN A 1 430 ? -28.794 -1.317 7.084 1.00 58.66 430 ASN A C 1
ATOM 3189 O O . ASN A 1 430 ? -28.420 -0.156 6.919 1.00 58.66 430 ASN A O 1
ATOM 3193 N N . LEU A 1 431 ? -28.056 -2.364 6.693 1.00 57.41 431 LEU A N 1
ATOM 3194 C CA . LEU A 1 431 ? -26.796 -2.226 5.950 1.00 57.41 431 LEU A CA 1
ATOM 3195 C C . LEU A 1 431 ? -27.014 -1.625 4.547 1.00 57.41 431 LEU A C 1
ATOM 3197 O O . LEU A 1 431 ? -26.222 -0.796 4.108 1.00 57.41 431 LEU A O 1
ATOM 3201 N N . LEU A 1 432 ? -28.113 -1.982 3.870 1.00 56.47 432 LEU A N 1
ATOM 3202 C CA . LEU A 1 432 ? -28.472 -1.476 2.535 1.00 56.47 432 LEU A CA 1
ATOM 3203 C C . LEU A 1 432 ? -29.107 -0.077 2.516 1.00 56.47 432 LEU A C 1
ATOM 3205 O O . LEU A 1 432 ? -29.141 0.550 1.460 1.00 56.47 432 LEU A O 1
ATOM 3209 N N . THR A 1 433 ? -29.699 0.382 3.620 1.00 51.50 433 THR A N 1
ATOM 3210 C CA . THR A 1 433 ? -30.507 1.623 3.656 1.00 51.50 433 THR A CA 1
ATOM 3211 C C . THR A 1 433 ? -30.051 2.629 4.712 1.00 51.50 433 THR A C 1
ATOM 3213 O O . THR A 1 433 ? -30.639 3.708 4.841 1.00 51.50 433 THR A O 1
ATOM 3216 N N . GLY A 1 434 ? -29.010 2.284 5.470 1.00 46.00 434 GLY A N 1
ATOM 3217 C CA . GLY A 1 434 ? -28.426 3.118 6.506 1.00 46.00 434 GLY A CA 1
ATOM 3218 C C . GLY A 1 434 ? -27.723 4.371 5.967 1.00 46.00 434 GLY A C 1
ATOM 3219 O O . GLY A 1 434 ? -27.591 4.565 4.761 1.00 46.00 434 GLY A O 1
ATOM 3220 N N . PRO A 1 435 ? -27.231 5.244 6.861 1.00 35.03 435 PRO A N 1
ATOM 3221 C CA . PRO A 1 435 ? -26.637 6.537 6.504 1.00 35.03 435 PRO A CA 1
ATOM 3222 C C . PRO A 1 435 ? -25.362 6.462 5.639 1.00 35.03 435 PRO A C 1
ATOM 3224 O O . PRO A 1 435 ? -24.886 7.510 5.210 1.00 35.03 435 PRO A O 1
ATOM 3227 N N . ASN A 1 436 ? -24.840 5.257 5.380 1.00 37.78 436 ASN A N 1
ATOM 3228 C CA . ASN A 1 436 ? -23.667 4.987 4.542 1.00 37.78 436 ASN A CA 1
ATOM 3229 C C . ASN A 1 436 ? -24.005 4.180 3.262 1.00 37.78 436 ASN A C 1
ATOM 3231 O O . ASN A 1 436 ? -23.098 3.595 2.673 1.00 37.78 436 ASN A O 1
ATOM 3235 N N . ALA A 1 437 ? -25.285 4.096 2.873 1.00 40.66 437 ALA A N 1
ATOM 3236 C CA . ALA A 1 437 ? -25.747 3.457 1.635 1.00 40.66 437 ALA A CA 1
ATOM 3237 C C . ALA A 1 437 ? -25.847 4.421 0.442 1.00 40.66 437 ALA A C 1
ATOM 3239 O O . ALA A 1 437 ? -26.162 5.618 0.659 1.00 40.66 437 ALA A O 1
#

pLDDT: mean 72.06, std 17.98, range [32.31, 97.88]

Foldseek 3Di:
DDDDDDDDDDDDDPPPPDDQDKFKWFFFWQQPQQPPDADWDWDDFDPPPPAGDIDIFGQRNDFGNPYDRHHRLAQQAPADAPAAACNGGGRWKKWFWFWFDDPVGTHTWTKIWGWKDFAKAQCQCLPPPFRFPDHDQPHHIDGNPPHMWIWIWRDDAPVFKIFTDWGWTKIAMSYTHPDHHQQGIKIKIFFQQFRRRDRPDDQFCVQQVSMWGWYWQCFPVRDGQKIKTPSRWGKMAMFTSDSPGDPDRTGHQKIWTWGKIWMKGFQDLVPLHTTQQFRRPRFWPPPPDADPPQAQPKGADDPPFPDRIARAHEGDPSSVVPDPCSHHDIDRGVSVSCVPPVVLSAQLQFGIKIWIKTNIFMQRRDPPSRGGGYRDMMIITITTRPGLADVVLVVLLVVVVPDPPDDPSPSQDSSPDDDRDVVSVVVVVCSVPPPSD

Secondary structure (DSSP, 8-state):
-------------------PPEEEEEEPB-S-TTS-S-SEEEEPPPTT-TT---EEEETTTTSTT-SS--------SSS--SS-TTTT-BSEEEEEEEEEEETTEEEEEEEEEEE-SS-EESSS-TTSSS---SPPTTPPPEE-TT---EEEEEEETTTTEEEEEEEEEEEEE---TT--TT-SEEEEEETTB-TTS-B---SSTTT---EEEEEE---TT---SEEEEEEEEEEEEEEE--TTS--SSS--SEEEEEEEEEEEEE--TTT-PPPP-TTSS-----TT----TTTT-EEEPPTT-SSSEEEPBP--TTS-TTSTTTT----S-HHHHIIIIIGGGS-TT--EEEEEEEEEEEEE-SS-TT---EEEEEEEEEEEEP-SS-HHHHHHHHHHHTS-S-S--GGG--SSSSS--HHHHHHHHHHHHSTT-

Solvent-accessible surface area (backbone atoms only — not comparable to full-atom values): 23625 Å² total; per-residue (Å²): 138,88,87,84,90,81,84,81,85,79,81,79,78,80,79,78,75,80,74,63,57,76,44,52,18,38,38,37,45,65,48,57,50,33,16,38,36,24,72,71,44,76,43,76,47,57,89,88,46,94,60,45,63,71,47,70,45,29,45,36,74,82,52,56,55,80,45,62,76,22,60,77,61,60,67,36,54,44,81,76,52,92,48,55,29,34,70,56,9,37,54,12,31,39,42,40,47,41,38,22,40,48,106,89,49,56,41,80,44,58,38,46,28,30,28,28,45,45,32,65,20,25,4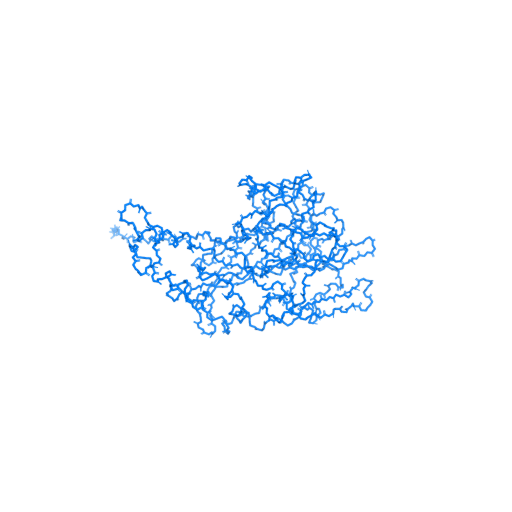6,38,55,78,83,53,102,61,68,32,65,40,55,35,84,94,47,58,64,31,71,36,80,98,44,64,8,38,42,27,35,28,65,27,77,88,82,30,33,30,34,59,76,48,38,41,29,17,25,17,18,33,36,32,89,90,41,68,56,38,47,23,32,31,45,36,33,39,40,43,32,28,46,77,70,47,73,78,45,57,78,48,55,91,47,23,57,29,38,26,36,27,43,80,47,84,28,72,69,68,42,59,58,38,28,38,35,37,62,31,15,35,40,34,20,33,31,47,61,38,94,74,58,42,86,45,84,44,68,35,38,31,36,41,38,36,40,32,35,40,36,41,38,31,38,40,90,87,78,69,41,67,54,72,33,54,69,21,71,72,41,52,67,72,64,70,58,70,33,63,89,56,58,75,40,74,44,66,46,58,78,88,43,98,55,65,54,47,56,28,34,78,51,52,85,77,65,56,79,80,51,87,75,71,61,47,74,56,58,85,43,43,17,45,48,38,61,73,45,48,56,78,61,45,57,61,57,33,59,29,36,39,41,37,35,29,48,15,24,37,40,51,57,47,94,54,73,47,49,52,37,18,39,32,30,33,39,37,45,28,26,29,33,53,59,89,55,51,74,64,51,52,53,47,48,54,49,50,76,74,46,86,91,80,70,95,61,79,92,62,58,74,78,79,74,93,68,80,53,71,66,39,50,51,54,52,48,46,46,64,68,35,101,71,90

Mean predicted aligned error: 12.54 Å

Sequence (437 aa):
MHKSFGLGAMFGLALVASTAFAVPFELLTGVDEGRWPGPGRTVVPVAGGGNSQPGTFYDDDRLAGVGTQGPTITFIGTGQPLLGPNEFGALSFVFKRSSVPLGNGQFPYMGIDFLGGPLLDLDGNAGDATRSLIPVDGENAVVIPETTSIIDLAIDTDLGAVDLLTFDATGTSEGGPGVSWKVGNTVNVMAGTGPDTTETGPINPLIDTRLGFVTQHVALNGATNIWRIEDLGYEFWQDTLLDNSASADELGTFQFLGAFSGWYVKRDPITREFPTLTGAGIGQTPWPAVGTNGLGETFTTPPGFPAPTATITSGWPADMFDAPNNGGSGSTDLGSYFDNVVIPTVSPFSDGFVYLESIGFGINNSGDPVYLDSIGYDIVIIAQEEKSTDLWDYAGLQRCMSTPMAVECAPFDFDDDADIDSDDYVSFENLLTGPNA

Radius of gyration: 24.26 Å; Cα contacts (8 Å, |Δi|>4): 1061; chains: 1; bounding box: 67×69×89 Å

Nearest PDB structures (foldseek):
  8fn4-assembly1_1  TM=1.634E-01  e=7.180E+00  Trypanosoma brucei